Protein AF-A0A7V9RE45-F1 (afdb_monomer_lite)

Structure (mmCIF, N/CA/C/O backbone):
data_AF-A0A7V9RE45-F1
#
_entry.id   AF-A0A7V9RE45-F1
#
loop_
_atom_site.group_PDB
_atom_site.id
_atom_site.type_symbol
_atom_site.label_atom_id
_atom_site.label_alt_id
_atom_site.label_comp_id
_atom_site.label_asym_id
_atom_site.label_entity_id
_atom_site.label_seq_id
_atom_site.pdbx_PDB_ins_code
_atom_site.Cartn_x
_atom_site.Cartn_y
_atom_site.Cartn_z
_atom_site.occupancy
_atom_site.B_iso_or_equiv
_atom_site.auth_seq_id
_atom_site.auth_comp_id
_atom_site.auth_asym_id
_atom_site.auth_atom_id
_atom_site.pdbx_PDB_model_num
ATOM 1 N N . MET A 1 1 ? -17.681 -33.463 -41.288 1.00 38.69 1 MET A N 1
ATOM 2 C CA . MET A 1 1 ? -17.201 -33.920 -42.614 1.00 38.69 1 MET A CA 1
ATOM 3 C C . MET A 1 1 ? -16.325 -32.834 -43.222 1.00 38.69 1 MET A C 1
ATOM 5 O O . MET A 1 1 ? -16.868 -31.856 -43.713 1.00 38.69 1 MET A O 1
ATOM 9 N N . ARG A 1 2 ? -15.003 -33.027 -43.136 1.00 31.86 2 ARG A N 1
ATOM 10 C CA . ARG A 1 2 ? -13.894 -32.542 -43.987 1.00 31.86 2 ARG A CA 1
ATOM 11 C C . ARG A 1 2 ? -12.669 -32.340 -43.100 1.00 31.86 2 ARG A C 1
ATOM 13 O O . ARG A 1 2 ? -12.421 -31.269 -42.571 1.00 31.86 2 ARG A O 1
ATOM 20 N N . SER A 1 3 ? -11.972 -33.452 -42.917 1.00 34.44 3 SER A N 1
ATOM 21 C CA . SER A 1 3 ? -10.652 -33.555 -42.319 1.00 34.44 3 SER A CA 1
ATOM 22 C C . SER A 1 3 ? -9.625 -33.022 -43.319 1.00 34.44 3 SER A C 1
ATOM 24 O O . SER A 1 3 ? -9.601 -33.485 -44.461 1.00 34.44 3 SER A O 1
ATOM 26 N N . LEU A 1 4 ? -8.779 -32.084 -42.903 1.00 32.78 4 LEU A N 1
ATOM 27 C CA . LEU A 1 4 ? -7.544 -31.739 -43.603 1.00 32.78 4 LEU A CA 1
ATOM 28 C C . LEU A 1 4 ? -6.386 -32.116 -42.681 1.00 32.78 4 LEU A C 1
ATOM 30 O O . LEU A 1 4 ? -6.054 -31.400 -41.745 1.00 32.78 4 LEU A O 1
ATOM 34 N N . LEU A 1 5 ? -5.830 -33.302 -42.934 1.00 37.00 5 LEU A N 1
ATOM 35 C CA . LEU A 1 5 ? -4.528 -33.723 -42.432 1.00 37.00 5 LEU A CA 1
ATOM 36 C C . LEU A 1 5 ? -3.471 -32.883 -43.166 1.00 37.00 5 LEU A C 1
ATOM 38 O O . LEU A 1 5 ? -3.217 -33.111 -44.350 1.00 37.00 5 LEU A O 1
ATOM 42 N N . GLY A 1 6 ? -2.887 -31.905 -42.480 1.00 29.66 6 GLY A N 1
ATOM 43 C CA . GLY A 1 6 ? -1.655 -31.245 -42.903 1.00 29.66 6 GLY A CA 1
ATOM 44 C C . GLY A 1 6 ? -0.461 -32.046 -42.395 1.00 29.66 6 GLY A C 1
ATOM 45 O O . GLY A 1 6 ? -0.257 -32.166 -41.191 1.00 29.66 6 GLY A O 1
ATOM 46 N N . VAL A 1 7 ? 0.284 -32.649 -43.316 1.00 29.81 7 VAL A N 1
ATOM 47 C CA . VAL A 1 7 ? 1.526 -33.380 -43.048 1.00 29.81 7 VAL A CA 1
ATOM 48 C C . VAL A 1 7 ? 2.616 -32.374 -42.676 1.00 29.81 7 VAL A C 1
ATOM 50 O O . VAL A 1 7 ? 3.005 -31.562 -43.511 1.00 29.81 7 VAL A O 1
ATOM 53 N N . TRP A 1 8 ? 3.128 -32.446 -41.447 1.00 30.12 8 TRP A N 1
ATOM 54 C CA . TRP A 1 8 ? 4.350 -31.750 -41.050 1.00 30.12 8 TRP A CA 1
ATOM 55 C C . TRP A 1 8 ? 5.555 -32.493 -41.632 1.00 30.12 8 TRP A C 1
ATOM 57 O O . TRP A 1 8 ? 5.880 -33.606 -41.218 1.00 30.12 8 TRP A O 1
ATOM 67 N N . ILE A 1 9 ? 6.201 -31.896 -42.633 1.00 32.19 9 ILE A N 1
ATOM 68 C CA . ILE A 1 9 ? 7.515 -32.333 -43.101 1.00 32.19 9 ILE A CA 1
ATOM 69 C C . ILE A 1 9 ? 8.542 -31.683 -42.175 1.00 32.19 9 ILE A C 1
ATOM 71 O O . ILE A 1 9 ? 8.791 -30.485 -42.267 1.00 32.19 9 ILE A O 1
ATOM 75 N N . ALA A 1 10 ? 9.133 -32.479 -41.285 1.00 35.94 10 ALA A N 1
ATOM 76 C CA . ALA A 1 10 ? 10.321 -32.088 -40.541 1.00 35.94 10 ALA A CA 1
ATOM 77 C C . ALA A 1 10 ? 11.501 -31.982 -41.520 1.00 35.94 10 ALA A C 1
ATOM 79 O O . ALA A 1 10 ? 12.109 -32.984 -41.902 1.00 35.94 10 ALA A O 1
ATOM 80 N N . ALA A 1 11 ? 11.800 -30.765 -41.969 1.00 34.69 11 ALA A N 1
ATOM 81 C CA . ALA A 1 11 ? 13.067 -30.466 -42.612 1.00 34.69 11 ALA A CA 1
ATOM 82 C C . ALA A 1 11 ? 14.123 -30.326 -41.508 1.00 34.69 11 ALA A C 1
ATOM 84 O O . ALA A 1 11 ? 14.198 -29.303 -40.835 1.00 34.69 11 ALA A O 1
ATOM 85 N N . ALA A 1 12 ? 14.920 -31.375 -41.304 1.00 35.69 12 ALA A N 1
ATOM 86 C CA . ALA A 1 12 ? 16.133 -31.290 -40.504 1.00 35.69 12 ALA A CA 1
ATOM 87 C C . ALA A 1 12 ? 17.135 -30.385 -41.237 1.00 35.69 12 ALA A C 1
ATOM 89 O O . ALA A 1 12 ? 17.869 -30.831 -42.121 1.00 35.69 12 ALA A O 1
ATOM 90 N N . VAL A 1 13 ? 17.130 -29.099 -40.895 1.00 37.16 13 VAL A N 1
ATOM 91 C CA . VAL A 1 13 ? 18.227 -28.192 -41.218 1.00 37.16 13 VAL A CA 1
ATOM 92 C C . VAL A 1 13 ? 19.344 -28.522 -40.237 1.00 37.16 13 VAL A C 1
ATOM 94 O O . VAL A 1 13 ? 19.292 -28.160 -39.067 1.00 37.16 13 VAL A O 1
ATOM 97 N N . ILE A 1 14 ? 20.345 -29.266 -40.706 1.00 43.78 14 ILE A N 1
ATOM 98 C CA . ILE A 1 14 ? 21.650 -29.320 -40.044 1.00 43.78 14 ILE A CA 1
ATOM 99 C C . ILE A 1 14 ? 22.300 -27.967 -40.345 1.00 43.78 14 ILE A C 1
ATOM 101 O O . ILE A 1 14 ? 22.945 -27.796 -41.379 1.00 43.78 14 ILE A O 1
ATOM 105 N N . GLY A 1 15 ? 22.001 -26.989 -39.492 1.00 34.69 15 GLY A N 1
ATOM 106 C CA . GLY A 1 15 ? 22.651 -25.687 -39.465 1.00 34.69 15 GLY A CA 1
ATOM 107 C C . GLY A 1 15 ? 24.029 -25.820 -38.833 1.00 34.69 15 GLY A C 1
ATOM 108 O O . GLY A 1 15 ? 24.217 -26.563 -37.869 1.00 34.69 15 GLY A O 1
ATOM 109 N N . CYS A 1 16 ? 25.003 -25.150 -39.435 1.00 36.97 16 CYS A N 1
ATOM 110 C CA . CYS A 1 16 ? 26.337 -24.971 -38.886 1.00 36.97 16 CYS A CA 1
ATOM 111 C C . CYS A 1 16 ? 26.267 -24.276 -37.512 1.00 36.97 16 CYS A C 1
ATOM 113 O O . CYS A 1 16 ? 25.258 -23.668 -37.177 1.00 36.97 16 CYS A O 1
ATOM 115 N N . GLY A 1 17 ? 27.321 -24.433 -36.706 1.00 39.75 17 GLY A N 1
ATOM 116 C CA . GLY A 1 17 ? 27.405 -23.888 -35.352 1.00 39.75 17 GLY A CA 1
ATOM 117 C C . GLY A 1 17 ? 27.405 -22.364 -35.324 1.00 39.75 17 GLY A C 1
ATOM 118 O O . GLY A 1 17 ? 28.470 -21.750 -35.333 1.00 39.75 17 GLY A O 1
ATOM 119 N N . ASP A 1 18 ? 26.208 -21.804 -35.233 1.00 48.19 18 ASP A N 1
ATOM 120 C CA . ASP A 1 18 ? 25.945 -20.404 -34.952 1.00 48.19 18 ASP A CA 1
ATOM 121 C C . ASP A 1 18 ? 25.458 -20.379 -33.489 1.00 48.19 18 ASP A C 1
ATOM 123 O O . ASP A 1 18 ? 24.549 -21.132 -33.139 1.00 48.19 18 ASP A O 1
ATOM 127 N N . ASN A 1 19 ? 26.103 -19.608 -32.608 1.00 47.59 19 ASN A N 1
ATOM 128 C CA . ASN A 1 19 ? 25.876 -19.588 -31.149 1.00 47.59 19 ASN A CA 1
ATOM 129 C C . ASN A 1 19 ? 24.500 -19.014 -30.726 1.00 47.59 19 ASN A C 1
ATOM 131 O O . ASN A 1 19 ? 24.383 -18.413 -29.666 1.00 47.59 19 ASN A O 1
ATOM 135 N N . HIS A 1 20 ? 23.452 -19.166 -31.531 1.00 60.16 20 HIS A N 1
ATOM 136 C CA . HIS A 1 20 ? 22.129 -18.659 -31.196 1.00 60.16 20 HIS A CA 1
ATOM 137 C C . HIS A 1 20 ? 21.469 -19.535 -30.127 1.00 60.16 20 HIS A C 1
ATOM 139 O O . HIS A 1 20 ? 21.419 -20.763 -30.258 1.00 60.16 20 HIS A O 1
ATOM 145 N N . LEU A 1 21 ? 20.948 -18.897 -29.074 1.00 60.97 21 LEU A N 1
ATOM 146 C CA . LEU A 1 21 ? 20.105 -19.558 -28.080 1.00 60.97 21 LEU A CA 1
ATOM 147 C C . LEU A 1 21 ? 18.931 -20.294 -28.772 1.00 60.97 21 LEU A C 1
ATOM 149 O O . LEU A 1 21 ? 18.455 -19.850 -29.824 1.00 60.97 21 LEU A O 1
ATOM 153 N N . PRO A 1 22 ? 18.458 -21.428 -28.222 1.00 77.75 22 PRO A N 1
ATOM 154 C CA . PRO A 1 22 ? 17.310 -22.156 -28.766 1.00 77.75 22 PRO A CA 1
ATOM 155 C C . PRO A 1 22 ? 16.014 -21.330 -28.677 1.00 77.75 22 PRO A C 1
ATOM 157 O O . PRO A 1 22 ? 15.991 -20.245 -28.107 1.00 77.75 22 PRO A O 1
ATOM 160 N N . ILE A 1 23 ? 14.905 -21.845 -29.220 1.00 75.81 23 ILE A N 1
ATOM 161 C CA . ILE A 1 23 ? 13.577 -21.271 -28.935 1.00 75.81 23 ILE A CA 1
ATOM 162 C C . ILE A 1 23 ? 13.342 -21.355 -27.419 1.00 75.81 23 ILE A C 1
ATOM 164 O O . ILE A 1 23 ? 13.502 -22.433 -26.839 1.00 75.81 23 ILE A O 1
ATOM 168 N N . GLY A 1 24 ? 13.016 -20.217 -26.803 1.00 71.94 24 GLY A N 1
ATOM 169 C CA . GLY A 1 24 ? 12.764 -20.077 -25.370 1.00 71.94 24 GLY A CA 1
ATOM 170 C C . GLY A 1 24 ? 11.528 -20.840 -24.912 1.00 71.94 24 GLY A C 1
ATOM 171 O O . GLY A 1 24 ? 10.685 -21.242 -25.718 1.00 71.94 24 GLY A O 1
ATOM 172 N N . GLN A 1 25 ? 11.438 -21.069 -23.603 1.00 82.38 25 GLN A N 1
ATOM 173 C CA . GLN A 1 25 ? 10.215 -21.611 -23.020 1.00 82.38 25 GLN A CA 1
ATOM 174 C C . GLN A 1 25 ? 9.095 -20.566 -23.070 1.00 82.38 25 GLN A C 1
ATOM 176 O O . GLN A 1 25 ? 9.352 -19.369 -23.131 1.00 82.38 25 GLN A O 1
ATOM 181 N N . GLU A 1 26 ? 7.840 -21.011 -23.039 1.00 82.94 26 GLU A N 1
ATOM 182 C CA . GLU A 1 26 ? 6.716 -20.079 -22.933 1.00 82.94 26 GLU A CA 1
ATOM 183 C C . GLU A 1 26 ? 6.755 -19.350 -21.578 1.00 82.94 26 GLU A C 1
ATOM 185 O O . GLU A 1 26 ? 7.067 -19.949 -20.540 1.00 82.94 26 GLU A O 1
ATOM 190 N N . LEU A 1 27 ? 6.424 -18.054 -21.585 1.00 88.00 27 LEU A N 1
ATOM 191 C CA . LEU A 1 27 ? 6.149 -17.325 -20.350 1.00 88.00 27 LEU A CA 1
ATOM 192 C C . LEU A 1 27 ? 4.896 -17.903 -19.699 1.00 88.00 27 LEU A C 1
ATOM 194 O O . LEU A 1 27 ? 3.921 -18.240 -20.369 1.00 88.00 27 LEU A O 1
ATOM 198 N N . LEU A 1 28 ? 4.944 -18.028 -18.377 1.00 84.06 28 LEU A N 1
ATOM 199 C CA . LEU A 1 28 ? 3.826 -18.525 -17.589 1.00 84.06 28 LEU A CA 1
ATOM 200 C C . LEU A 1 28 ? 3.247 -17.402 -16.740 1.00 84.06 28 LEU A C 1
ATOM 202 O O . LEU A 1 28 ? 3.929 -16.421 -16.447 1.00 84.06 28 LEU A O 1
ATOM 206 N N . HIS A 1 29 ? 2.021 -17.629 -16.271 1.00 88.69 29 HIS A N 1
ATOM 207 C CA . HIS A 1 29 ? 1.396 -16.802 -15.250 1.00 88.69 29 HIS A CA 1
ATOM 208 C C . HIS A 1 29 ? 2.353 -16.596 -14.066 1.00 88.69 29 HIS A C 1
ATOM 210 O O . HIS A 1 29 ? 2.918 -17.560 -13.527 1.00 88.69 29 HIS A O 1
ATOM 216 N N . SER A 1 30 ? 2.488 -15.347 -13.639 1.00 90.19 30 SER A N 1
ATOM 217 C CA . SER A 1 30 ? 3.318 -14.928 -12.519 1.00 90.19 30 SER A CA 1
ATOM 218 C C . SER A 1 30 ? 2.571 -13.865 -11.729 1.00 90.19 30 SER A C 1
ATOM 220 O O . SER A 1 30 ? 2.086 -12.911 -12.315 1.00 90.19 30 SER A O 1
ATOM 222 N N . ARG A 1 31 ? 2.474 -14.028 -10.405 1.00 88.19 31 ARG A N 1
ATOM 223 C CA . ARG A 1 31 ? 1.752 -13.068 -9.551 1.00 88.19 31 ARG A CA 1
ATOM 224 C C . ARG A 1 31 ? 2.445 -11.708 -9.480 1.00 88.19 31 ARG A C 1
ATOM 226 O O . ARG A 1 31 ? 1.775 -10.708 -9.246 1.00 88.19 31 ARG A O 1
ATOM 233 N N . ASP A 1 32 ? 3.755 -11.695 -9.700 1.00 93.12 32 ASP A N 1
ATOM 234 C CA . ASP A 1 32 ? 4.611 -10.526 -9.586 1.00 93.12 32 ASP A CA 1
ATOM 235 C C . ASP A 1 32 ? 5.365 -10.309 -10.902 1.00 93.12 32 ASP A C 1
ATOM 237 O O . ASP A 1 32 ? 6.118 -11.177 -11.361 1.00 93.12 32 ASP A O 1
ATOM 241 N N . LEU A 1 33 ? 5.176 -9.129 -11.489 1.00 96.81 33 LEU A N 1
ATOM 242 C CA . LEU A 1 33 ? 5.908 -8.663 -12.661 1.00 96.81 33 LEU A CA 1
ATOM 243 C C . LEU A 1 33 ? 6.727 -7.429 -12.276 1.00 96.81 33 LEU A C 1
ATOM 245 O O . LEU A 1 33 ? 6.168 -6.434 -11.831 1.00 96.81 33 LEU A O 1
ATOM 249 N N . ALA A 1 34 ? 8.041 -7.469 -12.459 1.00 97.50 34 ALA A N 1
ATOM 250 C CA . ALA A 1 34 ? 8.899 -6.295 -12.353 1.00 97.50 34 ALA A CA 1
ATOM 251 C C . ALA A 1 34 ? 9.314 -5.846 -13.759 1.00 97.50 34 ALA A C 1
ATOM 253 O O . ALA A 1 34 ? 9.734 -6.668 -14.571 1.00 97.50 34 ALA A O 1
ATOM 254 N N . ILE A 1 35 ? 9.188 -4.556 -14.054 1.00 97.88 35 ILE A N 1
ATOM 255 C CA . ILE A 1 35 ? 9.634 -3.936 -15.304 1.00 97.88 35 ILE A CA 1
ATOM 256 C C . ILE A 1 35 ? 10.611 -2.828 -14.922 1.00 97.88 35 ILE A C 1
ATOM 258 O O . ILE A 1 35 ? 10.205 -1.808 -14.364 1.00 97.88 35 ILE A O 1
ATOM 262 N N . VAL A 1 36 ? 11.892 -3.041 -15.195 1.00 96.38 36 VAL A N 1
ATOM 263 C CA . VAL A 1 36 ? 12.992 -2.149 -14.803 1.00 96.38 36 VAL A CA 1
ATOM 264 C C . VAL A 1 36 ? 13.854 -1.788 -16.009 1.00 96.38 36 VAL A C 1
ATOM 266 O O . VAL A 1 36 ? 13.746 -2.417 -17.070 1.00 96.38 36 VAL A O 1
ATOM 269 N N . ALA A 1 37 ? 14.664 -0.737 -15.888 1.00 92.50 37 ALA A N 1
ATOM 270 C CA . ALA A 1 37 ? 15.465 -0.264 -17.007 1.00 92.50 37 ALA A CA 1
ATOM 271 C C . ALA A 1 37 ? 16.628 -1.236 -17.259 1.00 92.50 37 ALA A C 1
ATOM 273 O O . ALA A 1 37 ? 16.670 -1.883 -18.313 1.00 92.50 37 ALA A O 1
ATOM 274 N N . HIS A 1 38 ? 17.493 -1.433 -16.264 1.00 88.69 38 HIS A N 1
ATOM 275 C CA . HIS A 1 38 ? 18.697 -2.256 -16.359 1.00 88.69 38 HIS A CA 1
ATOM 276 C C . HIS A 1 38 ? 18.880 -3.238 -15.187 1.00 88.69 38 HIS A C 1
ATOM 278 O O . HIS A 1 38 ? 18.077 -3.325 -14.260 1.00 88.69 38 HIS A O 1
ATOM 284 N N . SER A 1 39 ? 19.895 -4.097 -15.314 1.00 87.31 39 SER A N 1
ATOM 285 C CA . SER A 1 39 ? 20.072 -5.348 -14.561 1.00 87.31 39 SER A CA 1
ATOM 286 C C . SER A 1 39 ? 20.437 -5.234 -13.079 1.00 87.31 39 SER A C 1
ATOM 288 O O . SER A 1 39 ? 20.522 -6.243 -12.387 1.00 87.31 39 SER A O 1
ATOM 290 N N . ASP A 1 40 ? 20.741 -4.046 -12.591 1.00 88.19 40 ASP A N 1
ATOM 291 C CA . ASP A 1 40 ? 20.994 -3.751 -11.182 1.00 88.19 40 ASP A CA 1
ATOM 292 C C . ASP A 1 40 ? 19.753 -3.199 -10.470 1.00 88.19 40 ASP A C 1
ATOM 294 O O . ASP A 1 40 ? 19.642 -3.333 -9.251 1.00 88.19 40 ASP A O 1
ATOM 298 N N . ASP A 1 41 ? 18.790 -2.643 -11.206 1.00 93.00 41 ASP A N 1
ATOM 299 C CA . ASP A 1 41 ? 17.674 -1.885 -10.636 1.00 93.00 41 ASP A CA 1
ATOM 300 C C . ASP A 1 41 ? 16.799 -2.711 -9.691 1.00 93.00 41 ASP A C 1
ATOM 302 O O . ASP A 1 41 ? 16.408 -2.269 -8.606 1.00 93.00 41 ASP A O 1
ATOM 306 N N . ASP A 1 42 ? 16.496 -3.943 -10.087 1.00 94.00 42 ASP A N 1
ATOM 307 C CA . ASP A 1 42 ? 15.712 -4.879 -9.294 1.00 94.00 42 ASP A CA 1
ATOM 308 C C . ASP A 1 42 ? 16.503 -5.401 -8.085 1.00 94.00 42 ASP A C 1
ATOM 310 O O . ASP A 1 42 ? 15.923 -5.638 -7.023 1.00 94.00 42 ASP A O 1
ATOM 314 N N . LEU A 1 43 ? 17.827 -5.540 -8.212 1.00 95.19 43 LEU A N 1
ATOM 315 C CA . LEU A 1 43 ? 18.737 -5.977 -7.148 1.00 95.19 43 LEU A CA 1
ATOM 316 C C . LEU A 1 43 ? 19.113 -4.865 -6.155 1.00 95.19 43 LEU A C 1
ATOM 318 O O . LEU A 1 43 ? 19.580 -5.183 -5.059 1.00 95.19 43 LEU A O 1
ATOM 322 N N . VAL A 1 44 ? 18.908 -3.595 -6.509 1.00 94.06 44 VAL A N 1
ATOM 323 C CA . VAL A 1 44 ? 19.252 -2.432 -5.677 1.00 94.06 44 VAL A CA 1
ATOM 324 C C . VAL A 1 44 ? 18.000 -1.751 -5.125 1.00 94.06 44 VAL A C 1
ATOM 326 O O . VAL A 1 44 ? 17.853 -1.649 -3.907 1.00 94.06 44 VAL A O 1
ATOM 329 N N . TYR A 1 45 ? 17.079 -1.309 -5.982 1.00 93.50 45 TYR A N 1
ATOM 330 C CA . TYR A 1 45 ? 16.020 -0.364 -5.597 1.00 93.50 45 TYR A CA 1
ATOM 331 C C . TYR A 1 45 ? 14.730 -1.029 -5.117 1.00 93.50 45 TYR A C 1
ATOM 333 O O . TYR A 1 45 ? 13.979 -0.445 -4.335 1.00 93.50 45 TYR A O 1
ATOM 341 N N . LEU A 1 46 ? 14.472 -2.267 -5.545 1.00 94.25 46 LEU A N 1
ATOM 342 C CA . LEU A 1 46 ? 13.258 -3.010 -5.185 1.00 94.25 46 LEU A CA 1
ATOM 343 C C . LEU A 1 46 ? 13.459 -3.919 -3.954 1.00 94.25 46 LEU A C 1
ATOM 345 O O . LEU A 1 46 ? 12.574 -4.695 -3.589 1.00 94.25 46 LEU A O 1
ATOM 349 N N . GLN A 1 47 ? 14.614 -3.854 -3.288 1.00 93.25 47 GLN A N 1
ATOM 350 C CA . GLN A 1 47 ? 14.943 -4.727 -2.159 1.00 93.25 47 GLN A CA 1
ATOM 351 C C . GLN A 1 47 ? 14.376 -4.215 -0.825 1.00 93.25 47 GLN A C 1
ATOM 353 O O . GLN A 1 47 ? 14.321 -3.007 -0.608 1.00 93.25 47 GLN A O 1
ATOM 358 N N . PRO A 1 48 ? 13.982 -5.105 0.109 1.00 90.88 48 PRO A N 1
ATOM 359 C CA . PRO A 1 48 ? 14.059 -6.570 0.037 1.00 90.88 48 PRO A CA 1
ATOM 360 C C . PRO A 1 48 ? 12.846 -7.237 -0.644 1.00 90.88 48 PRO A C 1
ATOM 362 O O . PRO A 1 48 ? 12.808 -8.463 -0.741 1.00 90.88 48 PRO A O 1
ATOM 365 N N . ASP A 1 49 ? 11.860 -6.453 -1.092 1.00 90.50 49 ASP A N 1
ATOM 366 C CA . ASP A 1 49 ? 10.579 -6.942 -1.629 1.00 90.50 49 ASP A CA 1
ATOM 367 C C . ASP A 1 49 ? 10.797 -7.920 -2.794 1.00 90.50 49 ASP A C 1
ATOM 369 O O . ASP A 1 49 ? 10.355 -9.069 -2.741 1.00 90.50 49 ASP A O 1
ATOM 373 N N . GLN A 1 50 ? 11.606 -7.534 -3.787 1.00 92.19 50 GLN A N 1
ATOM 374 C CA . GLN A 1 50 ? 11.885 -8.380 -4.951 1.00 92.19 50 GLN A CA 1
ATOM 375 C C . GLN A 1 50 ? 12.520 -9.733 -4.583 1.00 92.19 50 GLN A C 1
ATOM 377 O O . GLN A 1 50 ? 12.172 -10.775 -5.154 1.00 92.19 50 GLN A O 1
ATOM 382 N N . LEU A 1 51 ? 13.436 -9.746 -3.610 1.00 92.25 5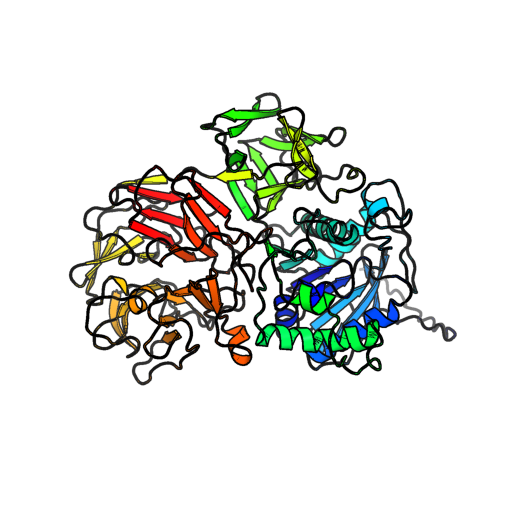1 LEU A N 1
ATOM 383 C CA . LEU A 1 51 ? 14.077 -10.973 -3.141 1.00 92.25 51 LEU A CA 1
ATOM 384 C C . LEU A 1 51 ? 13.083 -11.903 -2.438 1.00 92.25 51 LEU A C 1
ATOM 386 O O . LEU A 1 51 ? 13.107 -13.115 -2.672 1.00 92.25 51 LEU A O 1
ATOM 390 N N . GLU A 1 52 ? 12.206 -11.365 -1.592 1.00 89.81 52 GLU A N 1
ATOM 391 C CA . GLU A 1 52 ? 11.217 -12.176 -0.882 1.00 89.81 52 GLU A CA 1
ATOM 392 C C . GLU A 1 52 ? 10.169 -12.762 -1.840 1.00 89.81 52 GLU A C 1
ATOM 394 O O . GLU A 1 52 ? 9.870 -13.955 -1.741 1.00 89.81 52 GLU A O 1
ATOM 399 N N . ARG A 1 53 ? 9.696 -12.004 -2.839 1.00 87.56 53 ARG A N 1
ATOM 400 C CA . ARG A 1 53 ? 8.769 -12.517 -3.872 1.00 87.56 53 ARG A CA 1
ATOM 401 C C . ARG A 1 53 ? 9.390 -13.656 -4.677 1.00 87.56 53 ARG A C 1
ATOM 403 O O . ARG A 1 53 ? 8.808 -14.741 -4.795 1.00 87.56 53 ARG A O 1
ATOM 410 N N . THR A 1 54 ? 10.624 -13.452 -5.138 1.00 89.75 54 THR A N 1
ATOM 411 C CA . THR A 1 54 ? 11.357 -14.443 -5.938 1.00 89.75 54 THR A CA 1
ATOM 412 C C . THR A 1 54 ? 11.586 -15.751 -5.175 1.00 89.75 54 THR A C 1
ATOM 414 O O . THR A 1 54 ? 11.530 -16.830 -5.759 1.00 89.75 54 THR A O 1
ATOM 417 N N . ARG A 1 55 ? 11.782 -15.691 -3.853 1.00 87.31 55 ARG A N 1
ATOM 418 C CA . ARG A 1 55 ? 11.956 -16.884 -3.005 1.00 87.31 55 ARG A CA 1
ATOM 419 C C . ARG A 1 55 ? 10.674 -17.685 -2.759 1.00 87.31 55 ARG A C 1
ATOM 421 O O . ARG A 1 55 ? 10.772 -18.827 -2.315 1.00 87.31 55 ARG A O 1
ATOM 428 N N . ARG A 1 56 ? 9.492 -17.105 -2.988 1.00 77.25 56 ARG A N 1
ATOM 429 C CA . ARG A 1 56 ? 8.202 -17.651 -2.516 1.00 77.25 56 ARG A CA 1
ATOM 430 C C . ARG A 1 56 ? 7.262 -18.078 -3.627 1.00 77.25 56 ARG A C 1
ATOM 432 O O . ARG A 1 56 ? 6.675 -19.155 -3.552 1.00 77.25 56 ARG A O 1
ATOM 439 N N . GLY A 1 57 ? 7.079 -17.212 -4.618 1.00 75.50 57 GLY A N 1
ATOM 440 C CA . GLY A 1 57 ? 6.088 -17.392 -5.680 1.00 75.50 57 GLY A CA 1
ATOM 441 C C . GLY A 1 57 ? 6.695 -17.544 -7.069 1.00 75.50 57 GLY A C 1
ATOM 442 O O . GLY A 1 57 ? 6.007 -18.029 -7.972 1.00 75.50 57 GLY A O 1
ATOM 443 N N . GLY A 1 58 ? 7.971 -17.173 -7.210 1.00 87.44 58 GLY A N 1
ATOM 444 C CA . GLY A 1 58 ? 8.561 -16.822 -8.494 1.00 87.44 58 GLY A CA 1
ATOM 445 C C . GLY A 1 58 ? 8.103 -15.440 -8.955 1.00 87.44 58 GLY A C 1
ATOM 446 O O . GLY A 1 58 ? 7.135 -14.889 -8.438 1.00 87.44 58 GLY A O 1
ATOM 447 N N . ALA A 1 59 ? 8.809 -14.881 -9.927 1.00 94.69 59 ALA A N 1
ATOM 448 C CA . ALA A 1 59 ? 8.510 -13.579 -10.509 1.00 94.69 59 ALA A CA 1
ATOM 449 C C . ALA A 1 59 ? 8.837 -13.601 -12.005 1.00 94.69 59 ALA A C 1
ATOM 451 O O . ALA A 1 59 ? 9.602 -14.451 -12.474 1.00 94.69 59 ALA A O 1
ATOM 452 N N . THR A 1 60 ? 8.281 -12.660 -12.756 1.00 97.00 60 THR A N 1
ATOM 453 C CA . THR A 1 60 ? 8.818 -12.295 -14.071 1.00 97.00 60 THR A CA 1
ATOM 454 C C . THR A 1 60 ? 9.479 -10.933 -13.952 1.00 97.00 60 THR A C 1
ATOM 456 O O . THR A 1 60 ? 8.880 -10.011 -13.410 1.00 97.00 60 THR A O 1
ATOM 459 N N . ILE A 1 61 ? 10.713 -10.807 -14.428 1.00 97.44 61 ILE A N 1
ATOM 460 C CA . ILE A 1 61 ? 11.477 -9.560 -14.399 1.00 97.44 61 ILE A CA 1
ATOM 461 C C . ILE A 1 61 ? 11.855 -9.210 -15.830 1.00 97.44 61 ILE A C 1
ATOM 463 O O . ILE A 1 61 ? 12.428 -10.033 -16.545 1.00 97.44 61 ILE A O 1
ATOM 467 N N . VAL A 1 62 ? 11.489 -8.008 -16.253 1.00 97.31 62 VAL A N 1
ATOM 468 C CA . VAL A 1 62 ? 11.686 -7.487 -17.601 1.00 97.31 62 VAL A CA 1
ATOM 469 C C . VAL A 1 62 ? 12.686 -6.343 -17.531 1.00 97.31 62 VAL A C 1
ATOM 471 O O . VAL A 1 62 ? 12.460 -5.376 -16.807 1.00 97.31 62 VAL A O 1
ATOM 474 N N . TYR A 1 63 ? 13.751 -6.445 -18.319 1.00 95.38 63 TYR A N 1
ATOM 475 C CA . TYR A 1 63 ? 14.803 -5.441 -18.441 1.00 95.38 63 TYR A CA 1
ATOM 476 C C . TYR A 1 63 ? 14.680 -4.747 -19.798 1.00 95.38 63 TYR A C 1
ATOM 478 O O . TYR A 1 63 ? 14.805 -5.381 -20.856 1.00 95.38 63 TYR A O 1
ATOM 486 N N . VAL A 1 64 ? 14.390 -3.445 -19.781 1.00 94.06 64 VAL A N 1
ATOM 487 C CA . VAL A 1 64 ? 14.053 -2.688 -20.992 1.00 94.06 64 VAL A CA 1
ATOM 488 C C . VAL A 1 64 ? 15.303 -2.274 -21.766 1.00 94.06 64 VAL A C 1
ATOM 490 O O . VAL A 1 64 ? 15.375 -2.542 -22.967 1.00 94.06 64 VAL A O 1
ATOM 493 N N . THR A 1 65 ? 16.293 -1.658 -21.116 1.00 89.69 65 THR A N 1
ATOM 494 C CA . THR A 1 65 ? 17.443 -0.995 -21.761 1.00 89.69 65 THR A CA 1
ATOM 495 C C . THR A 1 65 ? 18.780 -1.738 -21.636 1.00 89.69 65 THR A C 1
ATOM 497 O O . THR A 1 65 ? 19.827 -1.236 -22.047 1.00 89.69 65 THR A O 1
ATOM 500 N N . ASP A 1 66 ? 18.767 -2.986 -21.162 1.00 76.06 66 ASP A N 1
ATOM 501 C CA . ASP A 1 66 ? 19.971 -3.743 -20.776 1.00 76.06 66 ASP A CA 1
ATOM 502 C C . ASP A 1 66 ? 20.872 -4.253 -21.939 1.00 76.06 66 ASP A C 1
ATOM 504 O O . ASP A 1 66 ? 21.768 -5.075 -21.752 1.00 76.06 66 ASP A O 1
ATOM 508 N N . GLY A 1 67 ? 20.721 -3.738 -23.163 1.00 63.69 67 GLY A N 1
ATOM 509 C CA . GLY A 1 67 ? 21.284 -4.353 -24.377 1.00 63.69 67 GLY A CA 1
ATOM 510 C C . GLY A 1 67 ? 22.747 -4.049 -24.764 1.00 63.69 67 GLY A C 1
ATOM 511 O O . GLY A 1 67 ? 23.189 -4.541 -25.796 1.00 63.69 67 GLY A O 1
ATOM 512 N N . ARG A 1 68 ? 23.521 -3.223 -24.044 1.00 66.31 68 ARG A N 1
ATOM 513 C CA . ARG A 1 68 ? 24.812 -2.661 -24.538 1.00 66.31 68 ARG A CA 1
ATOM 514 C C . ARG A 1 68 ? 26.000 -3.657 -24.585 1.00 66.31 68 ARG A C 1
ATOM 516 O O . ARG A 1 68 ? 25.879 -4.824 -24.228 1.00 66.31 68 ARG A O 1
ATOM 523 N N . ASP A 1 69 ? 27.183 -3.183 -25.012 1.00 58.50 69 ASP A N 1
ATOM 524 C CA . ASP A 1 69 ? 28.469 -3.891 -24.874 1.00 58.50 69 ASP A CA 1
ATOM 525 C C . ASP A 1 69 ? 28.626 -4.398 -23.420 1.00 58.50 69 ASP A C 1
ATOM 527 O O . ASP A 1 69 ? 28.615 -3.586 -22.502 1.00 58.50 69 ASP A O 1
ATOM 531 N N . ASP A 1 70 ? 28.796 -5.712 -23.220 1.00 72.81 70 ASP A N 1
ATOM 532 C CA . ASP A 1 70 ? 28.781 -6.446 -21.930 1.00 72.81 70 ASP A CA 1
ATOM 533 C C . ASP A 1 70 ? 27.411 -6.981 -21.423 1.00 72.81 70 ASP A C 1
ATOM 535 O O . ASP A 1 70 ? 27.384 -7.563 -20.334 1.00 72.81 70 ASP A O 1
ATOM 539 N N . ALA A 1 71 ? 26.323 -6.920 -22.209 1.00 79.19 71 ALA A N 1
ATOM 540 C CA . ALA A 1 71 ? 25.016 -7.527 -21.877 1.00 79.19 71 ALA A CA 1
ATOM 541 C C . ALA A 1 71 ? 25.120 -8.990 -21.397 1.00 79.19 71 ALA A C 1
ATOM 543 O O . ALA A 1 71 ? 24.659 -9.309 -20.303 1.00 79.19 71 ALA A O 1
ATOM 544 N N . ASP A 1 72 ? 25.866 -9.847 -22.110 1.00 82.88 72 ASP A N 1
ATOM 545 C CA . ASP A 1 72 ? 26.110 -11.245 -21.708 1.00 82.88 72 ASP A CA 1
ATOM 546 C C . ASP A 1 72 ? 26.602 -11.378 -20.257 1.00 82.88 72 ASP A C 1
ATOM 548 O O . ASP A 1 72 ? 26.253 -12.321 -19.538 1.00 82.88 72 ASP A O 1
ATOM 552 N N . ARG A 1 73 ? 27.450 -10.441 -19.810 1.00 87.38 73 ARG A N 1
ATOM 553 C CA . ARG A 1 73 ? 27.998 -10.450 -18.451 1.00 87.38 73 ARG A CA 1
ATOM 554 C C . ARG A 1 73 ? 26.961 -10.000 -17.435 1.00 87.38 73 ARG A C 1
ATOM 556 O O . ARG A 1 73 ? 26.905 -10.602 -16.367 1.00 87.38 73 ARG A O 1
ATOM 563 N N . ARG A 1 74 ? 26.166 -8.979 -17.756 1.00 88.56 74 ARG A N 1
ATOM 564 C CA . ARG A 1 74 ? 25.076 -8.491 -16.901 1.00 88.56 74 ARG A CA 1
ATOM 565 C C . ARG A 1 74 ? 24.001 -9.557 -16.717 1.00 88.56 74 ARG A C 1
ATOM 567 O O . ARG A 1 74 ? 23.718 -9.926 -15.578 1.00 88.56 74 ARG A O 1
ATOM 574 N N . HIS A 1 75 ? 23.554 -10.183 -17.806 1.00 91.31 75 HIS A N 1
ATOM 575 C CA . HIS A 1 75 ? 22.618 -11.310 -17.767 1.00 91.31 75 HIS A CA 1
ATOM 576 C C . HIS A 1 75 ? 23.196 -12.477 -16.942 1.00 91.31 75 HIS A C 1
ATOM 578 O O . HIS A 1 75 ? 22.513 -13.060 -16.099 1.00 91.31 75 HIS A O 1
ATOM 584 N N . SER A 1 76 ? 24.488 -12.792 -17.117 1.00 91.62 76 SER A N 1
ATOM 585 C CA . SER A 1 76 ? 25.172 -13.811 -16.305 1.00 91.62 76 SER A CA 1
ATOM 586 C C . SER A 1 76 ? 25.237 -13.442 -14.820 1.00 91.62 76 SER A C 1
ATOM 588 O O . SER A 1 76 ? 25.009 -14.300 -13.968 1.00 91.62 76 SER A O 1
ATOM 590 N N . GLY A 1 77 ? 25.539 -12.184 -14.493 1.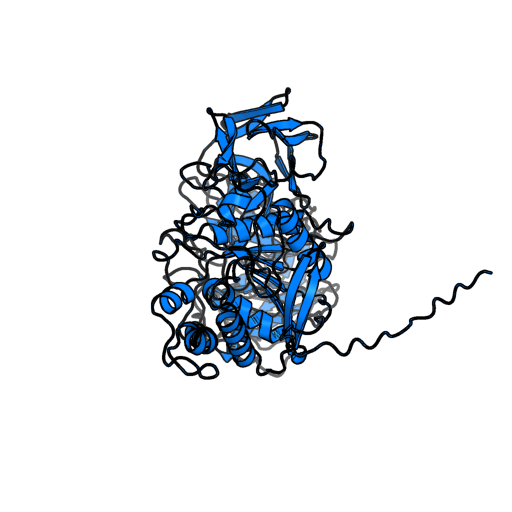00 94.38 77 GLY A N 1
ATOM 591 C CA . GLY A 1 77 ? 25.561 -11.667 -13.125 1.00 94.38 77 GLY A CA 1
ATOM 592 C C . GLY A 1 77 ? 24.196 -11.775 -12.447 1.00 94.38 77 GLY A C 1
ATOM 593 O O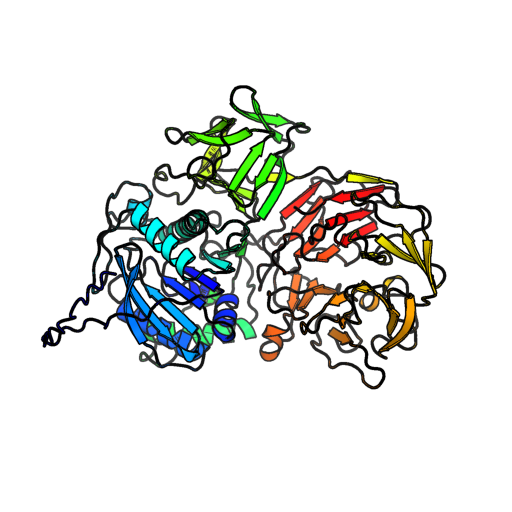 . GLY A 1 77 ? 24.115 -12.267 -11.322 1.00 94.38 77 GLY A O 1
ATOM 594 N N . LEU A 1 78 ? 23.127 -11.411 -13.159 1.00 95.25 78 LEU A N 1
ATOM 595 C CA . LEU A 1 78 ? 21.739 -11.560 -12.716 1.00 95.25 78 LEU A CA 1
ATOM 596 C C . LEU A 1 78 ? 21.392 -13.017 -12.417 1.00 95.25 78 LEU A C 1
ATOM 598 O O . LEU A 1 78 ? 20.916 -13.339 -11.327 1.00 95.25 78 LEU A O 1
ATOM 602 N N . MET A 1 79 ? 21.678 -13.919 -13.360 1.00 95.81 79 MET A N 1
ATOM 603 C CA . MET A 1 79 ? 21.436 -15.348 -13.173 1.00 95.81 79 MET A CA 1
ATOM 604 C C . MET A 1 79 ? 22.193 -15.889 -11.957 1.00 95.81 79 MET A C 1
ATOM 606 O O . MET A 1 79 ? 21.638 -16.685 -11.201 1.00 95.81 79 MET A O 1
ATOM 610 N N . LEU A 1 80 ? 23.431 -15.445 -11.711 1.00 96.69 80 LEU A N 1
ATOM 611 C CA . LEU A 1 80 ? 24.206 -15.831 -10.527 1.00 96.69 80 LEU A CA 1
ATOM 612 C C . LEU A 1 80 ? 23.597 -15.296 -9.227 1.00 96.69 80 LEU A C 1
ATOM 614 O O . LEU A 1 80 ? 23.447 -16.065 -8.275 1.00 96.69 80 LEU A O 1
ATOM 618 N N . ALA A 1 81 ? 23.215 -14.019 -9.191 1.00 96.69 81 ALA A N 1
ATOM 619 C CA . ALA A 1 81 ? 22.557 -13.406 -8.041 1.00 96.69 81 ALA A CA 1
ATOM 620 C C . ALA A 1 81 ? 21.255 -14.141 -7.699 1.00 96.69 81 ALA A C 1
ATOM 622 O O . ALA A 1 81 ? 21.078 -14.609 -6.572 1.00 96.69 81 ALA A O 1
ATOM 623 N N . TYR A 1 82 ? 20.386 -14.372 -8.681 1.00 96.81 82 TYR A N 1
ATOM 624 C CA . TYR A 1 82 ? 19.134 -15.089 -8.453 1.00 96.81 82 TYR A CA 1
ATOM 625 C C . TYR A 1 82 ? 19.319 -16.581 -8.164 1.00 96.81 82 TYR A C 1
ATOM 627 O O . TYR A 1 82 ? 18.532 -17.164 -7.411 1.00 96.81 82 TYR A O 1
ATOM 635 N N . SER A 1 83 ? 20.396 -17.197 -8.655 1.00 96.44 83 SER A N 1
ATOM 636 C CA . SER A 1 83 ? 20.748 -18.558 -8.241 1.00 96.44 83 SER A CA 1
ATOM 637 C C . SER A 1 83 ? 21.149 -18.612 -6.769 1.00 96.44 83 SER A C 1
ATOM 639 O O . SER A 1 83 ? 20.735 -19.514 -6.040 1.00 96.44 83 SER A O 1
ATOM 641 N N . ALA A 1 84 ? 21.904 -17.618 -6.295 1.00 95.12 84 ALA A N 1
ATOM 642 C CA . ALA A 1 84 ? 22.245 -17.482 -4.882 1.00 95.12 84 ALA A CA 1
ATOM 643 C C . ALA A 1 84 ? 21.015 -17.155 -4.017 1.00 95.12 84 ALA A C 1
ATOM 645 O O . ALA A 1 84 ? 20.892 -17.653 -2.896 1.00 95.12 84 ALA A O 1
ATOM 646 N N . ALA A 1 85 ? 20.085 -16.354 -4.539 1.00 94.75 85 ALA A N 1
ATOM 647 C CA . ALA A 1 85 ? 18.849 -15.990 -3.858 1.00 94.75 85 ALA A CA 1
ATOM 648 C C . ALA A 1 85 ? 17.913 -17.186 -3.637 1.00 94.75 85 ALA A C 1
ATOM 650 O O . ALA A 1 85 ? 17.338 -17.309 -2.551 1.00 94.75 85 ALA A O 1
ATOM 651 N N . THR A 1 86 ? 17.755 -18.036 -4.656 1.00 94.81 86 THR A N 1
ATOM 652 C CA . THR A 1 86 ? 16.749 -19.114 -4.703 1.00 94.81 86 THR A CA 1
ATOM 653 C C . THR A 1 86 ? 17.311 -20.491 -4.351 1.00 94.81 86 THR A C 1
ATOM 655 O O . THR A 1 86 ? 16.564 -21.367 -3.923 1.00 94.81 86 THR A O 1
ATOM 658 N N . GLY A 1 87 ? 18.622 -20.693 -4.506 1.00 94.62 87 GLY A N 1
ATOM 659 C CA . GLY A 1 87 ? 19.284 -21.987 -4.340 1.00 94.62 87 GLY A CA 1
ATOM 660 C C . GLY A 1 87 ? 19.211 -22.906 -5.567 1.00 94.62 87 GLY A C 1
ATOM 661 O O . GLY A 1 87 ? 19.736 -24.018 -5.503 1.00 94.62 87 GLY A O 1
ATOM 662 N N . PHE A 1 88 ? 18.606 -22.461 -6.672 1.00 95.25 88 PHE A N 1
ATOM 663 C CA . PHE A 1 88 ? 18.525 -23.196 -7.941 1.00 95.25 88 PHE A CA 1
ATOM 664 C C . PHE A 1 88 ? 19.405 -22.532 -9.004 1.00 95.25 88 PHE A C 1
ATOM 666 O O . PHE A 1 88 ? 19.574 -21.323 -8.977 1.00 95.25 88 PHE A O 1
ATOM 673 N N . ALA A 1 89 ? 19.964 -23.295 -9.948 1.00 95.62 89 ALA A N 1
ATOM 674 C CA . ALA A 1 89 ? 20.878 -22.748 -10.964 1.00 95.62 89 ALA A CA 1
ATOM 675 C C . ALA A 1 89 ? 20.682 -23.328 -12.379 1.00 95.62 89 ALA A C 1
ATOM 677 O O . ALA A 1 89 ? 21.467 -23.032 -13.280 1.00 95.62 89 ALA A O 1
ATOM 678 N N . ASP A 1 90 ? 19.648 -24.148 -12.589 1.00 95.94 90 ASP A N 1
ATOM 679 C CA . ASP A 1 90 ? 19.389 -24.830 -13.862 1.00 95.94 90 ASP A CA 1
ATOM 680 C C . ASP A 1 90 ? 18.608 -23.921 -14.830 1.00 95.94 90 ASP A C 1
ATOM 682 O O . ASP A 1 90 ? 17.441 -24.156 -15.156 1.00 95.94 90 ASP A O 1
ATOM 686 N N . TRP A 1 91 ? 19.267 -22.848 -15.271 1.00 95.50 91 TRP A N 1
ATOM 687 C CA . TRP A 1 91 ? 18.708 -21.858 -16.191 1.00 95.50 91 TRP A CA 1
ATOM 688 C C . TRP A 1 91 ? 18.501 -22.410 -17.602 1.00 95.50 91 TRP A C 1
ATOM 690 O O . TRP A 1 91 ? 19.358 -23.091 -18.171 1.00 95.50 91 TRP A O 1
ATOM 700 N N . GLN A 1 92 ? 17.366 -22.053 -18.196 1.00 94.94 92 GLN A N 1
ATOM 701 C CA . GLN A 1 92 ? 17.014 -22.365 -19.575 1.00 94.94 92 GLN A CA 1
ATOM 702 C C . GLN A 1 92 ? 16.781 -21.065 -20.335 1.00 94.94 92 GLN A C 1
ATOM 704 O O . GLN A 1 92 ? 15.760 -20.412 -20.133 1.00 94.94 92 GLN A O 1
ATOM 709 N N . CYS A 1 93 ? 17.732 -20.701 -21.194 1.00 93.12 93 CYS A N 1
ATOM 710 C CA . CYS A 1 93 ? 17.674 -19.473 -21.980 1.00 93.12 93 CYS A CA 1
ATOM 711 C C . CYS A 1 93 ? 17.329 -19.752 -23.444 1.00 93.12 93 CYS A C 1
ATOM 713 O O . CYS A 1 93 ? 17.786 -20.740 -24.028 1.00 93.12 93 CYS A O 1
ATOM 715 N N . GLY A 1 94 ? 16.541 -18.865 -24.041 1.00 91.25 94 GLY A N 1
ATOM 716 C CA . GLY A 1 94 ? 16.125 -18.949 -25.430 1.00 91.25 94 GLY A CA 1
ATOM 717 C C . GLY A 1 94 ? 15.476 -17.671 -25.940 1.00 91.25 94 GLY A C 1
ATOM 718 O O . GLY A 1 94 ? 15.206 -16.747 -25.183 1.00 91.25 94 GLY A O 1
ATOM 719 N N . TRP A 1 95 ? 15.212 -17.636 -27.240 1.00 88.88 95 TRP A N 1
ATOM 720 C CA . TRP A 1 95 ? 14.488 -16.543 -27.884 1.00 88.88 95 TRP A CA 1
ATOM 721 C C . TRP A 1 95 ? 13.002 -16.849 -27.943 1.00 88.88 95 TRP A C 1
ATOM 723 O O . TRP A 1 95 ? 12.609 -17.918 -28.426 1.00 88.88 95 TRP A O 1
ATOM 733 N N . MET A 1 96 ? 12.175 -15.905 -27.511 1.00 88.75 96 MET A N 1
ATOM 734 C CA . MET A 1 96 ? 10.723 -16.037 -27.564 1.00 88.75 96 MET A CA 1
ATOM 735 C C . MET A 1 96 ? 10.077 -14.869 -28.322 1.00 88.75 96 MET A C 1
ATOM 737 O O . MET A 1 96 ? 10.559 -13.740 -28.217 1.00 88.75 96 MET A O 1
ATOM 741 N N . PRO A 1 97 ? 9.013 -15.117 -29.105 1.00 88.88 97 PRO A N 1
ATOM 742 C CA . PRO A 1 97 ? 8.260 -14.050 -29.746 1.00 88.88 97 PRO A CA 1
ATOM 743 C C . PRO A 1 97 ? 7.308 -13.365 -28.748 1.00 88.88 97 PRO A C 1
ATOM 745 O O . PRO A 1 97 ? 6.570 -14.052 -28.044 1.00 88.88 97 PRO A O 1
ATOM 748 N N . ILE A 1 98 ? 7.281 -12.032 -28.732 1.00 89.94 98 ILE A N 1
ATOM 749 C CA . ILE A 1 98 ? 6.337 -11.183 -27.986 1.00 89.94 98 ILE A CA 1
ATOM 750 C C . ILE A 1 98 ? 5.962 -9.995 -28.874 1.00 89.94 98 ILE A C 1
ATOM 752 O O . ILE A 1 98 ? 6.850 -9.278 -29.327 1.00 89.94 98 ILE A O 1
ATOM 756 N N . ALA A 1 99 ? 4.665 -9.799 -29.140 1.00 88.38 99 ALA A N 1
ATOM 757 C CA . ALA A 1 99 ? 4.142 -8.701 -29.965 1.00 88.38 99 ALA A CA 1
ATOM 758 C C . ALA A 1 99 ? 4.967 -8.440 -31.251 1.00 88.38 99 ALA A C 1
ATOM 760 O O . ALA A 1 99 ? 5.468 -7.341 -31.462 1.00 88.38 99 ALA A O 1
ATOM 761 N N . ASP A 1 100 ? 5.155 -9.472 -32.086 1.00 84.88 100 ASP A N 1
ATOM 762 C CA . ASP A 1 100 ? 5.950 -9.463 -33.336 1.00 84.88 100 ASP A CA 1
ATOM 763 C C . ASP A 1 100 ? 7.473 -9.233 -33.198 1.00 84.88 100 ASP A C 1
ATOM 765 O O . ASP A 1 100 ? 8.188 -9.182 -34.204 1.00 84.88 100 ASP A O 1
ATOM 769 N N . HIS A 1 101 ? 8.000 -9.192 -31.974 1.00 86.94 101 HIS A N 1
ATOM 770 C CA . HIS A 1 101 ? 9.425 -9.034 -31.680 1.00 86.94 101 HIS A CA 1
ATOM 771 C C . HIS A 1 101 ? 10.005 -10.284 -31.016 1.00 86.94 101 HIS A C 1
ATOM 773 O O . HIS A 1 101 ? 9.273 -11.073 -30.429 1.00 86.94 101 HIS A O 1
ATOM 779 N N . PHE A 1 102 ? 11.320 -10.487 -31.116 1.00 86.56 102 PHE A N 1
ATOM 780 C CA . PHE A 1 102 ? 12.016 -11.562 -30.404 1.00 86.56 102 PHE A CA 1
ATOM 781 C C . PHE A 1 102 ? 12.777 -10.984 -29.220 1.00 86.56 102 PHE A C 1
ATOM 783 O O . PHE A 1 102 ? 13.557 -10.050 -29.391 1.00 86.56 102 PHE A O 1
ATOM 790 N N . VAL A 1 103 ? 12.570 -11.575 -28.048 1.00 88.88 103 VAL A N 1
ATOM 791 C CA . VAL A 1 103 ? 13.228 -11.185 -26.797 1.00 88.88 103 VAL A CA 1
ATOM 792 C C . VAL A 1 103 ? 13.996 -12.372 -26.231 1.00 88.88 103 VAL A C 1
ATOM 794 O O . VAL A 1 103 ? 13.609 -13.529 -26.444 1.00 88.88 103 VAL A O 1
ATOM 797 N N . GLU A 1 104 ? 15.097 -12.098 -25.539 1.00 91.00 104 GLU A N 1
ATOM 798 C CA . GLU A 1 104 ? 15.824 -13.132 -24.809 1.00 91.00 104 GLU A CA 1
ATOM 799 C C . GLU A 1 104 ? 15.071 -13.430 -23.512 1.00 91.00 104 GLU A C 1
ATOM 801 O O . GLU A 1 104 ? 14.682 -12.525 -22.776 1.00 91.00 104 GLU A O 1
ATOM 806 N N . HIS A 1 105 ? 14.851 -14.711 -23.238 1.00 93.56 105 HIS A N 1
ATOM 807 C CA . HIS A 1 105 ? 14.159 -15.192 -22.053 1.00 93.56 105 HIS A CA 1
ATOM 808 C C . HIS A 1 105 ? 14.979 -16.284 -21.388 1.00 93.56 105 HIS A C 1
ATOM 810 O O . HIS A 1 105 ? 15.253 -17.319 -21.997 1.00 93.56 105 HIS A O 1
ATOM 816 N N . CYS A 1 106 ? 15.334 -16.065 -20.127 1.00 94.50 106 CYS A N 1
ATOM 817 C CA . CYS A 1 106 ? 15.980 -17.044 -19.267 1.00 94.50 106 CYS A CA 1
ATOM 818 C C . CYS A 1 106 ? 15.027 -17.457 -18.149 1.00 94.50 106 CYS A C 1
ATOM 820 O O . CYS A 1 106 ? 14.544 -16.628 -17.379 1.00 94.50 106 CYS A O 1
ATOM 822 N N . ARG A 1 107 ? 14.772 -18.759 -18.036 1.00 95.00 107 ARG A N 1
ATOM 823 C CA . ARG A 1 107 ? 13.835 -19.328 -17.069 1.00 95.00 107 ARG A CA 1
ATOM 824 C C . ARG A 1 107 ? 14.528 -20.248 -16.078 1.00 95.00 107 ARG A C 1
ATOM 826 O O . ARG A 1 107 ? 15.269 -21.146 -16.475 1.00 95.00 107 ARG A O 1
ATOM 833 N N . LEU A 1 108 ? 14.215 -20.065 -14.801 1.00 94.56 108 LEU A N 1
ATOM 834 C CA . LEU A 1 108 ? 14.604 -20.942 -13.703 1.00 94.56 108 LEU A CA 1
ATOM 835 C C . LEU A 1 108 ? 13.348 -21.647 -13.175 1.00 94.56 108 LEU A C 1
ATOM 837 O O . LEU A 1 108 ? 12.614 -21.103 -12.349 1.00 94.56 108 LEU A O 1
ATOM 841 N N . GLU A 1 109 ? 13.079 -22.845 -13.702 1.00 92.75 109 GLU A N 1
ATOM 842 C CA . GLU A 1 109 ? 11.810 -23.568 -13.505 1.00 92.75 109 GLU A CA 1
ATOM 843 C C . GLU A 1 109 ? 11.499 -23.834 -12.028 1.00 92.75 109 GLU A C 1
ATOM 845 O O . GLU A 1 109 ? 10.402 -23.521 -11.568 1.00 92.75 109 GLU A O 1
ATOM 850 N N . ASP A 1 110 ? 12.475 -24.346 -11.272 1.00 92.56 110 ASP A N 1
ATOM 851 C CA . ASP A 1 110 ? 12.288 -24.719 -9.864 1.00 92.56 110 ASP A CA 1
ATOM 852 C C . ASP A 1 110 ? 11.988 -23.512 -8.958 1.00 92.56 110 ASP A C 1
ATOM 854 O O . ASP A 1 110 ? 11.328 -23.654 -7.929 1.00 92.56 110 ASP A O 1
ATOM 858 N N . ALA A 1 111 ? 12.427 -22.317 -9.364 1.00 92.50 111 ALA A N 1
ATOM 859 C CA . ALA A 1 111 ? 12.124 -21.056 -8.691 1.00 92.50 111 ALA A CA 1
ATOM 860 C C . ALA A 1 111 ? 10.908 -20.328 -9.290 1.00 92.50 111 ALA A C 1
ATOM 862 O O . ALA A 1 111 ? 10.509 -19.288 -8.774 1.00 92.50 111 ALA A O 1
ATOM 863 N N . ARG A 1 112 ? 10.336 -20.836 -10.393 1.00 93.69 112 ARG A N 1
ATOM 864 C CA . ARG A 1 112 ? 9.282 -20.177 -11.188 1.00 93.69 112 ARG A CA 1
ATOM 865 C C . ARG A 1 112 ? 9.654 -18.736 -11.574 1.00 93.69 112 ARG A C 1
ATOM 867 O O . ARG A 1 112 ? 8.791 -17.865 -11.635 1.00 93.69 112 ARG A O 1
ATOM 874 N N . LEU A 1 113 ? 10.939 -18.498 -11.831 1.00 95.38 113 LEU A N 1
ATOM 875 C CA . LEU A 1 113 ? 11.500 -17.184 -12.141 1.00 95.38 113 LEU A CA 1
ATOM 876 C C . LEU A 1 113 ? 11.776 -17.067 -13.642 1.00 95.38 113 LEU A C 1
ATOM 878 O O . LEU A 1 113 ? 12.323 -17.988 -14.251 1.00 95.38 113 LEU A O 1
ATOM 882 N N . SER A 1 114 ? 11.400 -15.938 -14.235 1.00 96.31 114 SER A N 1
ATOM 883 C CA . SER A 1 114 ? 11.721 -15.589 -15.622 1.00 96.31 114 SER A CA 1
ATOM 884 C C . SER A 1 114 ? 12.415 -14.236 -15.679 1.00 96.31 114 SER A C 1
ATOM 886 O O . SER A 1 114 ? 11.929 -13.276 -15.092 1.00 96.31 114 SER A O 1
ATOM 888 N N . LEU A 1 115 ? 13.525 -14.171 -16.408 1.00 95.75 115 LEU A N 1
ATOM 889 C CA . LEU A 1 115 ? 14.225 -12.943 -16.773 1.00 95.75 115 LEU A CA 1
ATOM 890 C C . LEU A 1 115 ? 14.008 -12.715 -18.270 1.00 95.75 115 LEU A C 1
ATOM 892 O O . LEU A 1 115 ? 14.234 -13.633 -19.063 1.00 95.75 115 LEU A O 1
ATOM 896 N N . VAL A 1 116 ? 13.534 -11.532 -18.650 1.00 94.88 116 VAL A N 1
ATOM 897 C CA . VAL A 1 116 ? 13.208 -11.165 -20.032 1.00 94.88 116 VAL A CA 1
ATOM 898 C C . VAL A 1 116 ? 13.990 -9.913 -20.409 1.00 94.88 116 VAL A C 1
ATOM 900 O O . VAL A 1 116 ? 13.849 -8.883 -19.757 1.00 94.88 116 VAL A O 1
ATOM 903 N N . PHE A 1 117 ? 14.781 -9.980 -21.476 1.00 92.88 117 PHE A N 1
ATOM 904 C CA . PHE A 1 117 ? 15.648 -8.886 -21.913 1.00 92.88 117 PHE A CA 1
ATOM 905 C C . PHE A 1 117 ? 15.178 -8.347 -23.267 1.00 92.88 117 PHE A C 1
ATOM 907 O O . PHE A 1 117 ? 15.152 -9.075 -24.266 1.00 92.88 117 PHE A O 1
ATOM 914 N N . LEU A 1 118 ? 14.791 -7.067 -23.302 1.00 91.12 118 LEU A N 1
ATOM 915 C CA . LEU A 1 118 ? 14.275 -6.412 -24.513 1.00 91.12 118 LEU A CA 1
ATOM 916 C C . LEU A 1 118 ? 15.381 -5.752 -25.352 1.00 91.12 118 LEU A C 1
ATOM 918 O O . LEU A 1 118 ? 15.260 -5.645 -26.574 1.00 91.12 118 LEU A O 1
ATOM 922 N N . GLY A 1 119 ? 16.456 -5.309 -24.697 1.00 87.50 119 GLY A N 1
ATOM 923 C CA . GLY A 1 119 ? 17.653 -4.777 -25.347 1.00 87.50 119 GLY A CA 1
ATOM 924 C C . GLY A 1 119 ? 17.477 -3.409 -26.011 1.00 87.50 119 GLY A C 1
ATOM 925 O O . GLY A 1 119 ? 18.167 -3.123 -26.987 1.00 87.50 119 GLY A O 1
ATOM 926 N N . TYR A 1 120 ? 16.571 -2.544 -25.549 1.00 89.00 120 TYR A N 1
ATOM 927 C CA . TYR A 1 120 ? 16.478 -1.180 -26.084 1.00 89.00 120 TYR A CA 1
ATOM 928 C C . TYR A 1 120 ? 17.767 -0.385 -25.802 1.00 89.00 120 TYR A C 1
ATOM 930 O O . TYR A 1 120 ? 18.435 -0.628 -24.799 1.00 89.00 120 TYR A O 1
ATOM 938 N N . PRO A 1 121 ? 18.145 0.588 -26.651 1.00 86.12 121 PRO A N 1
ATOM 939 C CA . PRO A 1 121 ? 19.287 1.444 -26.356 1.00 86.12 121 PRO A CA 1
ATOM 940 C C . PRO A 1 121 ? 19.001 2.370 -25.165 1.00 86.12 121 PRO A C 1
ATOM 942 O O . PRO A 1 121 ? 18.182 3.283 -25.270 1.00 86.12 121 PRO A O 1
ATOM 945 N N . GLU A 1 122 ? 19.727 2.164 -24.070 1.00 83.81 122 GLU A N 1
ATOM 946 C CA . GLU A 1 122 ? 19.774 3.038 -22.887 1.00 83.81 122 GLU A CA 1
ATOM 947 C C . GLU A 1 122 ? 20.068 4.500 -23.276 1.00 83.81 122 GLU A C 1
ATOM 949 O O . GLU A 1 122 ? 19.215 5.381 -23.169 1.00 83.81 122 GLU A O 1
ATOM 954 N N . GLY A 1 123 ? 21.255 4.741 -23.850 1.00 81.88 123 GLY A N 1
ATOM 955 C CA . GLY A 1 123 ? 21.735 6.066 -24.240 1.00 81.88 123 GLY A CA 1
ATOM 956 C C . GLY A 1 123 ? 22.800 6.633 -23.302 1.00 81.88 123 GLY A C 1
ATOM 957 O O . GLY A 1 123 ? 23.792 5.967 -22.992 1.00 81.88 123 GLY A O 1
ATOM 958 N N . ASP A 1 124 ? 22.620 7.903 -22.935 1.00 83.56 124 ASP A N 1
ATOM 959 C CA . ASP A 1 124 ? 23.345 8.585 -21.862 1.00 83.56 124 ASP A CA 1
ATOM 960 C C . ASP A 1 124 ? 22.351 9.002 -20.765 1.00 83.56 124 ASP A C 1
ATOM 962 O O . ASP A 1 124 ? 21.182 9.219 -21.092 1.00 83.56 124 ASP A O 1
ATOM 966 N N . PRO A 1 125 ? 22.801 9.199 -19.511 1.00 83.06 125 PRO A N 1
ATOM 967 C CA . PRO A 1 125 ? 21.935 9.548 -18.382 1.00 83.06 125 PRO A CA 1
ATOM 968 C C . PRO A 1 125 ? 20.948 10.694 -18.639 1.00 83.06 125 PRO A C 1
ATOM 970 O O . PRO A 1 125 ? 19.817 10.663 -18.165 1.00 83.06 125 PRO A O 1
ATOM 973 N N . ALA A 1 126 ? 21.344 11.708 -19.419 1.00 81.62 126 ALA A N 1
ATOM 974 C CA . ALA A 1 126 ? 20.499 12.865 -19.712 1.00 81.62 126 ALA A CA 1
ATOM 975 C C . ALA A 1 126 ? 19.525 12.634 -20.886 1.00 81.62 126 ALA A C 1
ATOM 977 O O . ALA A 1 126 ? 18.810 13.560 -21.281 1.00 81.62 126 ALA A O 1
ATOM 978 N N . GLY A 1 127 ? 19.511 11.438 -21.483 1.00 83.69 127 GLY A N 1
ATOM 979 C CA . GLY A 1 127 ? 18.665 11.082 -22.623 1.00 83.69 127 GLY A CA 1
ATOM 980 C C . GLY A 1 127 ? 18.990 11.876 -23.891 1.00 83.69 127 GLY A C 1
ATOM 981 O O . GLY A 1 127 ? 18.116 12.119 -24.727 1.00 83.69 127 GLY A O 1
ATOM 982 N N . THR A 1 128 ? 20.226 12.364 -24.035 1.00 86.38 128 THR A N 1
ATOM 983 C CA . THR A 1 128 ? 20.601 13.220 -25.167 1.00 86.38 128 THR A CA 1
ATOM 984 C C . THR A 1 128 ? 21.068 12.443 -26.393 1.00 86.38 128 THR A C 1
ATOM 986 O O . THR A 1 128 ? 20.957 12.976 -27.506 1.00 86.38 128 THR A O 1
ATOM 989 N N . ASP A 1 129 ? 21.522 11.204 -26.207 1.00 87.00 129 ASP A N 1
ATOM 990 C CA . ASP A 1 129 ? 22.013 10.284 -27.222 1.00 87.00 129 ASP A CA 1
ATOM 991 C C . ASP A 1 129 ? 20.946 10.103 -28.311 1.00 87.00 129 ASP A C 1
ATOM 993 O O . ASP A 1 129 ? 19.802 9.762 -27.997 1.00 87.00 129 ASP A O 1
ATOM 997 N N . PRO A 1 130 ? 21.287 10.334 -29.593 1.00 87.94 130 PRO A N 1
ATOM 998 C CA . PRO A 1 130 ? 20.339 10.291 -30.706 1.00 87.94 130 PRO A CA 1
ATOM 999 C C . PRO A 1 130 ? 19.703 8.913 -30.951 1.00 87.94 130 PRO A C 1
ATOM 1001 O O . PRO A 1 130 ? 18.753 8.832 -31.725 1.00 87.94 130 PRO A O 1
ATOM 1004 N N . THR A 1 131 ? 20.234 7.848 -30.351 1.00 87.25 131 THR A N 1
ATOM 1005 C CA . THR A 1 131 ? 19.756 6.465 -30.505 1.00 87.25 131 THR A CA 1
ATOM 1006 C C . THR A 1 131 ? 18.965 5.949 -29.305 1.00 87.25 131 THR A C 1
ATOM 1008 O O . THR A 1 131 ? 18.397 4.864 -29.389 1.00 87.25 131 THR A O 1
ATOM 1011 N N . SER A 1 132 ? 18.921 6.720 -28.217 1.00 87.12 132 SER A N 1
ATOM 1012 C CA . SER A 1 132 ? 18.335 6.309 -26.940 1.00 87.12 132 SER A CA 1
ATOM 1013 C C . SER A 1 132 ? 16.820 6.131 -26.974 1.00 87.12 132 SER A C 1
ATOM 1015 O O . SER A 1 132 ? 16.104 6.759 -27.765 1.00 87.12 132 SER A O 1
ATOM 1017 N N . ILE A 1 133 ? 16.322 5.355 -26.013 1.00 88.44 133 ILE A N 1
ATOM 1018 C CA . ILE A 1 133 ? 14.895 5.232 -25.711 1.00 88.44 133 ILE A CA 1
ATOM 1019 C C . ILE A 1 133 ? 14.248 6.594 -25.404 1.00 88.44 133 ILE A C 1
ATOM 1021 O O . ILE A 1 133 ? 13.094 6.816 -25.758 1.00 88.44 133 ILE A O 1
ATOM 1025 N N . ALA A 1 134 ? 15.002 7.558 -24.861 1.00 87.31 134 ALA A N 1
ATOM 1026 C CA . ALA A 1 134 ? 14.527 8.924 -24.631 1.00 87.31 134 ALA A CA 1
ATOM 1027 C C . ALA A 1 134 ? 14.146 9.663 -25.914 1.00 87.31 134 ALA A C 1
ATOM 1029 O O . ALA A 1 134 ? 13.117 10.342 -25.958 1.00 87.31 134 ALA A O 1
ATOM 1030 N N . ARG A 1 135 ? 14.920 9.481 -26.988 1.00 88.19 135 ARG A N 1
ATOM 1031 C CA . ARG A 1 135 ? 14.596 10.051 -28.303 1.00 88.19 135 ARG A CA 1
ATOM 1032 C C . ARG A 1 135 ? 13.427 9.339 -28.966 1.00 88.19 135 ARG A C 1
ATOM 1034 O O . ARG A 1 135 ? 12.659 9.970 -29.688 1.00 88.19 135 ARG A O 1
ATOM 1041 N N . LEU A 1 136 ? 13.293 8.032 -28.735 1.00 88.69 136 LEU A N 1
ATOM 1042 C CA . LEU A 1 136 ? 12.130 7.273 -29.192 1.00 88.69 136 LEU A CA 1
ATOM 1043 C C . LEU A 1 136 ? 10.855 7.783 -28.504 1.00 88.69 136 LEU A C 1
ATOM 1045 O O . LEU A 1 136 ? 9.822 7.976 -29.143 1.00 88.69 136 LEU A O 1
ATOM 1049 N N . TRP A 1 137 ? 10.950 8.059 -27.204 1.00 86.94 137 TRP A N 1
ATOM 1050 C CA . TRP A 1 137 ? 9.836 8.500 -26.376 1.00 86.94 137 TRP A CA 1
ATOM 1051 C C . TRP A 1 137 ? 9.355 9.922 -26.701 1.00 86.94 137 TRP A C 1
ATOM 1053 O O . TRP A 1 137 ? 8.147 10.150 -26.843 1.00 86.94 137 TRP A O 1
ATOM 1063 N N . ASP A 1 138 ? 10.285 10.871 -26.881 1.00 83.00 138 ASP A N 1
ATOM 1064 C CA . ASP A 1 138 ? 9.980 12.269 -27.235 1.00 83.00 138 ASP A CA 1
ATOM 1065 C C . ASP A 1 138 ? 9.602 12.468 -28.721 1.00 83.00 138 ASP A C 1
ATOM 1067 O O . ASP A 1 138 ? 9.215 13.565 -29.139 1.00 83.00 138 ASP A O 1
ATOM 1071 N N . GLY A 1 139 ? 9.683 11.399 -29.520 1.00 85.25 139 GLY A N 1
ATOM 1072 C CA . GLY A 1 139 ? 9.334 11.367 -30.939 1.00 85.25 139 GLY A CA 1
ATOM 1073 C C . GLY A 1 139 ? 10.379 11.986 -31.872 1.00 85.25 139 GLY A C 1
ATOM 1074 O O . GLY A 1 139 ? 10.140 12.078 -33.080 1.00 85.25 139 GLY A O 1
ATOM 1075 N N . SER A 1 140 ? 11.536 12.418 -31.361 1.00 87.88 140 SER A N 1
ATOM 1076 C CA . SER A 1 140 ? 12.646 12.902 -32.193 1.00 87.88 140 SER A CA 1
ATOM 1077 C C . SER A 1 140 ? 13.398 11.772 -32.906 1.00 87.88 140 SER A C 1
ATOM 1079 O O . SER A 1 140 ? 14.030 12.018 -33.938 1.00 87.88 140 SER A O 1
ATOM 1081 N N . LEU A 1 141 ? 13.267 10.535 -32.418 1.00 90.50 141 LEU A N 1
ATOM 1082 C CA . LEU A 1 141 ? 13.628 9.293 -33.095 1.00 90.50 141 LEU A CA 1
ATOM 1083 C C . LEU A 1 141 ? 12.352 8.487 -33.367 1.00 90.50 141 LEU A C 1
ATOM 1085 O O . LEU A 1 141 ? 11.541 8.267 -32.480 1.00 90.50 141 LEU A O 1
ATOM 1089 N N . THR A 1 142 ? 12.165 8.033 -34.605 1.00 90.25 142 THR A N 1
ATOM 1090 C CA . THR A 1 142 ? 10.970 7.251 -34.979 1.00 90.25 142 THR A CA 1
ATOM 1091 C C . THR A 1 142 ? 11.143 5.755 -34.729 1.00 90.25 142 THR A C 1
ATOM 1093 O O . THR A 1 142 ? 10.169 5.061 -34.462 1.00 90.25 142 THR A O 1
ATOM 1096 N N . VAL A 1 143 ? 12.372 5.251 -34.866 1.00 91.94 143 VAL A N 1
ATOM 1097 C CA . VAL A 1 143 ? 12.697 3.827 -34.749 1.00 91.94 143 VAL A CA 1
ATOM 1098 C C . VAL A 1 143 ? 14.026 3.684 -34.020 1.00 91.94 143 VAL A C 1
ATOM 1100 O O . VAL A 1 143 ? 15.028 4.245 -34.469 1.00 91.94 143 VAL A O 1
ATOM 1103 N N . ALA A 1 144 ? 14.036 2.913 -32.936 1.00 88.81 144 ALA A N 1
ATOM 1104 C CA . ALA A 1 144 ? 15.244 2.432 -32.277 1.00 88.81 144 ALA A CA 1
ATOM 1105 C C . ALA A 1 144 ? 15.584 1.018 -32.770 1.00 88.81 144 ALA A C 1
ATOM 1107 O O . ALA A 1 144 ? 14.713 0.278 -33.225 1.00 88.81 144 ALA A O 1
ATOM 1108 N N . ILE A 1 145 ? 16.857 0.638 -32.698 1.00 88.38 145 ILE A N 1
ATOM 1109 C CA . ILE A 1 145 ? 17.311 -0.721 -33.014 1.00 88.38 145 ILE A CA 1
ATOM 1110 C C . ILE A 1 145 ? 17.751 -1.350 -31.697 1.00 88.38 145 ILE A C 1
ATOM 1112 O O . ILE A 1 145 ? 18.605 -0.762 -31.034 1.00 88.38 145 ILE A O 1
ATOM 1116 N N . SER A 1 146 ? 17.185 -2.500 -31.313 1.00 84.50 146 SER A N 1
ATOM 1117 C CA . SER A 1 146 ? 17.659 -3.199 -30.117 1.00 84.50 146 SER A CA 1
ATOM 1118 C C . SER A 1 146 ? 19.109 -3.622 -30.275 1.00 84.50 146 SER A C 1
ATOM 1120 O O . SER A 1 146 ? 19.608 -3.881 -31.374 1.00 84.50 146 SER A O 1
ATOM 1122 N N . VAL A 1 147 ? 19.782 -3.691 -29.143 1.00 77.44 147 VAL A N 1
ATOM 1123 C CA . VAL A 1 147 ? 21.164 -4.100 -29.006 1.00 77.44 147 VAL A CA 1
ATOM 1124 C C . VAL A 1 147 ? 21.172 -5.535 -28.464 1.00 77.44 147 VAL A C 1
ATOM 1126 O O . VAL A 1 147 ? 20.364 -5.879 -27.604 1.00 77.44 147 VAL A O 1
ATOM 1129 N N . GLY A 1 148 ? 22.018 -6.395 -29.038 1.00 73.19 148 GLY A N 1
ATOM 1130 C CA . GLY A 1 148 ? 22.091 -7.824 -28.716 1.00 73.19 148 GLY A CA 1
ATOM 1131 C C . GLY A 1 148 ? 22.289 -8.710 -29.950 1.00 73.19 148 GLY A C 1
ATOM 1132 O O . GLY A 1 148 ? 22.442 -8.219 -31.072 1.00 73.19 148 GLY A O 1
ATOM 1133 N N . ASP A 1 149 ? 22.272 -10.028 -29.740 1.00 73.75 149 ASP A N 1
ATOM 1134 C CA . ASP A 1 149 ? 22.520 -11.033 -30.787 1.00 73.75 149 ASP A CA 1
ATOM 1135 C C . ASP A 1 149 ? 21.418 -11.089 -31.859 1.00 73.75 149 ASP A C 1
ATOM 1137 O O . ASP A 1 149 ? 21.704 -11.349 -33.033 1.00 73.75 149 ASP A O 1
ATOM 1141 N N . LEU A 1 150 ? 20.160 -10.829 -31.477 1.00 78.25 150 LEU A N 1
ATOM 1142 C CA . LEU A 1 150 ? 19.032 -10.660 -32.395 1.00 78.25 150 LEU A CA 1
ATOM 1143 C C . LEU A 1 150 ? 18.486 -9.234 -32.305 1.00 78.25 150 LEU A C 1
ATOM 1145 O O . LEU A 1 150 ? 17.601 -8.918 -31.516 1.00 78.25 150 LEU A O 1
ATOM 1149 N N . THR A 1 151 ? 19.010 -8.365 -33.162 1.00 82.25 151 THR A N 1
ATOM 1150 C CA . THR A 1 151 ? 18.533 -6.985 -33.279 1.00 82.25 151 THR A CA 1
ATOM 1151 C C . THR A 1 151 ? 17.167 -6.922 -33.965 1.00 82.25 151 THR A C 1
ATOM 1153 O O . THR A 1 151 ? 16.971 -7.546 -35.014 1.00 82.25 151 THR A O 1
ATOM 1156 N N . ALA A 1 152 ? 16.270 -6.087 -33.453 1.00 83.06 152 ALA A N 1
ATOM 1157 C CA . ALA A 1 152 ? 14.986 -5.756 -34.059 1.00 83.06 152 ALA A CA 1
ATOM 1158 C C . ALA A 1 152 ? 14.765 -4.235 -34.058 1.00 83.06 152 ALA A C 1
ATOM 1160 O O . ALA A 1 152 ? 15.467 -3.489 -33.380 1.00 83.06 152 ALA A O 1
ATOM 1161 N N . SER A 1 153 ? 13.851 -3.763 -34.903 1.00 89.06 153 SER A N 1
ATOM 1162 C CA . SER A 1 153 ? 13.504 -2.343 -35.019 1.00 89.06 153 SER A CA 1
ATOM 1163 C C . SER A 1 153 ? 12.213 -2.076 -34.264 1.00 89.06 153 SER A C 1
ATOM 1165 O O 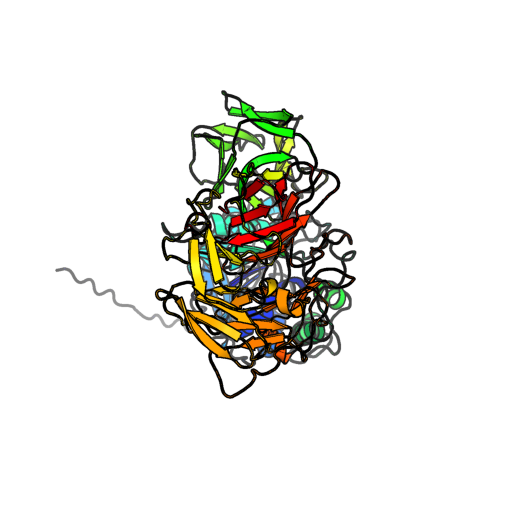. SER A 1 153 ? 11.236 -2.757 -34.541 1.00 89.06 153 SER A O 1
ATOM 1167 N N . TYR A 1 154 ? 12.211 -1.075 -33.389 1.00 88.69 154 TYR A N 1
ATOM 1168 C CA . TYR A 1 154 ? 11.089 -0.765 -32.509 1.00 88.69 154 TYR A CA 1
ATOM 1169 C C . TYR A 1 154 ? 10.673 0.694 -32.646 1.00 88.69 154 TYR A C 1
ATOM 1171 O O . TYR A 1 154 ? 11.508 1.603 -32.590 1.00 88.69 154 TYR A O 1
ATOM 1179 N N . THR A 1 155 ? 9.377 0.920 -32.804 1.00 91.31 155 THR A N 1
ATOM 1180 C CA . THR A 1 155 ? 8.732 2.211 -32.556 1.00 91.31 155 THR A CA 1
ATOM 1181 C C . THR A 1 155 ? 8.417 2.371 -31.067 1.00 91.31 155 THR A C 1
ATOM 1183 O O . THR A 1 155 ? 8.568 1.444 -30.269 1.00 91.31 155 THR A O 1
ATOM 1186 N N . ARG A 1 156 ? 7.959 3.561 -30.669 1.00 88.62 156 ARG A N 1
ATOM 1187 C CA . ARG A 1 156 ? 7.448 3.775 -29.312 1.00 88.62 156 ARG A CA 1
ATOM 1188 C C . ARG A 1 156 ? 6.212 2.912 -29.045 1.00 88.62 156 ARG A C 1
ATOM 1190 O O . ARG A 1 156 ? 6.048 2.381 -27.950 1.00 88.62 156 ARG A O 1
ATOM 1197 N N . GLU A 1 157 ? 5.349 2.784 -30.042 1.00 88.31 157 GLU A N 1
ATOM 1198 C CA . GLU A 1 157 ? 4.149 1.960 -29.983 1.00 88.31 157 GLU A CA 1
ATOM 1199 C C . GLU A 1 157 ? 4.498 0.474 -29.842 1.00 88.31 157 GLU A C 1
ATOM 1201 O O . GLU A 1 157 ? 3.834 -0.222 -29.080 1.00 88.31 157 GLU A O 1
ATOM 1206 N N . ASP A 1 158 ? 5.572 0.010 -30.490 1.00 92.00 158 ASP A N 1
ATOM 1207 C CA . ASP A 1 158 ? 6.063 -1.365 -30.341 1.00 92.00 158 ASP A CA 1
ATOM 1208 C C . ASP A 1 158 ? 6.555 -1.648 -28.913 1.00 92.00 158 ASP A C 1
ATOM 1210 O O . ASP A 1 158 ? 6.251 -2.706 -28.368 1.00 92.00 158 ASP A O 1
ATOM 1214 N N . LEU A 1 159 ? 7.248 -0.700 -28.266 1.00 91.62 159 LEU A N 1
ATOM 1215 C CA . LEU A 1 159 ? 7.639 -0.827 -26.852 1.00 91.62 159 LEU A CA 1
ATOM 1216 C C . LEU A 1 159 ? 6.421 -1.015 -25.950 1.00 91.62 159 LEU A C 1
ATOM 1218 O O . LEU A 1 159 ? 6.381 -1.947 -25.146 1.00 91.62 159 LEU A O 1
ATOM 1222 N N . ILE A 1 160 ? 5.417 -0.150 -26.104 1.00 91.00 160 ILE A N 1
ATOM 1223 C CA . ILE A 1 160 ? 4.180 -0.239 -25.325 1.00 91.00 160 ILE A CA 1
ATOM 1224 C C . ILE A 1 160 ? 3.481 -1.573 -25.609 1.00 91.00 160 ILE A C 1
ATOM 1226 O O . ILE A 1 160 ? 3.052 -2.234 -24.668 1.00 91.00 160 ILE A O 1
ATOM 1230 N N . ALA A 1 161 ? 3.406 -2.007 -26.869 1.00 92.12 161 ALA A N 1
ATOM 1231 C CA . ALA A 1 161 ? 2.767 -3.264 -27.253 1.00 92.12 161 ALA A CA 1
ATOM 1232 C C . ALA A 1 161 ? 3.475 -4.496 -26.666 1.00 92.12 161 ALA A C 1
ATOM 1234 O O . ALA A 1 161 ? 2.804 -5.388 -26.152 1.00 92.12 161 ALA A O 1
ATOM 1235 N N . VAL A 1 162 ? 4.812 -4.535 -26.681 1.00 94.50 162 VAL A N 1
ATOM 1236 C CA . VAL A 1 162 ? 5.602 -5.624 -26.080 1.00 94.50 162 VAL A CA 1
ATOM 1237 C C . VAL A 1 162 ? 5.369 -5.702 -24.572 1.00 94.50 162 VAL A C 1
ATOM 1239 O O . VAL A 1 162 ? 5.100 -6.784 -24.053 1.00 94.50 162 VAL A O 1
ATOM 1242 N N . LEU A 1 163 ? 5.427 -4.569 -23.864 1.00 95.94 163 LEU A N 1
ATOM 1243 C CA . LEU A 1 163 ? 5.158 -4.535 -22.422 1.00 95.94 163 LEU A CA 1
ATOM 1244 C C . LEU A 1 163 ? 3.699 -4.891 -22.103 1.00 95.94 163 LEU A C 1
ATOM 1246 O O . LEU A 1 163 ? 3.439 -5.591 -21.130 1.00 95.94 163 LEU A O 1
ATOM 1250 N N . THR A 1 164 ? 2.753 -4.464 -22.940 1.00 94.19 164 THR A N 1
ATOM 1251 C CA . THR A 1 164 ? 1.329 -4.806 -22.794 1.00 94.19 164 THR A CA 1
ATOM 1252 C C . THR A 1 164 ? 1.121 -6.313 -22.929 1.00 94.19 164 THR A C 1
ATOM 1254 O O . THR A 1 164 ? 0.483 -6.924 -22.077 1.00 94.19 164 THR A O 1
ATOM 1257 N N . GLU A 1 165 ? 1.713 -6.936 -23.950 1.00 94.38 165 GLU A N 1
ATOM 1258 C CA . GLU A 1 165 ? 1.652 -8.388 -24.150 1.00 94.38 165 GLU A CA 1
ATOM 1259 C C . GLU A 1 165 ? 2.298 -9.141 -22.976 1.00 94.38 165 GLU A C 1
ATOM 1261 O O . GLU A 1 165 ? 1.772 -10.157 -22.533 1.00 94.38 165 GLU A O 1
ATOM 1266 N N . LEU A 1 166 ? 3.392 -8.627 -22.405 1.00 95.62 166 LEU A N 1
ATOM 1267 C CA . LEU A 1 166 ? 4.004 -9.194 -21.198 1.00 95.62 166 LEU A CA 1
ATOM 1268 C C . LEU A 1 166 ? 3.056 -9.160 -19.992 1.00 95.62 166 LEU A C 1
ATOM 1270 O O . LEU A 1 166 ? 2.937 -10.170 -19.295 1.00 95.62 166 LEU A O 1
ATOM 1274 N N . VAL A 1 167 ? 2.349 -8.049 -19.764 1.00 94.62 167 VAL A N 1
ATOM 1275 C CA . VAL A 1 167 ? 1.319 -7.949 -18.714 1.00 94.62 167 VAL A CA 1
ATOM 1276 C C . VAL A 1 167 ? 0.191 -8.954 -18.972 1.00 94.62 167 VAL A C 1
ATOM 1278 O O . VAL A 1 167 ? -0.188 -9.692 -18.064 1.00 94.62 167 VAL A O 1
ATOM 1281 N N . VAL A 1 168 ? -0.298 -9.056 -20.212 1.00 92.31 168 VAL A N 1
ATOM 1282 C CA . VAL A 1 168 ? -1.372 -9.993 -20.593 1.00 92.31 168 VAL A CA 1
ATOM 1283 C C . VAL A 1 168 ? -0.955 -11.454 -20.405 1.00 92.31 168 VAL A C 1
ATOM 1285 O O . VAL A 1 168 ? -1.726 -12.247 -19.866 1.00 92.31 168 VAL A O 1
ATOM 1288 N N . LEU A 1 169 ? 0.257 -11.829 -20.824 1.00 91.75 169 LEU A N 1
ATOM 1289 C CA . LEU A 1 169 ? 0.758 -13.205 -20.734 1.00 91.75 169 LEU A CA 1
ATOM 1290 C C . LEU A 1 169 ? 1.041 -13.630 -19.290 1.00 91.75 169 LEU A C 1
ATOM 1292 O O . LEU A 1 169 ? 0.826 -14.790 -18.933 1.00 91.75 169 LEU A O 1
ATOM 1296 N N . THR A 1 170 ? 1.543 -12.710 -18.466 1.00 93.00 170 THR A N 1
ATOM 1297 C CA . THR A 1 170 ? 1.911 -13.012 -17.076 1.00 93.00 170 THR A CA 1
ATOM 1298 C C . THR A 1 170 ? 0.735 -12.891 -16.111 1.00 93.00 170 THR A C 1
ATOM 1300 O O . THR A 1 170 ? 0.742 -13.593 -15.103 1.00 93.00 170 THR A O 1
ATOM 1303 N N . GLN A 1 171 ? -0.289 -12.092 -16.438 1.00 92.12 171 GLN A N 1
ATOM 1304 C CA . GLN A 1 171 ? -1.469 -11.832 -15.600 1.00 92.12 171 GLN A CA 1
ATOM 1305 C C . GLN A 1 171 ? -1.107 -11.543 -14.131 1.00 92.12 171 GLN A C 1
ATOM 1307 O O . GLN A 1 171 ? -1.561 -12.266 -13.237 1.00 92.12 171 GLN A O 1
ATOM 1312 N N . PRO A 1 172 ? -0.255 -10.536 -13.872 1.00 93.12 172 PRO A N 1
ATOM 1313 C CA . PRO A 1 172 ? 0.211 -10.263 -12.525 1.00 93.12 172 PRO A CA 1
ATOM 1314 C C . PRO A 1 172 ? -0.920 -9.739 -11.643 1.00 93.12 172 PRO A C 1
ATOM 1316 O O . PRO A 1 172 ? -1.886 -9.159 -12.130 1.00 93.12 172 PRO A O 1
ATOM 1319 N N . ASN A 1 173 ? -0.764 -9.910 -10.332 1.00 90.38 173 ASN A N 1
ATOM 1320 C CA . ASN A 1 173 ? -1.533 -9.149 -9.348 1.00 90.38 173 ASN A CA 1
ATOM 1321 C C . ASN A 1 173 ? -0.885 -7.780 -9.114 1.00 90.38 173 ASN A C 1
ATOM 1323 O O . ASN A 1 173 ? -1.586 -6.804 -8.874 1.00 90.38 173 ASN A O 1
ATOM 1327 N N . THR A 1 174 ? 0.447 -7.716 -9.208 1.00 92.31 174 THR A N 1
ATOM 1328 C CA . THR A 1 174 ? 1.227 -6.500 -8.970 1.00 92.31 174 THR A CA 1
ATOM 1329 C C . THR A 1 174 ? 2.296 -6.328 -10.047 1.00 92.31 174 THR A C 1
ATOM 1331 O O . THR A 1 174 ? 3.056 -7.257 -10.347 1.00 92.31 174 THR A O 1
ATOM 1334 N N . VAL A 1 175 ? 2.387 -5.118 -10.593 1.00 95.94 175 VAL A N 1
ATOM 1335 C CA . VAL A 1 175 ? 3.470 -4.648 -11.455 1.00 95.94 175 VAL A CA 1
ATOM 1336 C C . VAL A 1 175 ? 4.351 -3.679 -10.675 1.00 95.94 175 VAL A C 1
ATOM 1338 O O . VAL A 1 175 ? 3.880 -2.682 -10.136 1.00 95.94 175 VAL A O 1
ATOM 1341 N N . ARG A 1 176 ? 5.651 -3.960 -10.626 1.00 96.44 176 ARG A N 1
ATOM 1342 C CA . ARG A 1 176 ? 6.658 -3.111 -9.987 1.00 96.44 176 ARG A CA 1
ATOM 1343 C C . ARG A 1 176 ? 7.510 -2.435 -11.034 1.00 96.44 176 ARG A C 1
ATOM 1345 O O . ARG A 1 176 ? 7.937 -3.077 -11.993 1.00 96.44 176 ARG A O 1
ATOM 1352 N N . THR A 1 177 ? 7.784 -1.157 -10.844 1.00 95.94 177 THR A N 1
ATOM 1353 C CA . THR A 1 177 ? 8.641 -0.409 -11.761 1.00 95.94 177 THR A CA 1
ATOM 1354 C C . THR A 1 177 ? 9.330 0.754 -11.054 1.00 95.94 177 THR A C 1
ATOM 1356 O O . THR A 1 177 ? 9.234 0.892 -9.837 1.00 95.94 177 THR A O 1
ATOM 1359 N N . LEU A 1 178 ? 10.078 1.558 -11.797 1.00 91.19 178 LEU A N 1
ATOM 1360 C CA . LEU A 1 178 ? 10.807 2.708 -11.273 1.00 91.19 178 LEU A CA 1
ATOM 1361 C C . LEU A 1 178 ? 9.942 3.976 -11.321 1.00 91.19 178 LEU A C 1
ATOM 1363 O O . LEU A 1 178 ? 8.831 3.962 -11.854 1.00 91.19 178 LEU A O 1
ATOM 1367 N N . ASP A 1 179 ? 10.446 5.065 -10.742 1.00 88.50 179 ASP A N 1
ATOM 1368 C CA . ASP A 1 179 ? 9.860 6.410 -10.831 1.00 88.50 179 ASP A CA 1
ATOM 1369 C C . ASP A 1 179 ? 9.392 6.729 -12.262 1.00 88.50 179 ASP A C 1
ATOM 1371 O O . ASP A 1 179 ? 10.036 6.349 -13.234 1.00 88.50 179 ASP A O 1
ATOM 1375 N N . LEU A 1 180 ? 8.263 7.426 -12.404 1.00 86.69 180 LEU A N 1
ATOM 1376 C CA . LEU A 1 180 ? 7.617 7.671 -13.694 1.00 86.69 180 LEU A CA 1
ATOM 1377 C C . LEU A 1 180 ? 8.073 8.934 -14.432 1.00 86.69 180 LEU A C 1
ATOM 1379 O O . LEU A 1 180 ? 7.776 9.078 -15.619 1.00 86.69 180 LEU A O 1
ATOM 1383 N N . ALA A 1 181 ? 8.692 9.905 -13.756 1.00 76.75 181 ALA A N 1
ATOM 1384 C CA . ALA A 1 181 ? 9.038 11.189 -14.377 1.00 76.75 181 ALA A CA 1
ATOM 1385 C C . ALA A 1 181 ? 10.184 11.968 -13.712 1.00 76.75 181 ALA A C 1
ATOM 1387 O O . ALA A 1 181 ? 10.408 13.122 -14.086 1.00 76.75 181 ALA A O 1
ATOM 1388 N N . GLY A 1 182 ? 10.913 11.373 -12.765 1.00 72.50 182 GLY A N 1
ATOM 1389 C CA . GLY A 1 182 ? 11.985 12.049 -12.029 1.00 72.50 182 GLY A CA 1
ATOM 1390 C C . GLY A 1 182 ? 11.446 13.109 -11.066 1.00 72.50 182 GLY A C 1
ATOM 1391 O O . GLY A 1 182 ? 12.076 14.147 -10.857 1.00 72.50 182 GLY A O 1
ATOM 1392 N N . VAL A 1 183 ? 10.254 12.888 -10.500 1.00 76.75 183 VAL A N 1
ATOM 1393 C CA . VAL A 1 183 ? 9.612 13.843 -9.571 1.00 76.75 183 VAL A CA 1
ATOM 1394 C C . VAL A 1 183 ? 10.374 13.965 -8.247 1.00 76.75 183 VAL A C 1
ATOM 1396 O O . VAL A 1 183 ? 10.251 14.971 -7.550 1.00 76.75 183 VAL A O 1
ATOM 1399 N N . HIS A 1 184 ? 11.228 12.985 -7.956 1.00 79.94 184 HIS A N 1
ATOM 1400 C CA . HIS A 1 184 ? 12.023 12.895 -6.738 1.00 79.94 184 HIS A CA 1
ATOM 1401 C C . HIS A 1 184 ? 13.468 13.387 -6.874 1.00 79.94 184 HIS A C 1
ATOM 1403 O O . HIS A 1 184 ? 14.197 13.424 -5.885 1.00 79.94 184 HIS A O 1
ATOM 1409 N N . GLY A 1 185 ? 13.907 13.780 -8.072 1.00 75.38 185 GLY A N 1
ATOM 1410 C CA . GLY A 1 185 ? 15.274 14.235 -8.311 1.00 75.38 185 GLY A CA 1
ATOM 1411 C C . GLY A 1 185 ? 15.810 13.822 -9.675 1.00 75.38 185 GLY A C 1
ATOM 1412 O O . GLY A 1 185 ? 15.099 13.265 -10.505 1.00 75.38 185 GLY A O 1
ATOM 1413 N N . LEU A 1 186 ? 17.087 14.133 -9.913 1.00 74.56 186 LEU A N 1
ATOM 1414 C CA . LEU A 1 186 ? 17.772 13.681 -11.121 1.00 74.56 186 LEU A CA 1
ATOM 1415 C C . LEU A 1 186 ? 17.958 12.165 -11.068 1.00 74.56 186 LEU A C 1
ATOM 1417 O O . LEU A 1 186 ? 18.481 11.642 -10.085 1.00 74.56 186 LEU A O 1
ATOM 1421 N N . ASP A 1 187 ? 17.573 11.517 -12.156 1.00 79.88 187 ASP A N 1
ATOM 1422 C CA . ASP A 1 187 ? 17.760 10.096 -12.409 1.00 79.88 187 ASP A CA 1
ATOM 1423 C C . ASP A 1 187 ? 18.052 9.890 -13.905 1.00 79.88 187 ASP A C 1
ATOM 1425 O O . ASP A 1 187 ? 17.948 10.840 -14.698 1.00 79.88 187 ASP A O 1
ATOM 1429 N N . HIS A 1 188 ? 18.436 8.680 -14.304 1.00 85.69 188 HIS A N 1
ATOM 1430 C CA . HIS A 1 188 ? 18.606 8.342 -15.710 1.00 85.69 188 HIS A CA 1
ATOM 1431 C C . HIS A 1 188 ? 17.272 8.436 -16.461 1.00 85.69 188 HIS A C 1
ATOM 1433 O O . HIS A 1 188 ? 16.206 8.063 -15.969 1.00 85.69 188 HIS A O 1
ATOM 1439 N N . ALA A 1 189 ? 17.316 8.971 -17.683 1.00 85.62 189 ALA A N 1
ATOM 1440 C CA . ALA A 1 189 ? 16.105 9.199 -18.467 1.00 85.62 189 ALA A CA 1
ATOM 1441 C C . ALA A 1 189 ? 15.323 7.905 -18.760 1.00 85.62 189 ALA A C 1
ATOM 1443 O O . ALA A 1 189 ? 14.094 7.934 -18.846 1.00 85.62 189 ALA A O 1
ATOM 1444 N N . ASP A 1 190 ? 16.013 6.782 -18.928 1.00 88.38 190 ASP A N 1
ATOM 1445 C CA . ASP A 1 190 ? 15.414 5.485 -19.220 1.00 88.38 190 ASP A CA 1
ATOM 1446 C C . ASP A 1 190 ? 14.720 4.839 -18.017 1.00 88.38 190 ASP A C 1
ATOM 1448 O O . ASP A 1 190 ? 13.744 4.124 -18.242 1.00 88.38 190 ASP A O 1
ATOM 1452 N N . HIS A 1 191 ? 15.111 5.149 -16.775 1.00 90.19 191 HIS A N 1
ATOM 1453 C CA . HIS A 1 191 ? 14.340 4.762 -15.584 1.00 90.19 191 HIS A CA 1
ATOM 1454 C C . HIS A 1 191 ? 12.923 5.331 -15.663 1.00 90.19 191 HIS A C 1
ATOM 1456 O O . HIS A 1 191 ? 11.942 4.585 -15.662 1.00 90.19 191 HIS A O 1
ATOM 1462 N N . ALA A 1 192 ? 12.835 6.655 -15.843 1.00 87.81 192 ALA A N 1
ATOM 1463 C CA . ALA A 1 192 ? 11.571 7.378 -15.932 1.00 87.81 192 ALA A CA 1
ATOM 1464 C C . ALA A 1 192 ? 10.703 6.883 -17.096 1.00 87.81 192 ALA A C 1
ATOM 1466 O O . ALA A 1 192 ? 9.493 6.697 -16.965 1.00 87.81 192 ALA A O 1
ATOM 1467 N N . ILE A 1 193 ? 11.323 6.641 -18.253 1.00 89.25 193 ILE A N 1
ATOM 1468 C CA . ILE A 1 193 ? 10.621 6.135 -19.438 1.00 89.25 193 ILE A CA 1
ATOM 1469 C C . ILE A 1 193 ? 10.146 4.699 -19.233 1.00 89.25 193 ILE A C 1
ATOM 1471 O O . ILE A 1 193 ? 9.048 4.365 -19.671 1.00 89.25 193 ILE A O 1
ATOM 1475 N N . THR A 1 194 ? 10.938 3.861 -18.568 1.00 92.56 194 THR A N 1
ATOM 1476 C CA . THR A 1 194 ? 10.559 2.481 -18.262 1.00 92.56 194 THR A CA 1
ATOM 1477 C C . THR A 1 194 ? 9.359 2.443 -17.324 1.00 92.56 194 THR A C 1
ATOM 1479 O O . THR A 1 194 ? 8.372 1.781 -17.649 1.00 92.56 194 THR A O 1
ATOM 1482 N N . GLY A 1 195 ? 9.386 3.226 -16.241 1.00 92.06 195 GLY A N 1
ATOM 1483 C CA . GLY A 1 195 ? 8.243 3.395 -15.344 1.00 92.06 195 GLY A CA 1
ATOM 1484 C C . GLY A 1 195 ? 6.994 3.862 -16.086 1.00 92.06 195 GLY A C 1
ATOM 1485 O O . GLY A 1 195 ? 5.930 3.239 -16.015 1.00 92.06 195 GLY A O 1
ATOM 1486 N N . ALA A 1 196 ? 7.131 4.924 -16.880 1.00 89.38 196 ALA A N 1
ATOM 1487 C CA . ALA A 1 196 ? 6.044 5.468 -17.686 1.00 89.38 196 ALA A CA 1
ATOM 1488 C C . ALA A 1 196 ? 5.452 4.447 -18.671 1.00 89.38 196 ALA A C 1
ATOM 1490 O O . ALA A 1 196 ? 4.230 4.345 -18.817 1.00 89.38 196 ALA A O 1
ATOM 1491 N N . ALA A 1 197 ? 6.310 3.694 -19.359 1.00 91.50 197 ALA A N 1
ATOM 1492 C CA . ALA A 1 197 ? 5.901 2.675 -20.313 1.00 91.50 197 ALA A CA 1
ATOM 1493 C C . ALA A 1 197 ? 5.201 1.501 -19.617 1.00 91.50 197 ALA A C 1
ATOM 1495 O O . ALA A 1 197 ? 4.203 1.014 -20.145 1.00 91.50 197 ALA A O 1
ATOM 1496 N N . ALA A 1 198 ? 5.660 1.099 -18.429 1.00 94.06 198 ALA A N 1
ATOM 1497 C CA . ALA A 1 198 ? 5.019 0.072 -17.614 1.00 94.06 198 ALA A CA 1
ATOM 1498 C C . ALA A 1 198 ? 3.601 0.482 -17.184 1.00 94.06 198 ALA A C 1
ATOM 1500 O O . ALA A 1 198 ? 2.665 -0.292 -17.383 1.00 94.06 198 ALA A O 1
ATOM 1501 N N . LEU A 1 199 ? 3.407 1.712 -16.686 1.00 90.62 199 LEU A N 1
ATOM 1502 C CA . LEU A 1 199 ? 2.075 2.210 -16.312 1.00 90.62 199 LEU A CA 1
ATOM 1503 C C . LEU A 1 199 ? 1.123 2.250 -17.520 1.00 90.62 199 LEU A C 1
ATOM 1505 O O . LEU A 1 199 ? -0.023 1.805 -17.436 1.00 90.62 199 LEU A O 1
ATOM 1509 N N . ILE A 1 200 ? 1.600 2.746 -18.668 1.00 88.12 200 ILE A N 1
ATOM 1510 C CA . ILE A 1 200 ? 0.803 2.771 -19.903 1.00 88.12 200 ILE A CA 1
ATOM 1511 C C . ILE A 1 200 ? 0.465 1.347 -20.362 1.00 88.12 200 ILE A C 1
ATOM 1513 O O . ILE A 1 200 ? -0.669 1.106 -20.775 1.00 88.12 200 ILE A O 1
ATOM 1517 N N . ALA A 1 201 ? 1.413 0.412 -20.278 1.00 91.38 201 ALA A N 1
ATOM 1518 C CA . ALA A 1 201 ? 1.220 -0.980 -20.668 1.00 91.38 201 ALA A CA 1
ATOM 1519 C C . ALA A 1 201 ? 0.189 -1.696 -19.788 1.00 91.38 201 ALA A C 1
ATOM 1521 O O . ALA A 1 201 ? -0.713 -2.336 -20.322 1.00 91.38 201 ALA A O 1
ATOM 1522 N N . VAL A 1 202 ? 0.263 -1.530 -18.462 1.00 90.56 202 VAL A N 1
ATOM 1523 C CA . VAL A 1 202 ? -0.746 -2.051 -17.520 1.00 90.56 202 VAL A CA 1
ATOM 1524 C C . VAL A 1 202 ? -2.130 -1.572 -17.906 1.00 90.56 202 VAL A C 1
ATOM 1526 O O . VAL A 1 202 ? -3.075 -2.351 -17.996 1.00 90.56 202 VAL A O 1
ATOM 1529 N N . ALA A 1 203 ? -2.241 -0.287 -18.202 1.00 85.19 203 ALA A N 1
ATOM 1530 C CA . ALA A 1 203 ? -3.515 0.266 -18.577 1.00 85.19 203 ALA A CA 1
ATOM 1531 C C . ALA A 1 203 ? -3.986 -0.240 -19.951 1.00 85.19 203 ALA A C 1
ATOM 1533 O O . ALA A 1 203 ? -5.184 -0.407 -20.188 1.00 85.19 203 ALA A O 1
ATOM 1534 N N . ALA A 1 204 ? -3.074 -0.409 -20.907 1.00 85.31 204 ALA A N 1
ATOM 1535 C CA . ALA A 1 204 ? -3.383 -0.888 -22.251 1.00 85.31 204 ALA A CA 1
ATOM 1536 C C . ALA A 1 204 ? -3.766 -2.376 -22.281 1.00 85.31 204 ALA A C 1
ATOM 1538 O O . ALA A 1 204 ? -4.425 -2.797 -23.228 1.00 85.31 204 ALA A O 1
ATOM 1539 N N . ALA A 1 205 ? -3.407 -3.147 -21.253 1.00 86.94 205 ALA A N 1
ATOM 1540 C CA . ALA A 1 205 ? -3.593 -4.593 -21.167 1.00 86.94 205 ALA A CA 1
ATOM 1541 C C . ALA A 1 205 ? -5.050 -5.053 -20.954 1.00 86.94 205 ALA A C 1
ATOM 1543 O O . ALA A 1 205 ? -5.233 -6.104 -20.356 1.00 86.94 205 ALA A O 1
ATOM 1544 N N . GLU A 1 206 ? -6.048 -4.284 -21.432 1.00 71.50 206 GLU A N 1
ATOM 1545 C CA . GLU A 1 206 ? -7.508 -4.507 -21.336 1.00 71.50 206 GLU A CA 1
ATOM 1546 C C . GLU A 1 206 ? -7.889 -5.712 -20.471 1.00 71.50 206 GLU A C 1
ATOM 1548 O O . GLU A 1 206 ? -7.940 -6.855 -20.927 1.00 71.50 206 GLU A O 1
ATOM 1553 N N . VAL A 1 207 ? -8.136 -5.445 -19.193 1.00 66.88 207 VAL A N 1
ATOM 1554 C CA . VAL A 1 207 ? -8.469 -6.490 -18.234 1.00 66.88 207 VAL A CA 1
ATOM 1555 C C . VAL A 1 207 ? -9.849 -7.055 -18.576 1.00 66.88 207 VAL A C 1
ATOM 1557 O O . VAL A 1 207 ? -10.772 -6.306 -18.913 1.00 66.88 207 VAL A O 1
ATOM 1560 N N . GLU A 1 208 ? -10.003 -8.380 -18.506 1.00 67.12 208 GLU A N 1
ATOM 1561 C CA . GLU A 1 208 ? -11.295 -9.023 -18.753 1.00 67.12 208 GLU A CA 1
ATOM 1562 C C . GLU A 1 208 ? -12.382 -8.418 -17.843 1.00 67.12 208 GLU A C 1
ATOM 1564 O O . GLU A 1 208 ? -12.122 -8.121 -16.670 1.00 67.12 208 GLU A O 1
ATOM 1569 N N . PRO A 1 209 ? -13.623 -8.246 -18.335 1.00 59.75 209 PRO A N 1
ATOM 1570 C CA . PRO A 1 209 ? -14.699 -7.670 -17.540 1.00 59.75 209 PRO A CA 1
ATOM 1571 C C . PRO A 1 209 ? -14.875 -8.387 -16.191 1.00 59.75 209 PRO A C 1
ATOM 1573 O O . PRO A 1 209 ? -15.184 -9.578 -16.148 1.00 59.75 209 PRO A O 1
ATOM 1576 N N . GLY A 1 210 ? -14.732 -7.642 -15.091 1.00 59.97 210 GLY A N 1
ATOM 1577 C CA . GLY A 1 210 ? -14.873 -8.158 -13.724 1.00 59.97 210 GLY A CA 1
ATOM 1578 C C . GLY A 1 210 ? -13.564 -8.561 -13.036 1.00 59.97 210 GLY A C 1
ATOM 1579 O O . GLY A 1 210 ? -13.618 -9.044 -11.908 1.00 59.97 210 GLY A O 1
ATOM 1580 N N . GLN A 1 211 ? -12.410 -8.360 -13.672 1.00 67.81 211 GLN A N 1
ATOM 1581 C CA . GLN A 1 211 ? -11.104 -8.415 -13.015 1.00 67.81 211 GLN A CA 1
ATOM 1582 C C . GLN A 1 211 ? -10.574 -6.991 -12.784 1.00 67.81 211 GLN A C 1
ATOM 1584 O O . GLN A 1 211 ? -10.716 -6.122 -13.645 1.00 67.81 211 GLN A O 1
ATOM 1589 N N . ALA A 1 212 ? -9.987 -6.750 -11.611 1.00 71.38 212 ALA A N 1
ATOM 1590 C CA . ALA A 1 212 ? -9.283 -5.504 -11.331 1.00 71.38 212 ALA A CA 1
ATOM 1591 C C . ALA A 1 212 ? -7.951 -5.468 -12.106 1.00 71.38 212 ALA A C 1
ATOM 1593 O O . ALA A 1 212 ? -7.348 -6.529 -12.315 1.00 71.38 212 ALA A O 1
ATOM 1594 N N . PRO A 1 213 ? -7.485 -4.285 -12.548 1.00 81.62 213 PRO A N 1
ATOM 1595 C CA . PRO A 1 213 ? -6.129 -4.153 -13.065 1.00 81.62 213 PRO A CA 1
ATOM 1596 C C . PRO A 1 213 ? -5.103 -4.534 -11.995 1.00 81.62 213 PRO A C 1
ATOM 1598 O O . PRO A 1 213 ? -5.396 -4.405 -10.804 1.00 81.62 213 PRO A O 1
ATOM 1601 N N . PRO A 1 214 ? -3.906 -4.998 -12.399 1.00 90.06 214 PRO A N 1
ATOM 1602 C CA . PRO A 1 214 ? -2.842 -5.221 -11.440 1.00 90.06 214 PRO A CA 1
ATOM 1603 C C . PRO A 1 214 ? -2.509 -3.917 -10.725 1.00 90.06 214 PRO A C 1
ATOM 1605 O O . PRO A 1 214 ? -2.486 -2.842 -11.333 1.00 90.06 214 PRO A O 1
ATOM 1608 N N . GLU A 1 215 ? -2.191 -4.035 -9.446 1.00 90.75 215 GLU A N 1
ATOM 1609 C CA . GLU A 1 215 ? -1.638 -2.934 -8.678 1.00 90.75 215 GLU A CA 1
ATOM 1610 C C . GLU A 1 215 ? -0.307 -2.491 -9.301 1.00 90.75 215 GLU A C 1
ATOM 1612 O O . GLU A 1 215 ? 0.505 -3.332 -9.689 1.00 90.75 215 GLU A O 1
ATOM 1617 N N . VAL A 1 216 ? -0.055 -1.185 -9.381 1.00 93.94 216 VAL A N 1
ATOM 1618 C CA . VAL A 1 216 ? 1.239 -0.656 -9.823 1.00 93.94 216 VAL A CA 1
ATOM 1619 C C . VAL A 1 216 ? 1.958 -0.028 -8.636 1.00 93.94 216 VAL A C 1
ATOM 1621 O O . VAL A 1 216 ? 1.456 0.921 -8.045 1.00 93.94 216 VAL A O 1
ATOM 1624 N N . ILE A 1 217 ? 3.157 -0.520 -8.326 1.00 94.81 217 ILE A N 1
ATOM 1625 C CA . ILE A 1 217 ? 4.032 0.041 -7.291 1.00 94.81 217 ILE A CA 1
ATOM 1626 C C . ILE A 1 217 ? 5.290 0.588 -7.966 1.00 94.81 217 ILE A C 1
ATOM 1628 O O . ILE A 1 217 ? 5.984 -0.131 -8.691 1.00 94.81 217 ILE A O 1
ATOM 1632 N N . THR A 1 218 ? 5.604 1.855 -7.719 1.00 94.31 218 THR A N 1
ATOM 1633 C CA . THR A 1 218 ? 6.793 2.517 -8.268 1.00 94.31 218 THR A CA 1
ATOM 1634 C C . THR A 1 218 ? 7.836 2.739 -7.185 1.00 94.31 218 THR A C 1
ATOM 1636 O O . THR A 1 218 ? 7.498 3.056 -6.047 1.00 94.31 218 THR A O 1
ATOM 1639 N N . PHE A 1 219 ? 9.106 2.552 -7.534 1.00 94.00 219 PHE A N 1
ATOM 1640 C CA . PHE A 1 219 ? 10.243 2.642 -6.623 1.00 94.00 219 PHE A CA 1
ATOM 1641 C C . PHE A 1 219 ? 11.179 3.774 -7.037 1.00 94.00 219 PHE A C 1
ATOM 1643 O O . PHE A 1 219 ? 11.482 3.957 -8.217 1.00 94.00 219 PHE A O 1
ATOM 1650 N N . ARG A 1 220 ? 11.692 4.517 -6.054 1.00 90.88 220 ARG A N 1
ATOM 1651 C CA . ARG A 1 220 ? 12.662 5.588 -6.315 1.00 90.88 220 ARG A CA 1
ATOM 1652 C C . ARG A 1 220 ? 14.061 5.020 -6.541 1.00 90.88 220 ARG A C 1
ATOM 1654 O O . ARG A 1 220 ? 14.693 4.579 -5.581 1.00 90.88 220 ARG A O 1
ATOM 1661 N N . ALA A 1 221 ? 14.544 5.096 -7.780 1.00 85.25 221 ALA A N 1
ATOM 1662 C CA . ALA A 1 221 ? 15.918 4.742 -8.142 1.00 85.25 221 ALA A CA 1
ATOM 1663 C C . ALA A 1 221 ? 16.919 5.905 -7.966 1.00 85.25 221 ALA A C 1
ATOM 1665 O O . ALA A 1 221 ? 18.088 5.684 -7.652 1.00 85.25 221 ALA A O 1
ATOM 1666 N N . GLY A 1 222 ? 16.453 7.153 -8.066 1.00 80.88 222 GLY A N 1
ATOM 1667 C CA . GLY A 1 222 ? 17.262 8.357 -7.865 1.00 80.88 222 GLY A CA 1
ATOM 1668 C C . GLY A 1 222 ? 16.709 9.315 -6.806 1.00 80.88 222 GLY A C 1
ATOM 1669 O O . GLY A 1 222 ? 15.610 9.148 -6.276 1.00 80.88 222 GLY A O 1
ATOM 1670 N N . GLY A 1 223 ? 17.492 10.352 -6.490 1.00 81.12 223 GLY A N 1
ATOM 1671 C CA . GLY A 1 223 ? 17.038 11.506 -5.699 1.00 81.12 223 GLY A CA 1
ATOM 1672 C C . GLY A 1 223 ? 16.827 11.277 -4.195 1.00 81.12 223 GLY A C 1
ATOM 1673 O O . GLY A 1 223 ? 16.388 12.193 -3.504 1.00 81.12 223 GLY A O 1
ATOM 1674 N N . ASN A 1 224 ? 17.173 10.100 -3.665 1.00 85.75 224 ASN A N 1
ATOM 1675 C CA . ASN A 1 224 ? 16.874 9.712 -2.282 1.00 85.75 224 ASN A CA 1
ATOM 1676 C C . ASN A 1 224 ? 18.077 9.773 -1.312 1.00 85.75 224 ASN A C 1
ATOM 1678 O O . ASN A 1 224 ? 17.952 9.416 -0.143 1.00 85.75 224 ASN A O 1
ATOM 1682 N N . ASP A 1 225 ? 19.239 10.283 -1.736 1.00 86.75 225 ASP A N 1
ATOM 1683 C CA . ASP A 1 225 ? 20.460 10.337 -0.907 1.00 86.75 225 ASP A CA 1
ATOM 1684 C C . ASP A 1 225 ? 20.281 11.078 0.430 1.00 86.75 225 ASP A C 1
ATOM 1686 O O . ASP A 1 225 ? 20.909 10.737 1.441 1.00 86.75 225 ASP A O 1
ATOM 1690 N N . ALA A 1 226 ? 19.430 12.109 0.430 1.00 89.56 226 ALA A N 1
ATOM 1691 C CA . ALA A 1 226 ? 19.115 12.918 1.605 1.00 89.56 226 ALA A CA 1
ATOM 1692 C C . ALA A 1 226 ? 18.144 12.226 2.575 1.00 89.56 226 ALA A C 1
ATOM 1694 O O . ALA A 1 226 ? 18.039 12.644 3.731 1.00 89.56 226 ALA A O 1
ATOM 1695 N N . ASP A 1 227 ? 17.445 11.187 2.120 1.00 93.19 227 ASP A N 1
ATOM 1696 C CA . ASP A 1 227 ? 16.490 10.438 2.922 1.00 93.19 227 ASP A CA 1
ATOM 1697 C C . ASP A 1 227 ? 17.213 9.450 3.861 1.00 93.19 227 ASP A C 1
ATOM 1699 O O . ASP A 1 227 ? 18.344 9.023 3.585 1.00 93.19 227 ASP A O 1
ATOM 1703 N N . PRO A 1 228 ? 16.619 9.090 5.010 1.00 94.56 228 PRO A N 1
ATOM 1704 C CA . PRO A 1 228 ? 17.205 8.103 5.910 1.00 94.56 228 PRO A CA 1
ATOM 1705 C C . PRO A 1 228 ? 17.219 6.689 5.307 1.00 94.56 228 PRO A C 1
ATOM 1707 O O . PRO A 1 228 ? 16.434 6.342 4.436 1.00 94.56 228 PRO A O 1
ATOM 1710 N N . ALA A 1 229 ? 18.110 5.830 5.804 1.00 94.00 229 ALA A N 1
ATOM 1711 C CA . ALA A 1 229 ? 18.077 4.413 5.450 1.00 94.00 229 ALA A CA 1
ATOM 1712 C C . ALA A 1 229 ? 16.804 3.744 5.998 1.00 94.00 229 ALA A C 1
ATOM 1714 O O . ALA A 1 229 ? 16.459 3.937 7.167 1.00 94.00 229 ALA A O 1
ATOM 1715 N N . THR A 1 230 ? 16.155 2.919 5.177 1.00 93.00 230 THR A N 1
ATOM 1716 C CA . THR A 1 230 ? 14.984 2.114 5.559 1.00 93.00 230 THR A CA 1
ATOM 1717 C C . THR A 1 230 ? 15.328 0.638 5.761 1.00 93.00 230 THR A C 1
ATOM 1719 O O . THR A 1 230 ? 14.629 -0.059 6.492 1.00 93.00 230 THR A O 1
ATOM 1722 N N . LEU A 1 231 ? 16.457 0.157 5.225 1.00 93.62 231 LEU A N 1
ATOM 1723 C CA . LEU A 1 231 ? 16.951 -1.196 5.497 1.00 93.62 231 LEU A CA 1
ATOM 1724 C C . LEU A 1 231 ? 17.921 -1.209 6.684 1.00 93.62 231 LEU A C 1
ATOM 1726 O O . LEU A 1 231 ? 18.993 -0.598 6.659 1.00 93.62 231 LEU A O 1
ATOM 1730 N N . ILE A 1 232 ? 17.560 -1.983 7.708 1.00 94.62 232 ILE A N 1
ATOM 1731 C CA . ILE A 1 232 ? 18.445 -2.321 8.828 1.00 94.62 232 ILE A CA 1
ATOM 1732 C C . ILE A 1 232 ? 19.518 -3.332 8.402 1.00 94.62 232 ILE A C 1
ATOM 1734 O O . ILE A 1 232 ? 19.335 -4.074 7.435 1.00 94.62 232 ILE A O 1
ATOM 1738 N N . ASP A 1 233 ? 20.619 -3.401 9.155 1.00 96.19 233 ASP A N 1
ATOM 1739 C CA . ASP A 1 233 ? 21.797 -4.200 8.787 1.00 96.19 233 ASP A CA 1
ATOM 1740 C C . ASP A 1 233 ? 21.494 -5.672 8.438 1.00 96.19 233 ASP A C 1
ATOM 1742 O O . ASP A 1 233 ? 21.961 -6.111 7.392 1.00 96.19 233 ASP A O 1
ATOM 1746 N N . PRO A 1 234 ? 20.656 -6.433 9.177 1.00 95.81 234 PRO A N 1
ATOM 1747 C CA . PRO A 1 234 ? 20.343 -7.815 8.795 1.00 95.81 234 PRO A CA 1
ATOM 1748 C C . PRO A 1 234 ? 19.687 -7.964 7.411 1.00 95.81 234 PRO A C 1
ATOM 1750 O O . PRO A 1 234 ? 19.942 -8.939 6.700 1.00 95.81 234 PRO A O 1
ATOM 1753 N N . LEU A 1 235 ? 18.835 -7.011 7.019 1.00 95.06 235 LEU A N 1
ATOM 1754 C CA . LEU A 1 235 ? 18.165 -7.019 5.713 1.00 95.06 235 LEU A CA 1
ATOM 1755 C C . LEU A 1 235 ? 19.079 -6.500 4.607 1.00 95.06 235 LEU A C 1
ATOM 1757 O O . LEU A 1 235 ? 19.082 -7.053 3.504 1.00 95.06 235 LEU A O 1
ATOM 1761 N N . PHE A 1 236 ? 19.887 -5.487 4.922 1.00 96.62 236 PHE A N 1
ATOM 1762 C CA . PHE A 1 236 ? 20.942 -5.016 4.038 1.00 96.62 236 PHE A CA 1
ATOM 1763 C C . PHE A 1 236 ? 21.930 -6.143 3.728 1.00 96.62 236 PHE A C 1
ATOM 1765 O O . PHE A 1 236 ? 22.131 -6.449 2.562 1.00 96.62 236 PHE A O 1
ATOM 1772 N N . ASP A 1 237 ? 22.477 -6.823 4.738 1.00 96.31 237 ASP A N 1
ATOM 1773 C CA . ASP A 1 237 ? 23.465 -7.895 4.568 1.00 96.31 237 ASP A CA 1
ATOM 1774 C C . ASP A 1 237 ? 22.912 -9.055 3.729 1.00 96.31 237 ASP A C 1
ATOM 1776 O O . ASP A 1 237 ? 23.613 -9.616 2.884 1.00 96.31 237 ASP A O 1
ATOM 1780 N N . ARG A 1 238 ? 21.631 -9.399 3.921 1.00 95.00 238 ARG A N 1
ATOM 1781 C CA . ARG A 1 238 ? 20.936 -10.410 3.111 1.00 95.00 238 ARG A CA 1
ATOM 1782 C C . ARG A 1 238 ? 20.868 -10.005 1.637 1.00 95.00 238 ARG A C 1
ATOM 1784 O O . ARG A 1 238 ? 21.178 -10.832 0.780 1.00 95.00 238 ARG A O 1
ATOM 1791 N N . SER A 1 239 ? 20.450 -8.776 1.353 1.00 96.00 239 SER A N 1
ATOM 1792 C CA . SER A 1 239 ? 20.261 -8.283 -0.019 1.00 96.00 239 SER A CA 1
ATOM 1793 C C . SER A 1 239 ? 21.610 -8.026 -0.702 1.00 96.00 239 SER A C 1
ATOM 1795 O O . SER A 1 239 ? 21.849 -8.486 -1.816 1.00 96.00 239 SER A O 1
ATOM 1797 N N . ALA A 1 240 ? 22.554 -7.420 0.020 1.00 97.12 240 ALA A N 1
ATOM 1798 C CA . ALA A 1 240 ? 23.923 -7.181 -0.422 1.00 97.12 240 ALA A CA 1
ATOM 1799 C C . ALA A 1 240 ? 24.667 -8.489 -0.715 1.00 97.12 240 ALA A C 1
ATOM 1801 O O . ALA A 1 240 ? 25.454 -8.549 -1.653 1.00 97.12 240 ALA A O 1
ATOM 1802 N N . GLY A 1 241 ? 24.404 -9.559 0.043 1.00 96.38 241 GLY A N 1
ATOM 1803 C CA . GLY A 1 241 ? 24.974 -10.880 -0.224 1.00 96.38 241 GLY A CA 1
ATOM 1804 C C . GLY A 1 241 ? 24.530 -11.484 -1.561 1.00 96.38 241 GLY A C 1
ATOM 1805 O O . GLY A 1 241 ? 25.310 -12.195 -2.190 1.00 96.38 241 GLY A O 1
ATOM 1806 N N . VAL A 1 242 ? 23.307 -11.185 -2.013 1.00 96.06 242 VAL A N 1
ATOM 1807 C CA . VAL A 1 242 ? 22.800 -11.571 -3.341 1.00 96.06 242 VAL A CA 1
ATOM 1808 C C . VAL A 1 242 ? 23.416 -10.680 -4.420 1.00 96.06 242 VAL A C 1
ATOM 1810 O O . VAL A 1 242 ? 24.006 -11.193 -5.371 1.00 96.06 242 VAL A O 1
ATOM 1813 N N . LEU A 1 243 ? 23.364 -9.359 -4.226 1.00 96.88 243 LEU A N 1
ATOM 1814 C CA . LEU A 1 243 ? 23.940 -8.372 -5.142 1.00 96.88 243 LEU A CA 1
ATOM 1815 C C . LEU A 1 243 ? 25.456 -8.560 -5.336 1.00 96.88 243 LEU A C 1
ATOM 1817 O O . LEU A 1 243 ? 25.972 -8.352 -6.426 1.00 96.88 243 LEU A O 1
ATOM 1821 N N . ALA A 1 244 ? 26.177 -9.060 -4.330 1.00 97.69 244 ALA A N 1
ATOM 1822 C CA . ALA A 1 244 ? 27.605 -9.347 -4.438 1.00 97.69 244 ALA A CA 1
ATOM 1823 C C . ALA A 1 244 ? 27.948 -10.346 -5.557 1.00 97.69 244 ALA A C 1
ATOM 1825 O O . ALA A 1 244 ? 29.042 -10.269 -6.110 1.00 97.69 244 ALA A O 1
ATOM 1826 N N . PHE A 1 245 ? 27.061 -11.278 -5.924 1.00 96.88 245 PHE A N 1
ATOM 1827 C CA . PHE A 1 245 ? 27.297 -12.164 -7.075 1.00 96.88 245 PHE A CA 1
ATOM 1828 C C . PHE A 1 245 ? 27.212 -11.419 -8.407 1.00 96.88 245 PHE A C 1
ATOM 1830 O O . PHE A 1 245 ? 28.006 -11.692 -9.313 1.00 96.88 245 PHE A O 1
ATOM 1837 N N . TYR A 1 246 ? 26.283 -10.468 -8.501 1.00 95.50 246 TYR A N 1
ATOM 1838 C CA . TYR A 1 246 ? 26.168 -9.574 -9.641 1.00 95.50 246 TYR A CA 1
ATOM 1839 C C . TYR A 1 246 ? 27.414 -8.681 -9.735 1.00 95.50 246 TYR A C 1
ATOM 1841 O O . TYR A 1 246 ? 28.146 -8.791 -10.716 1.00 95.50 246 TYR A O 1
ATOM 1849 N N . ASP A 1 247 ? 27.758 -7.935 -8.679 1.00 95.31 247 ASP A N 1
ATOM 1850 C CA . ASP A 1 247 ? 28.949 -7.066 -8.635 1.00 95.31 247 ASP A CA 1
ATOM 1851 C C . ASP A 1 247 ? 30.248 -7.844 -8.868 1.00 95.31 247 ASP A C 1
ATOM 1853 O O . ASP A 1 247 ? 31.167 -7.375 -9.542 1.00 95.31 247 ASP A O 1
ATOM 1857 N N . GLY A 1 248 ? 30.339 -9.060 -8.326 1.00 94.62 248 GLY A N 1
ATOM 1858 C CA . GLY A 1 248 ? 31.496 -9.932 -8.498 1.00 94.62 248 GLY A CA 1
ATOM 1859 C C . GLY A 1 248 ? 31.790 -10.151 -9.974 1.00 94.62 248 GLY A C 1
ATOM 1860 O O . GLY A 1 248 ? 32.921 -9.949 -10.422 1.00 94.62 248 GLY A O 1
ATOM 1861 N N . CYS A 1 249 ? 30.748 -10.492 -10.735 1.00 92.81 249 CYS A N 1
ATOM 1862 C CA . CYS A 1 249 ? 30.854 -10.729 -12.163 1.00 92.81 249 CYS A CA 1
ATOM 1863 C C . CYS A 1 249 ? 30.931 -9.427 -12.971 1.00 92.81 249 CYS A C 1
ATOM 1865 O O . CYS A 1 249 ? 31.885 -9.242 -13.729 1.00 92.81 249 CYS A O 1
ATOM 1867 N N . VAL A 1 250 ? 29.964 -8.524 -12.810 1.00 91.69 250 VAL A N 1
ATOM 1868 C CA . VAL A 1 250 ? 29.769 -7.334 -13.653 1.00 91.69 250 VAL A CA 1
ATOM 1869 C C . VAL A 1 250 ? 30.884 -6.311 -13.451 1.00 91.69 250 VAL A C 1
ATOM 1871 O O . VAL A 1 250 ? 31.552 -5.952 -14.426 1.00 91.69 250 VAL A O 1
ATOM 1874 N N . GLU A 1 251 ? 31.201 -5.975 -12.198 1.00 90.69 251 GLU A N 1
ATOM 1875 C CA . GLU A 1 251 ? 32.269 -5.025 -11.840 1.00 90.69 251 GLU A CA 1
ATOM 1876 C C . GLU A 1 251 ? 33.672 -5.646 -11.895 1.00 90.69 251 GLU A C 1
ATOM 1878 O O . GLU A 1 251 ? 34.686 -4.972 -11.685 1.00 90.69 251 GLU A O 1
ATOM 1883 N N . ARG A 1 252 ? 33.764 -6.951 -12.195 1.00 90.69 252 ARG A N 1
ATOM 1884 C CA . ARG A 1 252 ? 35.018 -7.725 -12.263 1.00 90.69 252 ARG A CA 1
ATOM 1885 C C . ARG A 1 252 ? 35.828 -7.654 -10.965 1.00 90.69 252 ARG A C 1
ATOM 1887 O O . ARG A 1 252 ? 37.064 -7.679 -10.981 1.00 90.69 252 ARG A O 1
ATOM 1894 N N . THR A 1 253 ? 35.132 -7.568 -9.837 1.00 92.00 253 THR A N 1
ATOM 1895 C CA . THR A 1 253 ? 35.732 -7.539 -8.497 1.00 92.00 253 THR A CA 1
ATOM 1896 C C . THR A 1 253 ? 36.015 -8.946 -7.960 1.00 92.00 253 THR A C 1
ATOM 1898 O O . THR A 1 253 ? 36.819 -9.101 -7.038 1.00 92.00 253 THR A O 1
ATOM 1901 N N . ALA A 1 254 ? 35.431 -9.975 -8.585 1.00 93.12 254 ALA A N 1
ATOM 1902 C CA . ALA A 1 254 ? 35.695 -11.392 -8.362 1.00 93.12 254 ALA A CA 1
ATOM 1903 C C . ALA A 1 254 ? 35.621 -12.177 -9.695 1.00 93.12 254 ALA A C 1
ATOM 1905 O O . ALA A 1 254 ? 35.205 -11.641 -10.725 1.00 93.12 254 ALA A O 1
ATOM 1906 N N . PRO A 1 255 ? 36.055 -13.448 -9.748 1.00 92.69 255 PRO A N 1
ATOM 1907 C CA . PRO A 1 255 ? 35.711 -14.325 -10.865 1.00 92.69 255 PRO A CA 1
ATOM 1908 C C . PRO A 1 255 ? 34.184 -14.483 -10.987 1.00 92.69 255 PRO A C 1
ATOM 1910 O O . PRO A 1 255 ? 33.526 -14.754 -9.987 1.00 92.69 255 PRO A O 1
ATOM 1913 N N . CYS A 1 256 ? 33.613 -14.373 -12.196 1.00 90.50 256 CYS A N 1
ATOM 1914 C CA . CYS A 1 256 ? 32.181 -14.638 -12.407 1.00 90.50 256 CYS A CA 1
ATOM 1915 C C . CYS A 1 256 ? 31.808 -16.032 -11.872 1.00 90.50 256 CYS A C 1
ATOM 1917 O O . CYS A 1 256 ? 32.393 -17.036 -12.286 1.00 90.50 256 CYS A O 1
ATOM 1919 N N . GLY A 1 257 ? 30.842 -16.074 -10.953 1.00 90.62 257 GLY A N 1
ATOM 1920 C CA . GLY A 1 257 ? 30.444 -17.265 -10.196 1.00 90.62 257 GLY A CA 1
ATOM 1921 C C . GLY A 1 257 ? 30.818 -17.208 -8.712 1.00 90.62 257 GLY A C 1
ATOM 1922 O O . GLY A 1 257 ? 30.263 -17.963 -7.916 1.00 90.62 257 GLY A O 1
ATOM 1923 N N . GLU A 1 258 ? 31.714 -16.301 -8.326 1.00 95.00 258 GLU A N 1
ATOM 1924 C CA . GLU A 1 258 ? 32.052 -15.995 -6.936 1.00 95.00 258 GLU A CA 1
ATOM 1925 C C . GLU A 1 258 ? 31.484 -14.618 -6.543 1.00 95.00 258 GLU A C 1
ATOM 1927 O O . GLU A 1 258 ? 31.445 -13.713 -7.381 1.00 95.00 258 GLU A O 1
ATOM 1932 N N . PRO A 1 259 ? 31.047 -14.430 -5.284 1.00 97.00 259 PRO A N 1
ATOM 1933 C CA . PRO A 1 259 ? 30.581 -13.130 -4.824 1.00 97.00 259 PRO A CA 1
ATOM 1934 C C . PRO A 1 259 ? 31.751 -12.154 -4.660 1.00 97.00 259 PRO A C 1
ATOM 1936 O O . PRO A 1 259 ? 32.847 -12.531 -4.231 1.00 97.00 259 PRO A O 1
ATOM 1939 N N . ALA A 1 260 ? 31.500 -10.879 -4.945 1.00 96.81 260 ALA A N 1
ATOM 1940 C CA . ALA A 1 260 ? 32.397 -9.790 -4.605 1.00 96.81 260 ALA A CA 1
ATOM 1941 C C . ALA A 1 260 ? 32.693 -9.788 -3.092 1.00 96.81 260 ALA A C 1
ATOM 1943 O O . ALA A 1 260 ? 31.790 -10.019 -2.283 1.00 96.81 260 ALA A O 1
ATOM 1944 N N . PRO A 1 261 ? 33.928 -9.466 -2.666 1.00 94.69 261 PRO A N 1
ATOM 1945 C CA . PRO A 1 261 ? 34.235 -9.277 -1.247 1.00 94.69 261 PRO A CA 1
ATOM 1946 C C . PRO A 1 261 ? 33.416 -8.155 -0.590 1.00 94.69 261 PRO A C 1
ATOM 1948 O O . PRO A 1 261 ? 33.217 -8.173 0.623 1.00 94.69 261 PRO A O 1
ATOM 1951 N N . ALA A 1 262 ? 32.992 -7.172 -1.387 1.00 94.38 262 ALA A N 1
ATOM 1952 C CA . ALA A 1 262 ? 32.072 -6.104 -1.029 1.00 94.38 262 ALA A CA 1
ATOM 1953 C C . ALA A 1 262 ? 31.385 -5.596 -2.305 1.00 94.38 262 ALA A C 1
ATOM 1955 O O . ALA A 1 262 ? 32.026 -5.560 -3.358 1.00 94.38 262 ALA A O 1
ATOM 1956 N N . ILE A 1 263 ? 30.120 -5.194 -2.188 1.00 96.06 263 ILE A N 1
ATOM 1957 C CA . ILE A 1 263 ? 29.411 -4.462 -3.245 1.00 96.06 263 ILE A CA 1
ATOM 1958 C C . ILE A 1 263 ? 29.984 -3.045 -3.407 1.00 96.06 263 ILE A C 1
ATOM 1960 O O . ILE A 1 263 ? 30.705 -2.560 -2.524 1.00 96.06 263 ILE A O 1
ATOM 1964 N N . THR A 1 264 ? 29.687 -2.378 -4.524 1.00 94.19 264 THR A N 1
ATOM 1965 C CA . THR A 1 264 ? 30.137 -0.996 -4.763 1.00 94.19 264 THR A CA 1
ATOM 1966 C C . THR A 1 264 ? 29.596 -0.024 -3.701 1.00 94.19 264 THR A C 1
ATOM 1968 O O . THR A 1 264 ? 28.580 -0.276 -3.053 1.00 94.19 264 THR A O 1
ATOM 1971 N N . GLU A 1 265 ? 30.286 1.104 -3.487 1.00 92.75 265 GLU A N 1
ATOM 1972 C CA . GLU A 1 265 ? 29.841 2.133 -2.527 1.00 92.75 265 GLU A CA 1
ATOM 1973 C C . GLU A 1 265 ? 28.501 2.763 -2.941 1.00 92.75 265 GLU A C 1
ATOM 1975 O O . GLU A 1 265 ? 27.664 3.063 -2.088 1.00 92.75 265 GLU A O 1
ATOM 1980 N N . GLU A 1 266 ? 28.288 2.907 -4.247 1.00 90.06 266 GLU A N 1
ATOM 1981 C CA . GLU A 1 266 ? 27.040 3.376 -4.845 1.00 90.06 266 GLU A CA 1
ATOM 1982 C C . GLU A 1 266 ? 25.897 2.401 -4.557 1.00 90.06 266 GLU A C 1
ATOM 1984 O O . GLU A 1 266 ? 24.927 2.777 -3.898 1.00 90.06 266 GLU A O 1
ATOM 1989 N N . HIS A 1 267 ? 26.068 1.118 -4.894 1.00 93.31 267 HIS A N 1
ATOM 1990 C CA . HIS A 1 267 ? 25.093 0.075 -4.578 1.00 93.31 267 HIS A CA 1
ATOM 1991 C C . HIS A 1 267 ? 24.804 -0.003 -3.078 1.00 93.31 267 HIS A C 1
ATOM 1993 O O . HIS A 1 267 ? 23.649 -0.086 -2.672 1.00 93.31 267 HIS A O 1
ATOM 1999 N N . ALA A 1 268 ? 25.832 0.065 -2.228 1.00 94.06 268 ALA A N 1
ATOM 2000 C CA . ALA A 1 268 ? 25.657 0.036 -0.779 1.00 94.06 268 ALA A CA 1
ATOM 2001 C C . ALA A 1 268 ? 24.860 1.237 -0.246 1.00 94.06 268 ALA A C 1
ATOM 2003 O O . ALA A 1 268 ? 24.158 1.106 0.761 1.00 94.06 268 ALA A O 1
ATOM 2004 N N . THR A 1 269 ? 24.978 2.399 -0.889 1.00 92.25 269 THR A N 1
ATOM 2005 C CA . THR A 1 269 ? 24.249 3.616 -0.515 1.00 92.25 269 THR A CA 1
ATOM 2006 C C . THR A 1 269 ? 22.789 3.525 -0.946 1.00 92.25 269 THR A C 1
ATOM 2008 O O . THR A 1 269 ? 21.902 3.752 -0.117 1.00 92.25 269 THR A O 1
ATOM 2011 N N . SER A 1 270 ? 22.543 3.135 -2.196 1.00 91.62 270 SER A N 1
ATOM 2012 C CA . SER A 1 270 ? 21.205 3.020 -2.782 1.00 91.62 270 SER A CA 1
ATOM 2013 C C . SER A 1 270 ? 20.392 1.885 -2.162 1.00 91.62 270 SER A C 1
ATOM 2015 O O . SER A 1 270 ? 19.273 2.108 -1.710 1.00 91.62 270 SER A O 1
ATOM 2017 N N . LEU A 1 271 ? 20.986 0.697 -1.999 1.00 94.88 271 LEU A N 1
ATOM 2018 C CA . LEU A 1 271 ? 20.320 -0.491 -1.447 1.00 94.88 271 LEU A CA 1
ATOM 2019 C C . LEU A 1 271 ? 19.759 -0.268 -0.034 1.00 94.88 271 LEU A C 1
ATOM 2021 O O . LEU A 1 271 ? 18.837 -0.953 0.394 1.00 94.88 271 LEU A O 1
ATOM 2025 N N . ARG A 1 272 ? 20.304 0.687 0.730 1.00 94.62 272 ARG A N 1
ATOM 2026 C CA . ARG A 1 272 ? 19.809 0.999 2.080 1.00 94.62 272 ARG A CA 1
ATOM 2027 C C . ARG A 1 272 ? 18.492 1.770 2.094 1.00 94.62 272 ARG A C 1
ATOM 2029 O O . ARG A 1 272 ? 17.917 1.927 3.174 1.00 94.62 272 ARG A O 1
ATOM 2036 N N . ARG A 1 273 ? 18.038 2.276 0.949 1.00 93.38 273 ARG A N 1
ATOM 2037 C CA . ARG A 1 273 ? 16.898 3.182 0.831 1.00 93.38 273 ARG A CA 1
ATOM 2038 C C . ARG A 1 273 ? 15.888 2.623 -0.149 1.00 93.38 273 ARG A C 1
ATOM 2040 O O . ARG A 1 273 ? 16.070 2.659 -1.357 1.00 93.38 273 ARG A O 1
ATOM 2047 N N . ARG A 1 274 ? 14.782 2.167 0.415 1.00 92.69 274 ARG A N 1
ATOM 2048 C CA . ARG A 1 274 ? 13.590 1.754 -0.311 1.00 92.69 274 ARG A CA 1
ATOM 2049 C C . ARG A 1 274 ? 12.473 2.742 -0.010 1.00 92.69 274 ARG A C 1
ATOM 2051 O O . ARG A 1 274 ? 12.054 2.844 1.143 1.00 92.69 274 ARG A O 1
ATOM 2058 N N . TYR A 1 275 ? 11.994 3.416 -1.049 1.00 93.69 275 TYR A N 1
ATOM 2059 C CA . TYR A 1 275 ? 10.831 4.297 -1.016 1.00 93.69 275 TYR A CA 1
ATOM 2060 C C . TYR A 1 275 ? 9.952 3.982 -2.212 1.00 93.69 275 TYR A C 1
ATOM 2062 O O . TYR A 1 275 ? 10.445 3.963 -3.342 1.00 93.69 275 TYR A O 1
ATOM 2070 N N . ALA A 1 276 ? 8.681 3.712 -1.937 1.00 93.69 276 ALA A N 1
ATOM 2071 C CA . ALA A 1 276 ? 7.723 3.299 -2.942 1.00 93.69 276 ALA A CA 1
ATOM 2072 C C . ALA A 1 276 ? 6.425 4.094 -2.821 1.00 93.69 276 ALA A C 1
ATOM 2074 O O . ALA A 1 276 ? 6.051 4.520 -1.727 1.00 93.69 276 ALA A O 1
ATOM 2075 N N . THR A 1 277 ? 5.756 4.269 -3.951 1.00 92.94 277 THR A N 1
ATOM 2076 C CA . THR A 1 277 ? 4.421 4.858 -4.063 1.00 92.94 277 THR A CA 1
ATOM 2077 C C . THR A 1 277 ? 3.559 3.934 -4.917 1.00 92.94 277 THR A C 1
ATOM 2079 O O . THR A 1 277 ? 4.066 3.281 -5.834 1.00 92.94 277 THR A O 1
ATOM 2082 N N . SER A 1 278 ? 2.265 3.875 -4.630 1.00 92.56 278 SER A N 1
ATOM 2083 C CA . SER A 1 278 ? 1.286 3.150 -5.436 1.00 92.56 278 SER A CA 1
ATOM 2084 C C . SER A 1 278 ? 0.234 4.120 -5.975 1.00 92.56 278 SER A C 1
ATOM 2086 O O . SER A 1 278 ? 0.287 5.336 -5.752 1.00 92.56 278 SER A O 1
ATOM 2088 N N . PHE A 1 279 ? -0.718 3.577 -6.724 1.00 91.06 279 PHE A N 1
ATOM 2089 C CA . PHE A 1 279 ? -1.845 4.304 -7.295 1.00 91.06 279 PHE A CA 1
ATOM 2090 C C . PHE A 1 279 ? -3.106 4.022 -6.505 1.00 91.06 279 PHE A C 1
ATOM 2092 O O . PHE A 1 279 ? -3.305 2.905 -6.029 1.00 91.06 279 PHE A O 1
ATOM 2099 N N . ARG A 1 280 ? -3.949 5.041 -6.363 1.00 89.12 280 ARG A N 1
ATOM 2100 C CA . ARG A 1 280 ? -5.211 4.945 -5.637 1.00 89.12 280 ARG A CA 1
ATOM 2101 C C . ARG A 1 280 ? -6.368 5.470 -6.459 1.00 89.12 280 ARG A C 1
ATOM 2103 O O . ARG A 1 280 ? -6.211 6.345 -7.318 1.00 89.12 280 ARG A O 1
ATOM 2110 N N . PHE A 1 281 ? -7.548 4.987 -6.113 1.00 87.62 281 PHE A N 1
ATOM 2111 C CA . PHE A 1 281 ? -8.803 5.589 -6.523 1.00 87.62 281 PHE A CA 1
ATOM 2112 C C . PHE A 1 281 ? -9.261 6.554 -5.437 1.00 87.62 281 PHE A C 1
ATOM 2114 O O . PHE A 1 281 ? -8.877 6.456 -4.274 1.00 87.62 281 PHE A O 1
ATOM 2121 N N . ALA A 1 282 ? -9.979 7.590 -5.849 1.00 89.88 282 ALA A N 1
ATOM 2122 C CA . ALA A 1 282 ? -10.465 8.595 -4.923 1.00 89.88 282 ALA A CA 1
ATOM 2123 C C . ALA A 1 282 ? -11.638 9.347 -5.536 1.00 89.88 282 ALA A C 1
ATOM 2125 O O . ALA A 1 282 ? -11.734 9.536 -6.756 1.00 89.88 282 ALA A O 1
ATOM 2126 N N . SER A 1 283 ? -12.515 9.843 -4.671 1.00 91.56 283 SER A N 1
ATOM 2127 C CA . SER A 1 283 ? -13.611 10.713 -5.073 1.00 91.56 283 SER A CA 1
ATOM 2128 C C . SER A 1 283 ? -13.815 11.840 -4.075 1.00 91.56 283 SER A C 1
ATOM 2130 O O . SER A 1 283 ? -13.546 11.687 -2.892 1.00 91.56 283 SER A O 1
ATOM 2132 N N . GLY A 1 284 ? -14.296 12.986 -4.544 1.00 92.00 284 GLY A N 1
ATOM 2133 C CA . GLY A 1 284 ? -14.503 14.153 -3.699 1.00 92.00 284 GLY A CA 1
ATOM 2134 C C . GLY A 1 284 ? -14.317 15.460 -4.447 1.00 92.00 284 GLY A C 1
ATOM 2135 O O . GLY A 1 284 ? -14.487 15.529 -5.660 1.00 92.00 284 GLY A O 1
ATOM 2136 N N . GLN A 1 285 ? -13.983 16.523 -3.729 1.00 92.38 285 GLN A N 1
ATOM 2137 C CA . GLN A 1 285 ? -13.562 17.774 -4.349 1.00 92.38 285 GLN A CA 1
ATOM 2138 C C . GLN A 1 285 ? -12.125 17.627 -4.851 1.00 92.38 285 GLN A C 1
ATOM 2140 O O . GLN A 1 285 ? -11.250 17.254 -4.074 1.00 92.38 285 GLN A O 1
ATOM 2145 N N . LEU A 1 286 ? -11.878 17.955 -6.122 1.00 94.50 286 LEU A N 1
ATOM 2146 C CA . LEU A 1 286 ? -10.528 18.024 -6.677 1.00 94.50 286 LEU A CA 1
ATOM 2147 C C . LEU A 1 286 ? -9.871 19.343 -6.251 1.00 94.50 286 LEU A C 1
ATOM 2149 O O . LEU A 1 286 ? -10.224 20.415 -6.752 1.00 94.50 286 LEU A O 1
ATOM 2153 N N . ARG A 1 287 ? -8.940 19.266 -5.304 1.00 92.44 287 ARG A N 1
ATOM 2154 C CA . ARG A 1 287 ? -8.281 20.405 -4.658 1.00 92.44 287 ARG A CA 1
ATOM 2155 C C . ARG A 1 287 ? -6.820 20.488 -5.058 1.00 92.44 287 ARG A C 1
ATOM 2157 O O . ARG A 1 287 ? -6.159 19.469 -5.231 1.00 92.44 287 ARG A O 1
ATOM 2164 N N . VAL A 1 288 ? -6.307 21.711 -5.156 1.00 91.50 288 VAL A N 1
ATOM 2165 C CA . VAL A 1 288 ? -4.857 21.939 -5.206 1.00 91.50 288 VAL A CA 1
ATOM 2166 C C . VAL A 1 288 ? -4.324 21.774 -3.782 1.00 91.50 288 VAL A C 1
ATOM 2168 O O . VAL A 1 288 ? -4.726 22.543 -2.899 1.00 91.50 288 VAL A O 1
ATOM 2171 N N . ALA A 1 289 ? -3.445 20.793 -3.565 1.00 88.25 289 ALA A N 1
ATOM 2172 C CA . ALA A 1 289 ? -2.927 20.438 -2.246 1.00 88.25 289 ALA A CA 1
ATOM 2173 C C . ALA A 1 289 ? -2.306 21.651 -1.537 1.00 88.25 289 ALA A C 1
ATOM 2175 O O . ALA A 1 289 ? -1.628 22.482 -2.150 1.00 88.25 289 ALA A O 1
ATOM 2176 N N . GLY A 1 290 ? -2.568 21.782 -0.235 1.00 84.19 290 GLY A N 1
ATOM 2177 C CA . GLY A 1 290 ? -2.091 22.918 0.563 1.00 84.19 290 GLY A CA 1
ATOM 2178 C C . GLY A 1 290 ? -2.746 24.268 0.229 1.00 84.19 290 GLY A C 1
ATOM 2179 O O . GLY A 1 290 ? -2.237 25.311 0.645 1.00 84.19 290 GLY A O 1
ATOM 2180 N N . SER A 1 291 ? -3.865 24.283 -0.505 1.00 86.00 291 SER A N 1
ATOM 2181 C CA . SER A 1 291 ? -4.614 25.502 -0.831 1.00 86.00 291 SER A CA 1
ATOM 2182 C C . SER A 1 291 ? -6.117 25.389 -0.528 1.00 86.00 291 SER A C 1
ATOM 2184 O O . SER A 1 291 ? -6.674 24.306 -0.345 1.00 86.00 291 SER A O 1
ATOM 2186 N N . GLU A 1 292 ? -6.806 26.533 -0.537 1.00 86.31 292 GLU A N 1
ATOM 2187 C CA . GLU A 1 292 ? -8.274 26.615 -0.467 1.00 86.31 292 GLU A CA 1
ATOM 2188 C C . GLU A 1 292 ? -8.929 26.624 -1.862 1.00 86.31 292 GLU A C 1
ATOM 2190 O O . GLU A 1 292 ? -10.031 27.144 -2.033 1.00 86.31 292 GLU A O 1
ATOM 2195 N N . SER A 1 293 ? -8.237 26.120 -2.891 1.00 91.31 293 SER A N 1
ATOM 2196 C CA . SER A 1 293 ? -8.705 26.163 -4.280 1.00 91.31 293 SER A CA 1
ATOM 2197 C C . SER A 1 293 ? -9.148 24.793 -4.790 1.00 91.31 293 SER A C 1
ATOM 2199 O O . SER A 1 293 ? -8.466 23.788 -4.597 1.00 91.31 293 SER A O 1
ATOM 2201 N N . CYS A 1 294 ? -10.278 24.787 -5.490 1.00 93.31 294 CYS A N 1
ATOM 2202 C CA . CYS A 1 294 ? -10.937 23.634 -6.083 1.00 93.31 294 CYS A CA 1
ATOM 2203 C C . CYS A 1 294 ? -10.988 23.784 -7.612 1.00 93.31 294 CYS A C 1
ATOM 2205 O O . CYS A 1 294 ? -11.116 24.897 -8.137 1.00 93.31 294 CYS A O 1
ATOM 2207 N N . VAL A 1 295 ? -10.933 22.664 -8.328 1.00 94.75 295 VAL A N 1
ATOM 2208 C CA . VAL A 1 295 ? -11.155 22.609 -9.776 1.00 94.75 295 VAL A CA 1
ATOM 2209 C C . VAL A 1 295 ? -12.644 22.486 -10.062 1.00 94.75 295 VAL A C 1
ATOM 2211 O O . VAL A 1 295 ? -13.338 21.659 -9.467 1.00 94.75 295 VAL A O 1
ATOM 2214 N N . VAL A 1 296 ? -13.120 23.298 -11.001 1.00 95.25 296 VAL A N 1
ATOM 2215 C CA . VAL A 1 296 ? -14.471 23.201 -11.556 1.00 95.25 296 VAL A CA 1
ATOM 2216 C C . VAL A 1 296 ? -14.433 23.116 -13.073 1.00 95.25 296 VAL A C 1
ATOM 2218 O O . VAL A 1 296 ? -13.523 23.645 -13.714 1.00 95.25 296 VAL A O 1
ATOM 2221 N N . ALA A 1 297 ? -15.439 22.478 -13.654 1.00 94.81 297 ALA A N 1
ATOM 2222 C CA . ALA A 1 297 ? -15.595 22.313 -15.087 1.00 94.81 297 ALA A CA 1
ATOM 2223 C C . ALA A 1 297 ? -16.762 23.162 -15.608 1.00 94.81 297 ALA A C 1
ATOM 2225 O O . ALA A 1 297 ? -17.937 22.846 -15.397 1.00 94.81 297 ALA A O 1
ATOM 2226 N N . ALA A 1 298 ? -16.447 24.208 -16.374 1.00 92.88 298 ALA A N 1
ATOM 2227 C CA . ALA A 1 298 ? -17.425 25.086 -17.005 1.00 92.88 298 ALA A CA 1
ATOM 2228 C C . ALA A 1 298 ? -18.411 24.308 -17.896 1.00 92.88 298 ALA A C 1
ATOM 2230 O O . ALA A 1 298 ? -18.125 23.208 -18.372 1.00 92.88 298 ALA A O 1
ATOM 2231 N N . ALA A 1 299 ? -19.591 24.881 -18.149 1.00 89.75 299 ALA A N 1
ATOM 2232 C CA . ALA A 1 299 ? -20.654 24.211 -18.906 1.00 89.75 299 ALA A CA 1
ATOM 2233 C C . ALA A 1 299 ? -20.245 23.832 -20.344 1.00 89.75 299 ALA A C 1
ATOM 2235 O O . ALA A 1 299 ? -20.772 22.871 -20.900 1.00 89.75 299 ALA A O 1
ATOM 2236 N N . ASP A 1 300 ? -19.318 24.579 -20.942 1.00 89.75 300 ASP A N 1
ATOM 2237 C CA . ASP A 1 300 ? -18.739 24.330 -22.263 1.00 89.75 300 ASP A CA 1
ATOM 2238 C C . ASP A 1 300 ? -17.522 23.386 -22.243 1.00 89.75 300 ASP A C 1
ATOM 2240 O O . ASP A 1 300 ? -17.005 23.059 -23.309 1.00 89.75 300 ASP A O 1
ATOM 2244 N N . GLY A 1 301 ? -17.098 22.912 -21.065 1.00 92.81 301 GLY A N 1
ATOM 2245 C CA . GLY A 1 301 ? -16.041 21.910 -20.884 1.00 92.81 301 GLY A CA 1
ATOM 2246 C C . GLY A 1 301 ? -14.735 22.387 -20.228 1.00 92.81 301 GLY A C 1
ATOM 2247 O O . GLY A 1 301 ? -14.177 21.603 -19.461 1.00 92.81 301 GLY A O 1
ATOM 2248 N N . PRO A 1 302 ? -14.225 23.613 -20.467 1.00 93.81 302 PRO A N 1
ATOM 2249 C CA . PRO A 1 302 ? -12.975 24.084 -19.876 1.00 93.81 302 PRO A CA 1
ATOM 2250 C C . PRO A 1 302 ? -12.940 24.025 -18.352 1.00 93.81 302 PRO A C 1
ATOM 2252 O O . PRO A 1 302 ? -13.955 24.225 -17.685 1.00 93.81 302 PRO A O 1
ATOM 2255 N N . LEU A 1 303 ? -11.742 23.808 -17.815 1.00 94.56 303 LEU A N 1
ATOM 2256 C CA . LEU A 1 303 ? -11.505 23.796 -16.378 1.00 94.56 303 LEU A CA 1
ATOM 2257 C C . LEU A 1 303 ? -11.076 25.174 -15.860 1.00 94.56 303 LEU A C 1
ATOM 2259 O O . LEU A 1 303 ? -10.284 25.876 -16.497 1.00 94.56 303 LEU A O 1
ATOM 2263 N N . ASP A 1 304 ? -11.547 25.532 -14.670 1.00 93.88 304 ASP A N 1
ATOM 2264 C CA . ASP A 1 304 ? -11.138 26.725 -13.930 1.00 93.88 304 ASP A CA 1
ATOM 2265 C C . ASP A 1 304 ? -10.775 26.353 -12.480 1.00 93.88 304 ASP A C 1
ATOM 2267 O O . ASP A 1 304 ? -11.244 25.355 -11.933 1.00 93.88 304 ASP A O 1
ATOM 2271 N N . ILE A 1 305 ? -9.928 27.173 -11.850 1.00 93.56 305 ILE A N 1
ATOM 2272 C CA . ILE A 1 305 ? -9.575 27.059 -10.429 1.00 93.56 305 ILE A CA 1
ATOM 2273 C C . ILE A 1 305 ? -10.324 28.153 -9.670 1.00 93.56 305 ILE A C 1
ATOM 2275 O O . ILE A 1 305 ? -10.179 29.341 -9.970 1.00 93.56 305 ILE A O 1
ATOM 2279 N N . VAL A 1 306 ? -11.127 27.753 -8.689 1.00 93.62 306 VAL A N 1
ATOM 2280 C CA . VAL A 1 306 ? -11.978 28.641 -7.884 1.00 93.62 306 VAL A CA 1
ATOM 2281 C C . VAL A 1 306 ? -11.765 28.380 -6.392 1.00 93.62 306 VAL A C 1
ATOM 2283 O O . VAL A 1 306 ? -11.302 27.303 -6.033 1.00 93.62 306 VAL A O 1
ATOM 2286 N N . PRO A 1 307 ? -12.112 29.313 -5.490 1.00 92.06 307 PRO A N 1
ATOM 2287 C CA . PRO A 1 307 ? -12.136 29.013 -4.061 1.00 92.06 307 PRO A CA 1
ATOM 2288 C C . PRO A 1 307 ? -13.110 27.868 -3.743 1.00 92.06 307 PRO A C 1
ATOM 2290 O O . PRO A 1 307 ? -14.238 27.856 -4.244 1.00 92.06 307 PRO A O 1
ATOM 2293 N N . CYS A 1 308 ? -12.706 26.933 -2.887 1.00 86.06 308 CYS A N 1
ATOM 2294 C CA . CYS A 1 308 ? -13.616 25.975 -2.264 1.00 86.06 308 CYS A CA 1
ATOM 2295 C C . CYS A 1 308 ? -14.602 26.758 -1.360 1.00 86.06 308 CYS A C 1
ATOM 2297 O O . CYS A 1 308 ? -14.189 27.740 -0.738 1.00 86.06 308 CYS A O 1
ATOM 2299 N N . PRO A 1 309 ? -15.910 26.429 -1.308 1.00 73.56 309 PRO A N 1
ATOM 2300 C CA . PRO A 1 309 ? -16.492 25.093 -1.436 1.00 73.56 309 PRO A CA 1
ATOM 2301 C C . PRO A 1 309 ? -17.221 24.889 -2.773 1.00 73.56 309 PRO A C 1
ATOM 2303 O O . PRO A 1 309 ? -18.433 25.090 -2.885 1.00 73.56 309 PRO A O 1
ATOM 2306 N N . ALA A 1 310 ? -16.484 24.486 -3.807 1.00 75.62 310 ALA A N 1
ATOM 2307 C CA . ALA A 1 310 ? -17.090 24.122 -5.080 1.00 75.62 310 ALA A CA 1
ATOM 2308 C C . ALA A 1 310 ? -17.998 22.889 -4.888 1.00 75.62 310 ALA A C 1
ATOM 2310 O O . ALA A 1 310 ? -17.559 21.909 -4.288 1.00 75.62 310 ALA A O 1
ATOM 2311 N N . PRO A 1 311 ? -19.250 22.894 -5.378 1.00 77.38 311 PRO A N 1
ATOM 2312 C CA . PRO A 1 311 ? -20.160 21.761 -5.199 1.00 77.38 311 PRO A CA 1
ATOM 2313 C C . PRO A 1 311 ? -19.835 20.576 -6.121 1.00 77.38 311 PRO A C 1
ATOM 2315 O O . PRO A 1 311 ? -20.507 19.551 -6.051 1.00 77.38 311 PRO A O 1
ATOM 2318 N N . GLU A 1 312 ? -18.872 20.728 -7.030 1.00 89.12 312 GLU A N 1
ATOM 2319 C CA . GLU A 1 312 ? -18.517 19.688 -7.988 1.00 89.12 312 GLU A CA 1
ATOM 2320 C C . GLU A 1 312 ? -17.742 18.565 -7.303 1.00 89.12 312 GLU A C 1
ATOM 2322 O O . GLU A 1 312 ? -16.722 18.792 -6.651 1.00 89.12 312 GLU A O 1
ATOM 2327 N N . SER A 1 313 ? -18.252 17.347 -7.473 1.00 91.38 313 SER A N 1
ATOM 2328 C CA . SER A 1 313 ? -17.585 16.122 -7.063 1.00 91.38 313 SER A CA 1
ATOM 2329 C C . SER A 1 313 ? -16.954 15.468 -8.284 1.00 91.38 313 SER A C 1
ATOM 2331 O O . SER A 1 313 ? -17.564 15.374 -9.353 1.00 91.38 313 SER A O 1
ATOM 2333 N N . TRP A 1 314 ? -15.720 15.044 -8.081 1.00 95.12 314 TRP A N 1
ATOM 2334 C CA . TRP A 1 314 ? -14.875 14.346 -9.018 1.00 95.12 314 TRP A CA 1
ATOM 2335 C C . TRP A 1 314 ? -14.666 12.917 -8.531 1.00 95.12 314 TRP A C 1
ATOM 2337 O O . TRP A 1 314 ? -14.653 12.678 -7.323 1.00 95.12 314 TRP A O 1
ATOM 2347 N N . SER A 1 315 ? -14.486 11.970 -9.442 1.00 94.62 315 SER A N 1
ATOM 2348 C CA . SER A 1 315 ? -14.145 10.589 -9.083 1.00 94.62 315 SER A CA 1
ATOM 2349 C C . SER A 1 315 ? -13.219 9.983 -10.121 1.00 94.62 315 SER A C 1
ATOM 2351 O O . SER A 1 315 ? -13.530 10.041 -11.311 1.00 94.62 315 SER A O 1
ATOM 2353 N N . LEU A 1 316 ? -12.108 9.405 -9.674 1.00 93.12 316 LEU A N 1
ATOM 2354 C CA . LEU A 1 316 ? -11.230 8.601 -10.514 1.00 93.12 316 LEU A CA 1
ATOM 2355 C C . LEU A 1 316 ? -11.640 7.131 -10.406 1.00 93.12 316 LEU A C 1
ATOM 2357 O O . LEU A 1 316 ? -11.647 6.582 -9.308 1.00 93.12 316 LEU A O 1
ATOM 2361 N N . THR A 1 317 ? -11.990 6.512 -11.528 1.00 87.94 317 THR A N 1
ATOM 2362 C CA . THR A 1 317 ? -12.442 5.116 -11.587 1.00 87.94 317 THR A CA 1
ATOM 2363 C C . THR A 1 317 ? -11.297 4.144 -11.919 1.00 87.94 317 THR A C 1
ATOM 2365 O O . THR A 1 317 ? -10.282 4.571 -12.478 1.00 87.94 317 THR A O 1
ATOM 2368 N N . PRO A 1 318 ? -11.461 2.829 -11.657 1.00 83.12 318 PRO A N 1
ATOM 2369 C CA . PRO A 1 318 ? -10.447 1.811 -11.964 1.00 83.12 318 PRO A CA 1
ATOM 2370 C C . PRO A 1 318 ? -10.013 1.703 -13.430 1.00 83.12 318 PRO A C 1
ATOM 2372 O O . PRO A 1 318 ? -8.884 1.317 -13.715 1.00 83.12 318 PRO A O 1
ATOM 2375 N N . ASP A 1 319 ? -10.875 2.075 -14.377 1.00 81.62 319 ASP A N 1
ATOM 2376 C CA . ASP A 1 319 ? -10.549 2.147 -15.809 1.00 81.62 319 ASP A CA 1
ATOM 2377 C C . ASP A 1 319 ? -9.819 3.448 -16.209 1.00 81.62 319 ASP A C 1
ATOM 2379 O O . ASP A 1 319 ? -9.524 3.676 -17.389 1.00 81.62 319 ASP A O 1
ATOM 2383 N N . GLY A 1 320 ? -9.487 4.290 -15.226 1.00 87.94 320 GLY A N 1
ATOM 2384 C CA . GLY A 1 320 ? -8.707 5.513 -15.380 1.00 87.94 320 GLY A CA 1
ATOM 2385 C C . GLY A 1 320 ? -9.515 6.713 -15.867 1.00 87.94 320 GLY A C 1
ATOM 2386 O O . GLY A 1 320 ? -8.927 7.656 -16.395 1.00 87.94 320 GLY A O 1
ATOM 2387 N N . LEU A 1 321 ? -10.845 6.711 -15.730 1.00 91.81 321 LEU A N 1
ATOM 2388 C CA . LEU A 1 321 ? -11.672 7.865 -16.083 1.00 91.81 321 LEU A CA 1
ATOM 2389 C C . LEU A 1 321 ? -11.783 8.825 -14.897 1.00 91.81 321 LEU A C 1
ATOM 2391 O O . LEU A 1 321 ? -12.194 8.445 -13.803 1.00 91.81 321 LEU A O 1
ATOM 2395 N N . LEU A 1 322 ? -11.470 10.102 -15.126 1.00 95.31 322 LEU A N 1
ATOM 2396 C CA . LEU A 1 322 ? -11.693 11.161 -14.143 1.00 95.31 322 LEU A CA 1
ATOM 2397 C C . LEU A 1 322 ? -13.028 11.861 -14.430 1.00 95.31 322 LEU A C 1
ATOM 2399 O O . LEU A 1 322 ? -13.132 12.706 -15.323 1.00 95.31 322 LEU A O 1
ATOM 2403 N N . HIS A 1 323 ? -14.059 11.483 -13.682 1.00 96.00 323 HIS A N 1
ATOM 2404 C CA . HIS A 1 323 ? -15.426 11.970 -13.841 1.00 96.00 323 HIS A CA 1
ATOM 2405 C C . HIS A 1 323 ? -15.669 13.302 -13.129 1.00 96.00 323 HIS A C 1
ATOM 2407 O O . HIS A 1 323 ? -15.104 13.560 -12.070 1.00 96.00 323 HIS A O 1
ATOM 2413 N N . VAL A 1 324 ? -16.585 14.101 -13.682 1.00 95.31 324 VAL A N 1
ATOM 2414 C CA . VAL A 1 324 ? -17.220 15.268 -13.053 1.00 95.31 324 VAL A CA 1
ATOM 2415 C C . VAL A 1 324 ? -18.703 15.310 -13.445 1.00 95.31 324 VAL A C 1
ATOM 2417 O O . VAL A 1 324 ? -19.088 15.760 -14.532 1.00 95.31 324 VAL A O 1
ATOM 2420 N N . GLY A 1 325 ? -19.563 14.795 -12.563 1.00 91.12 325 GLY A N 1
ATOM 2421 C CA . GLY A 1 325 ? -20.958 14.487 -12.905 1.00 91.12 325 GLY A CA 1
ATOM 2422 C C . GLY A 1 325 ? -21.046 13.465 -14.048 1.00 91.12 325 GLY A C 1
ATOM 2423 O O . GLY A 1 325 ? -20.312 12.483 -14.061 1.00 91.12 325 GLY A O 1
ATOM 2424 N N . ASP A 1 326 ? -21.897 13.722 -15.045 1.00 92.06 326 ASP A N 1
ATOM 2425 C CA . ASP A 1 326 ? -22.070 12.846 -16.223 1.00 92.06 326 ASP A CA 1
ATOM 2426 C C . ASP A 1 326 ? -21.000 13.064 -17.319 1.00 92.06 326 ASP A C 1
ATOM 2428 O O . ASP A 1 326 ? -21.192 12.687 -18.478 1.00 92.06 326 ASP A O 1
ATOM 2432 N N . ARG A 1 327 ? -19.903 13.756 -16.993 1.00 95.75 327 ARG A N 1
ATOM 2433 C CA . ARG A 1 327 ? -18.809 14.088 -17.916 1.00 95.75 327 ARG A CA 1
ATOM 2434 C C . ARG A 1 327 ? -17.505 13.456 -17.456 1.00 95.75 327 ARG A C 1
ATOM 2436 O O . ARG A 1 327 ? -17.334 13.228 -16.264 1.00 95.75 327 ARG A O 1
ATOM 2443 N N . CYS A 1 328 ? -16.570 13.279 -18.381 1.00 95.56 328 CYS A N 1
ATOM 2444 C CA . CYS A 1 328 ? -15.211 12.844 -18.087 1.00 95.56 328 CYS A CA 1
ATOM 2445 C C . CYS A 1 328 ? -14.190 13.844 -18.607 1.00 95.56 328 CYS A C 1
ATOM 2447 O O . CYS A 1 328 ? -14.431 14.558 -19.585 1.00 95.56 328 CYS A O 1
ATOM 2449 N N . LEU A 1 329 ? -13.055 13.909 -17.923 1.00 94.81 329 LEU A N 1
ATOM 2450 C CA . LEU A 1 329 ? -11.923 14.700 -18.357 1.00 94.81 329 LEU A CA 1
ATOM 2451 C C . LEU A 1 329 ? -11.264 14.062 -19.582 1.00 94.81 329 LEU A C 1
ATOM 2453 O O . LEU A 1 329 ? -11.100 12.848 -19.646 1.00 94.81 329 LEU A O 1
ATOM 2457 N N . GLU A 1 330 ? -10.858 14.889 -20.539 1.00 91.38 330 GLU A N 1
ATOM 2458 C CA . GLU A 1 330 ? -10.133 14.464 -21.733 1.00 91.38 330 GLU A CA 1
ATOM 2459 C C . GLU A 1 330 ? -9.003 15.437 -22.062 1.00 91.38 330 GLU A C 1
ATOM 2461 O O . GLU A 1 330 ? -9.103 16.645 -21.830 1.00 91.38 330 GLU A O 1
ATOM 2466 N N . THR A 1 331 ? -7.947 14.911 -22.674 1.00 87.25 331 THR A N 1
ATOM 2467 C CA . THR A 1 331 ? -6.830 15.681 -23.222 1.00 87.25 331 THR A CA 1
ATOM 2468 C C . THR A 1 331 ? -7.037 15.993 -24.700 1.00 87.25 331 THR A C 1
ATOM 2470 O O . THR A 1 331 ? -7.257 15.120 -25.541 1.00 87.25 331 THR A O 1
ATOM 2473 N N . ILE A 1 332 ? -6.897 17.264 -25.068 1.00 80.56 332 ILE A N 1
ATOM 2474 C CA . ILE A 1 332 ? -6.793 17.672 -26.465 1.00 80.56 332 ILE A CA 1
ATOM 2475 C C . ILE A 1 332 ? -5.344 17.457 -26.906 1.00 80.56 332 ILE A C 1
ATOM 2477 O O . ILE A 1 332 ? -4.455 18.268 -26.635 1.00 80.56 332 ILE A O 1
ATOM 2481 N N . ALA A 1 333 ? -5.121 16.369 -27.643 1.00 65.62 333 ALA A N 1
ATOM 2482 C CA . ALA A 1 333 ? -3.798 15.878 -28.041 1.00 65.62 333 ALA A CA 1
ATOM 2483 C C . ALA A 1 333 ? -2.873 16.911 -28.727 1.00 65.62 333 ALA A C 1
ATOM 2485 O O . ALA A 1 333 ? -1.660 16.729 -28.747 1.00 65.62 333 ALA A O 1
ATOM 2486 N N . VAL A 1 334 ? -3.414 17.992 -29.305 1.00 65.44 334 VAL A N 1
ATOM 2487 C CA . VAL A 1 334 ? -2.634 18.973 -30.085 1.00 65.44 334 VAL A CA 1
ATOM 2488 C C . VAL A 1 334 ? -1.960 20.037 -29.212 1.00 65.44 334 VAL A C 1
ATOM 2490 O O . VAL A 1 334 ? -0.882 20.514 -29.561 1.00 65.44 334 VAL A O 1
ATOM 2493 N N . ASN A 1 335 ? -2.586 20.449 -28.109 1.00 70.31 335 ASN A N 1
ATOM 2494 C CA . ASN A 1 335 ? -2.107 21.549 -27.262 1.00 70.31 335 ASN A CA 1
ATOM 2495 C C . ASN A 1 335 ? -2.008 21.184 -25.771 1.00 70.31 335 ASN A C 1
ATOM 2497 O O . ASN A 1 335 ? -1.586 22.035 -24.991 1.00 70.31 335 ASN A O 1
ATOM 2501 N N . GLY A 1 336 ? -2.384 19.960 -25.377 1.00 76.06 336 GLY A N 1
ATOM 2502 C CA . GLY A 1 336 ? -2.395 19.531 -23.975 1.00 76.06 336 GLY A CA 1
ATOM 2503 C C . GLY A 1 336 ? -3.491 20.199 -23.139 1.00 76.06 336 GLY A C 1
ATOM 2504 O O . GLY A 1 336 ? -3.449 20.150 -21.912 1.00 76.06 336 GLY A O 1
ATOM 2505 N N . GLU A 1 337 ? -4.462 20.853 -23.779 1.00 86.62 337 GLU A N 1
ATOM 2506 C CA . GLU A 1 337 ? -5.625 21.416 -23.095 1.00 86.62 337 GLU A CA 1
ATOM 2507 C C . GLU A 1 337 ? -6.506 20.297 -22.538 1.00 86.62 337 GLU A C 1
ATOM 2509 O O . GLU A 1 337 ? -6.617 19.230 -23.139 1.00 86.62 337 GLU A O 1
ATOM 2514 N N . LEU A 1 338 ? -7.132 20.547 -21.390 1.00 91.50 338 LEU A N 1
ATOM 2515 C CA . LEU A 1 338 ? -7.998 19.591 -20.713 1.00 91.50 338 LEU A CA 1
ATOM 2516 C C . LEU A 1 338 ? -9.445 20.084 -20.728 1.00 91.50 338 LEU A C 1
ATOM 2518 O O . LEU A 1 338 ? -9.708 21.239 -20.385 1.00 91.50 338 LEU A O 1
ATOM 2522 N N . LEU A 1 339 ? -10.379 19.211 -21.110 1.00 93.69 339 LEU A N 1
ATOM 2523 C CA . LEU A 1 339 ? -11.810 19.516 -21.189 1.00 93.69 339 LEU A CA 1
ATOM 2524 C C . LEU A 1 339 ? -12.646 18.426 -20.524 1.00 93.69 339 LEU A C 1
ATOM 2526 O O . LEU A 1 339 ? -12.412 17.244 -20.747 1.00 93.69 339 LEU A O 1
ATOM 2530 N N . ALA A 1 340 ? -13.680 18.822 -19.787 1.00 95.38 340 ALA A N 1
ATOM 2531 C CA . ALA A 1 340 ? -14.738 17.919 -19.358 1.00 95.38 340 ALA A CA 1
ATOM 2532 C C . ALA A 1 340 ? -15.760 17.732 -20.489 1.00 95.38 340 ALA A C 1
ATOM 2534 O O . ALA A 1 340 ? -16.473 18.672 -20.863 1.00 95.38 340 ALA A O 1
ATOM 2535 N N . THR A 1 341 ? -15.870 16.521 -21.025 1.00 93.94 341 THR A N 1
ATOM 2536 C CA . THR A 1 341 ? -16.749 16.200 -22.155 1.00 93.94 341 THR A CA 1
ATOM 2537 C C . THR A 1 341 ? -17.759 15.112 -21.788 1.00 93.94 341 THR A C 1
ATOM 2539 O O . THR A 1 341 ? -17.679 14.487 -20.740 1.00 93.94 341 THR A O 1
ATOM 2542 N N . SER A 1 342 ? -18.752 14.885 -22.650 1.00 92.38 342 SER A N 1
ATOM 2543 C CA . SER A 1 342 ? -19.728 13.790 -22.467 1.00 92.38 342 SER A CA 1
ATOM 2544 C C . SER A 1 342 ? -19.197 12.414 -22.886 1.00 92.38 342 SER A C 1
ATOM 2546 O O . SER A 1 342 ? -19.924 11.424 -22.808 1.00 92.38 342 SER A O 1
ATOM 2548 N N . ARG A 1 343 ? -17.960 12.344 -23.385 1.00 89.31 343 ARG A N 1
ATOM 2549 C CA . ARG A 1 343 ? -17.320 11.087 -23.744 1.00 89.31 343 ARG A CA 1
ATOM 2550 C C . ARG A 1 343 ? -16.605 10.552 -22.511 1.00 89.31 343 ARG A C 1
ATOM 2552 O O . ARG A 1 343 ? -15.767 11.219 -21.930 1.00 89.31 343 ARG A O 1
ATOM 2559 N N . CYS A 1 344 ? -16.975 9.337 -22.138 1.00 90.31 344 CYS A N 1
ATOM 2560 C CA . CYS A 1 344 ? -16.428 8.594 -21.012 1.00 90.31 344 CYS A CA 1
ATOM 2561 C C . CYS A 1 344 ? -16.042 7.214 -21.532 1.00 90.31 344 CYS A C 1
ATOM 2563 O O . CYS A 1 344 ? -16.766 6.236 -21.365 1.00 90.31 344 CYS A O 1
ATOM 2565 N N . THR A 1 345 ? -14.977 7.173 -22.326 1.00 87.81 345 THR A N 1
ATOM 2566 C CA . THR A 1 345 ? -14.439 5.937 -22.897 1.00 87.81 345 THR A CA 1
ATOM 2567 C C . THR A 1 345 ? -12.988 5.832 -22.453 1.00 87.81 345 THR A C 1
ATOM 2569 O O . THR A 1 345 ? -12.253 6.794 -22.676 1.00 87.81 345 THR A O 1
ATOM 2572 N N . PRO A 1 346 ? -12.574 4.723 -21.819 1.00 81.19 346 PRO A N 1
ATOM 2573 C CA . PRO A 1 346 ? -11.225 4.578 -21.286 1.00 81.19 346 PRO A CA 1
ATOM 2574 C C . PRO A 1 346 ? -10.236 4.313 -22.423 1.00 81.19 346 PRO A C 1
ATOM 2576 O O . PRO A 1 346 ? -9.817 3.185 -22.669 1.00 81.19 346 PRO A O 1
ATOM 2579 N N . ASP A 1 347 ? -9.863 5.370 -23.134 1.00 80.50 347 ASP A N 1
ATOM 2580 C CA . ASP A 1 347 ? -8.867 5.361 -24.199 1.00 80.50 347 ASP A CA 1
ATOM 2581 C C . ASP A 1 347 ? -7.699 6.295 -23.878 1.00 80.50 347 ASP A C 1
ATOM 2583 O O . ASP A 1 347 ? -7.680 6.952 -22.840 1.00 80.50 347 ASP A O 1
ATOM 2587 N N . ALA A 1 348 ? -6.714 6.354 -24.777 1.00 75.12 348 ALA A N 1
ATOM 2588 C CA . ALA A 1 348 ? -5.495 7.115 -24.552 1.00 75.12 348 ALA A CA 1
ATOM 2589 C C . ALA A 1 348 ? -5.759 8.563 -24.104 1.00 75.12 348 ALA A C 1
ATOM 2591 O O . ALA A 1 348 ? -5.078 9.028 -23.205 1.00 75.12 348 ALA A O 1
ATOM 2592 N N . VAL A 1 349 ? -6.735 9.285 -24.671 1.00 80.19 349 VAL A N 1
ATOM 2593 C CA . VAL A 1 349 ? -6.904 10.719 -24.359 1.00 80.19 349 VAL A CA 1
ATOM 2594 C C . VAL A 1 349 ? -7.709 10.999 -23.091 1.00 80.19 349 VAL A C 1
ATOM 2596 O O . VAL A 1 349 ? -7.629 12.119 -22.583 1.00 80.19 349 VAL A O 1
ATOM 2599 N N . SER A 1 350 ? -8.437 10.014 -22.570 1.00 84.88 350 SER A N 1
ATOM 2600 C CA . SER A 1 350 ? -9.336 10.170 -21.415 1.00 84.88 350 SER A CA 1
ATOM 2601 C C . SER A 1 350 ? -8.885 9.353 -20.202 1.00 84.88 350 SER A C 1
ATOM 2603 O O . SER A 1 350 ? -9.675 9.119 -19.293 1.00 84.88 350 SER A O 1
ATOM 2605 N N . ARG A 1 351 ? -7.618 8.921 -20.189 1.00 87.88 351 ARG A N 1
ATOM 2606 C CA . ARG A 1 351 ? -7.056 8.062 -19.147 1.00 87.88 351 ARG A CA 1
ATOM 2607 C C . ARG A 1 351 ? -6.141 8.818 -18.188 1.00 87.88 351 ARG A C 1
ATOM 2609 O O . ARG A 1 351 ? -5.222 9.509 -18.627 1.00 87.88 351 ARG A O 1
ATOM 2616 N N . PHE A 1 352 ? -6.369 8.638 -16.893 1.00 91.50 352 PHE A N 1
ATOM 2617 C CA . PHE A 1 352 ? -5.672 9.305 -15.798 1.00 91.50 352 PHE A CA 1
ATOM 2618 C C . PHE A 1 352 ? -5.369 8.328 -14.659 1.00 91.50 352 PHE A C 1
ATOM 2620 O O . PHE A 1 352 ? -6.059 7.324 -14.506 1.00 91.50 352 PHE A O 1
ATOM 2627 N N . PHE A 1 353 ? -4.364 8.649 -13.846 1.00 92.12 353 PHE A N 1
ATOM 2628 C CA . PHE A 1 353 ? -3.988 7.872 -12.660 1.00 92.12 353 PHE A CA 1
ATOM 2629 C C . PHE A 1 353 ? -3.642 8.817 -11.516 1.00 92.12 353 PHE A C 1
ATOM 2631 O O . PHE A 1 353 ? -3.061 9.867 -11.770 1.00 92.12 353 PHE A O 1
ATOM 2638 N N . LEU A 1 354 ? -3.967 8.457 -10.278 1.00 92.94 354 LEU A N 1
ATOM 2639 C CA . LEU A 1 354 ? -3.606 9.221 -9.085 1.00 92.94 354 LEU A CA 1
ATOM 2640 C C . LEU A 1 354 ? -2.627 8.401 -8.253 1.00 92.94 354 LEU A C 1
ATOM 2642 O O . LEU A 1 354 ? -2.979 7.304 -7.829 1.00 92.94 354 LEU A O 1
ATOM 2646 N N . ASP A 1 355 ? -1.427 8.922 -8.017 1.00 92.69 355 ASP A N 1
ATOM 2647 C CA . ASP A 1 355 ? -0.469 8.288 -7.106 1.00 92.69 355 ASP A CA 1
ATOM 2648 C C . ASP A 1 355 ? -0.616 8.785 -5.664 1.00 92.69 355 ASP A C 1
ATOM 2650 O O . ASP A 1 355 ? -1.265 9.804 -5.403 1.00 92.69 355 ASP A O 1
ATOM 2654 N N . ASP A 1 356 ? 0.021 8.079 -4.727 1.00 91.12 356 ASP A N 1
ATOM 2655 C CA . ASP A 1 356 ? 0.053 8.405 -3.293 1.00 91.12 356 ASP A CA 1
ATOM 2656 C C . ASP A 1 356 ? 0.528 9.818 -2.956 1.00 91.12 356 ASP A C 1
ATOM 2658 O O . ASP A 1 356 ? 0.083 10.397 -1.965 1.00 91.12 356 ASP A O 1
ATOM 2662 N N . GLU A 1 357 ? 1.353 10.421 -3.804 1.00 89.94 357 GLU A N 1
ATOM 2663 C CA . GLU A 1 357 ? 1.847 11.785 -3.607 1.00 89.94 357 GLU A CA 1
ATOM 2664 C C . GLU A 1 357 ? 0.835 12.853 -4.021 1.00 89.94 357 GLU A C 1
ATOM 2666 O O . GLU A 1 357 ? 0.920 13.998 -3.578 1.00 89.94 357 GLU A O 1
ATOM 2671 N N . GLY A 1 358 ? -0.156 12.488 -4.834 1.00 91.69 358 GLY A N 1
ATOM 2672 C CA . GLY A 1 358 ? -1.166 13.404 -5.346 1.00 91.69 358 GLY A CA 1
ATOM 2673 C C . GLY A 1 358 ? -0.884 13.888 -6.766 1.00 91.69 358 GLY A C 1
ATOM 2674 O O . GLY A 1 358 ? -1.499 14.857 -7.214 1.00 91.69 358 GLY A O 1
ATOM 2675 N N . HIS A 1 359 ? 0.017 13.252 -7.511 1.00 92.00 359 HIS A N 1
ATOM 2676 C CA . HIS A 1 359 ? 0.126 13.505 -8.940 1.00 92.00 359 HIS A CA 1
ATOM 2677 C C . HIS A 1 359 ? -1.049 12.847 -9.663 1.00 92.00 359 HIS A C 1
ATOM 2679 O O . HIS A 1 359 ? -1.297 11.650 -9.522 1.00 92.00 359 HIS A O 1
ATOM 2685 N N . ILE A 1 360 ? -1.756 13.629 -10.483 1.00 93.50 360 ILE A N 1
ATOM 2686 C CA . ILE A 1 360 ? -2.725 13.089 -11.441 1.00 93.50 360 ILE A CA 1
ATOM 2687 C C . ILE A 1 360 ? -2.017 12.954 -12.785 1.00 93.50 360 ILE A C 1
ATOM 2689 O O . ILE A 1 360 ? -1.868 13.930 -13.522 1.00 93.50 360 ILE A O 1
ATOM 2693 N N . TRP A 1 361 ? -1.554 11.749 -13.081 1.00 90.56 361 TRP A N 1
ATOM 2694 C CA . TRP A 1 361 ? -0.857 11.376 -14.303 1.00 90.56 361 TRP A CA 1
ATOM 2695 C C . TRP A 1 361 ? -1.818 11.308 -15.481 1.00 90.56 361 TRP A C 1
ATOM 2697 O O . TRP A 1 361 ? -2.976 10.918 -15.340 1.00 90.56 361 TRP A O 1
ATOM 2707 N N . ILE A 1 362 ? -1.324 11.667 -16.659 1.00 87.25 362 ILE A N 1
ATOM 2708 C CA . ILE A 1 362 ? -2.076 11.654 -17.909 1.00 87.25 362 ILE A CA 1
ATOM 2709 C C . ILE A 1 362 ? -1.588 10.473 -18.751 1.00 87.25 362 ILE A C 1
ATOM 2711 O O . ILE A 1 362 ? -0.444 10.457 -19.200 1.00 87.25 362 ILE A O 1
ATOM 2715 N N . GLY A 1 363 ? -2.474 9.507 -18.999 1.00 74.75 363 GLY A N 1
ATOM 2716 C CA . GLY A 1 363 ? -2.215 8.322 -19.826 1.00 74.75 363 GLY A CA 1
ATOM 2717 C C . GLY A 1 363 ? -2.165 8.609 -21.330 1.00 74.75 363 GLY A C 1
ATOM 2718 O O . GLY A 1 363 ? -1.788 7.741 -22.118 1.00 74.75 363 GLY A O 1
ATOM 2719 N N . ALA A 1 364 ? -2.528 9.828 -21.736 1.00 69.75 364 ALA A N 1
ATOM 2720 C CA . ALA A 1 364 ? -2.460 10.278 -23.115 1.00 69.75 364 ALA A CA 1
ATOM 2721 C C . ALA A 1 364 ? -1.037 10.567 -23.559 1.00 69.75 364 ALA A C 1
ATOM 2723 O O . ALA A 1 364 ? -0.247 11.204 -22.863 1.00 69.75 364 ALA A O 1
ATOM 2724 N N . VAL A 1 365 ? -0.769 10.194 -24.804 1.00 60.81 365 VAL A N 1
ATOM 2725 C CA . VAL A 1 365 ? 0.511 10.398 -25.458 1.00 60.81 365 VAL A CA 1
ATOM 2726 C C . VAL A 1 365 ? 0.409 11.512 -26.510 1.00 60.81 365 VAL A C 1
ATOM 2728 O O . VAL A 1 365 ? 0.220 11.245 -27.696 1.00 60.81 365 VAL A O 1
ATOM 2731 N N . PRO A 1 366 ? 0.586 12.792 -26.148 1.00 56.75 366 PRO A N 1
ATOM 2732 C CA . PRO A 1 366 ? 1.412 13.671 -26.963 1.00 56.75 366 PRO A CA 1
ATOM 2733 C C . PRO A 1 366 ? 2.863 13.157 -26.877 1.00 56.75 366 PRO A C 1
ATOM 2735 O O . PRO A 1 366 ? 3.239 12.603 -25.837 1.00 56.75 366 PRO A O 1
ATOM 2738 N N . PRO A 1 367 ? 3.724 13.315 -27.901 1.00 58.97 367 PRO A N 1
ATOM 2739 C CA . PRO A 1 367 ? 5.155 13.131 -27.689 1.00 58.97 367 PRO A CA 1
ATOM 2740 C C . PRO A 1 367 ? 5.551 14.000 -26.499 1.00 58.97 367 PRO A C 1
ATOM 2742 O O . PRO A 1 367 ? 5.279 15.207 -26.500 1.00 58.97 367 PRO A O 1
ATOM 2745 N N . ALA A 1 368 ? 6.107 13.385 -25.456 1.00 58.81 368 ALA A N 1
ATOM 2746 C CA . ALA A 1 368 ? 6.553 14.159 -24.319 1.00 58.81 368 ALA A CA 1
ATOM 2747 C C . ALA A 1 368 ? 7.656 15.089 -24.816 1.00 58.81 368 ALA A C 1
ATOM 2749 O O . ALA A 1 368 ? 8.568 14.663 -25.519 1.00 58.81 368 ALA A O 1
ATOM 2750 N N . ALA A 1 369 ? 7.549 16.386 -24.538 1.00 58.59 369 ALA A N 1
ATOM 2751 C CA . ALA A 1 369 ? 8.606 17.307 -24.934 1.00 58.59 369 ALA A CA 1
ATOM 2752 C C . ALA A 1 369 ? 9.944 16.842 -24.320 1.00 58.59 369 ALA A C 1
ATOM 2754 O O . ALA A 1 369 ? 9.958 16.359 -23.191 1.00 58.59 369 ALA A O 1
ATOM 2755 N N . ALA A 1 370 ? 11.061 17.044 -25.028 1.00 53.84 370 ALA A N 1
ATOM 2756 C CA . ALA A 1 370 ? 12.394 16.566 -24.633 1.00 53.84 370 ALA A CA 1
ATOM 2757 C C . ALA A 1 370 ? 12.688 16.715 -23.122 1.00 53.84 370 ALA A C 1
ATOM 2759 O O . ALA A 1 370 ? 12.691 17.836 -22.601 1.00 53.84 370 ALA A O 1
ATOM 2760 N N . GLY A 1 371 ? 12.923 15.600 -22.423 1.00 54.03 371 GLY A N 1
ATOM 2761 C CA . GLY A 1 371 ? 13.212 15.553 -20.981 1.00 54.03 371 GLY A CA 1
ATOM 2762 C C . GLY A 1 371 ? 11.998 15.401 -20.049 1.00 54.03 371 GLY A C 1
ATOM 2763 O O . GLY A 1 371 ? 12.068 15.861 -18.914 1.00 54.03 371 GLY A O 1
ATOM 2764 N N . GLY A 1 372 ? 10.861 14.880 -20.517 1.00 59.84 372 GLY A N 1
ATOM 2765 C CA . GLY A 1 372 ? 9.754 14.436 -19.659 1.00 59.84 372 GLY A CA 1
ATOM 2766 C C . GLY A 1 372 ? 9.296 13.037 -20.071 1.00 59.84 372 GLY A C 1
ATOM 2767 O O . GLY A 1 372 ? 9.237 12.763 -21.267 1.00 59.84 372 GLY A O 1
ATOM 2768 N N . ALA A 1 373 ? 8.995 12.165 -19.107 1.00 73.12 373 ALA A N 1
ATOM 2769 C CA . ALA A 1 373 ? 8.523 10.803 -19.374 1.00 73.12 373 ALA A CA 1
ATOM 2770 C C . ALA A 1 373 ? 6.984 10.710 -19.384 1.00 73.12 373 ALA A C 1
ATOM 2772 O O . ALA A 1 373 ? 6.420 10.101 -20.290 1.00 73.12 373 ALA A O 1
ATOM 2773 N N . LEU A 1 374 ? 6.281 11.421 -18.497 1.00 80.44 374 LEU A N 1
ATOM 2774 C CA . LEU A 1 374 ? 4.821 11.593 -18.552 1.00 80.44 374 LEU A CA 1
ATOM 2775 C C . LEU A 1 374 ? 4.396 13.041 -18.286 1.00 80.44 374 LEU A C 1
ATOM 2777 O O . LEU A 1 374 ? 5.167 13.871 -17.794 1.00 80.44 374 LEU A O 1
ATOM 2781 N N . TYR A 1 375 ? 3.147 13.335 -18.647 1.00 84.31 375 TYR A N 1
ATOM 2782 C CA . TYR A 1 375 ? 2.456 14.562 -18.262 1.00 84.31 375 TYR A CA 1
ATOM 2783 C C . TYR A 1 375 ? 1.576 14.315 -17.035 1.00 84.31 375 TYR A C 1
ATOM 2785 O O . TYR A 1 375 ? 1.081 13.211 -16.821 1.00 84.31 375 TYR A O 1
ATOM 2793 N N . CYS A 1 376 ? 1.338 15.382 -16.283 1.00 88.88 376 CYS A N 1
ATOM 2794 C CA . CYS A 1 376 ? 0.424 15.429 -15.156 1.00 88.88 376 CYS A CA 1
ATOM 2795 C C . CYS A 1 376 ? -0.613 16.534 -15.370 1.00 88.88 376 CYS A C 1
ATOM 2797 O O . CYS A 1 376 ? -0.417 17.462 -16.167 1.00 88.88 376 CYS A O 1
ATOM 2799 N N . LEU A 1 377 ? -1.707 16.466 -14.616 1.00 91.25 377 LEU A N 1
ATOM 2800 C CA . LEU A 1 377 ? -2.588 17.598 -14.396 1.00 91.25 377 LEU A CA 1
ATOM 2801 C C . LEU A 1 377 ? -1.767 18.720 -13.746 1.00 91.25 377 LEU A C 1
ATOM 2803 O O . LEU A 1 377 ? -1.332 18.623 -12.604 1.00 91.25 377 LEU A O 1
ATOM 2807 N N . GLY A 1 378 ? -1.511 19.775 -14.503 1.00 90.19 378 GLY A N 1
ATOM 2808 C CA . GLY A 1 378 ? -0.741 20.937 -14.089 1.00 90.19 378 GLY A CA 1
ATOM 2809 C C . GLY A 1 378 ? -1.552 22.222 -14.160 1.00 90.19 378 GLY A C 1
ATOM 2810 O O . GLY A 1 378 ? -2.762 22.209 -14.388 1.00 90.19 378 GLY A O 1
ATOM 2811 N N . ILE A 1 379 ? -0.867 23.357 -14.006 1.00 88.00 379 ILE A N 1
ATOM 2812 C CA . ILE A 1 379 ? -1.460 24.687 -14.191 1.00 88.00 379 ILE A CA 1
ATOM 2813 C C . ILE A 1 379 ? -0.797 25.366 -15.392 1.00 88.00 379 ILE A C 1
ATOM 2815 O O . ILE A 1 379 ? 0.339 25.829 -15.320 1.00 88.00 379 ILE A O 1
ATOM 2819 N N . VAL A 1 380 ? -1.531 25.481 -16.499 1.00 85.31 380 VAL A N 1
ATOM 2820 C CA . VAL A 1 380 ? -1.081 26.118 -17.743 1.00 85.31 380 VAL A CA 1
ATOM 2821 C C . VAL A 1 380 ? -1.906 27.376 -17.982 1.00 85.31 380 VAL A C 1
ATOM 2823 O O . VAL A 1 380 ? -3.122 27.328 -18.134 1.00 85.31 380 VAL A O 1
ATOM 2826 N N . GLY A 1 381 ? -1.255 28.542 -17.993 1.00 84.88 381 GLY A N 1
ATOM 2827 C CA . GLY A 1 381 ? -1.957 29.810 -18.223 1.00 84.88 381 GLY A CA 1
ATOM 2828 C C . GLY A 1 381 ? -3.038 30.117 -17.175 1.00 84.88 381 GLY A C 1
ATOM 2829 O O . GLY A 1 381 ? -4.063 30.697 -17.520 1.00 84.88 381 GLY A O 1
ATOM 2830 N N . ASN A 1 382 ? -2.799 29.742 -15.908 1.00 86.19 382 ASN A N 1
ATOM 2831 C CA . ASN A 1 382 ? -3.721 29.908 -14.772 1.00 86.19 382 ASN A CA 1
ATOM 2832 C C . ASN A 1 382 ? -4.995 29.043 -14.841 1.00 86.19 382 ASN A C 1
ATOM 2834 O O . ASN A 1 382 ? -6.003 29.369 -14.212 1.00 86.19 382 ASN A O 1
ATOM 2838 N N . ARG A 1 383 ? -4.954 27.950 -15.607 1.00 89.50 383 ARG A N 1
ATOM 2839 C CA . ARG A 1 383 ? -6.013 26.942 -15.692 1.00 89.50 383 ARG A CA 1
ATOM 2840 C C . ARG A 1 383 ? -5.439 25.536 -15.583 1.00 89.50 383 ARG A C 1
ATOM 2842 O O . ARG A 1 383 ? -4.264 25.359 -15.910 1.00 89.50 383 ARG A O 1
ATOM 2849 N N . PRO A 1 384 ? -6.238 24.543 -15.168 1.00 91.56 384 PRO A N 1
ATOM 2850 C CA . PRO A 1 384 ? -5.822 23.153 -15.228 1.00 91.56 384 PRO A CA 1
ATOM 2851 C C . PRO A 1 384 ? -5.542 22.741 -16.681 1.00 91.56 384 PRO A C 1
ATOM 2853 O O . PRO A 1 384 ? -6.328 23.032 -17.583 1.00 91.56 384 PRO A O 1
ATOM 2856 N N . GLY A 1 385 ? -4.403 22.098 -16.916 1.00 89.38 385 GLY A N 1
ATOM 2857 C CA . GLY A 1 385 ? -3.950 21.672 -18.242 1.00 89.38 385 GLY A CA 1
ATOM 2858 C C . GLY A 1 385 ? -2.816 20.658 -18.133 1.00 89.38 385 GLY A C 1
ATOM 2859 O O . GLY A 1 385 ? -2.224 20.527 -17.067 1.00 89.38 385 GLY A O 1
ATOM 2860 N N . ALA A 1 386 ? -2.489 19.944 -19.209 1.00 87.06 386 ALA A N 1
ATOM 2861 C CA . ALA A 1 386 ? -1.366 19.010 -19.194 1.00 87.06 386 ALA A CA 1
ATOM 2862 C C . ALA A 1 386 ? -0.035 19.770 -19.058 1.00 87.06 386 ALA A C 1
ATOM 2864 O O . ALA A 1 386 ? 0.311 20.603 -19.901 1.00 87.06 386 ALA A O 1
ATOM 2865 N N . ALA A 1 387 ? 0.727 19.468 -18.010 1.00 83.25 387 ALA A N 1
ATOM 2866 C CA . ALA A 1 387 ? 2.072 19.993 -17.784 1.00 83.25 387 ALA A CA 1
ATOM 2867 C C . ALA A 1 387 ? 3.035 18.849 -17.462 1.00 83.25 387 ALA A C 1
ATOM 2869 O O . ALA A 1 387 ? 2.612 17.725 -17.199 1.00 83.25 387 ALA A O 1
ATOM 2870 N N . ARG A 1 388 ? 4.342 19.110 -17.512 1.00 79.25 388 ARG A N 1
ATOM 2871 C CA . ARG A 1 388 ? 5.310 18.119 -17.028 1.00 79.25 388 ARG A CA 1
ATOM 2872 C C . ARG A 1 388 ? 5.103 17.900 -15.534 1.00 79.25 388 ARG A C 1
ATOM 2874 O O . ARG A 1 388 ? 4.857 18.864 -14.813 1.00 79.25 388 ARG A O 1
ATOM 2881 N N . CYS A 1 389 ? 5.220 16.653 -15.104 1.00 77.06 389 CYS A N 1
ATOM 2882 C CA . CYS A 1 389 ? 5.187 16.299 -13.692 1.00 77.06 389 CYS A CA 1
ATOM 2883 C C . CYS A 1 389 ? 6.393 16.894 -12.943 1.00 77.06 389 CYS A C 1
ATOM 2885 O O . CYS A 1 389 ? 7.431 17.172 -13.552 1.00 77.06 389 CYS A O 1
ATOM 2887 N N . GLY A 1 390 ? 6.240 17.104 -11.634 1.00 64.75 390 GLY A N 1
ATOM 2888 C CA . GLY A 1 390 ? 7.281 17.608 -10.738 1.00 64.75 390 GLY A CA 1
ATOM 2889 C C . GLY A 1 390 ? 6.943 18.956 -10.078 1.00 64.75 390 GLY A C 1
ATOM 2890 O O . GLY A 1 390 ? 6.182 19.753 -10.636 1.00 64.75 390 GLY A O 1
ATOM 2891 N N . PRO A 1 391 ? 7.546 19.251 -8.911 1.00 51.25 391 PRO A N 1
ATOM 2892 C CA . PRO A 1 391 ? 7.118 20.321 -7.999 1.00 51.25 391 PRO A CA 1
ATOM 2893 C C . PRO A 1 391 ? 7.254 21.746 -8.559 1.00 51.25 391 PRO A C 1
ATOM 2895 O O . PRO A 1 391 ? 6.599 22.667 -8.075 1.00 51.25 391 PRO A O 1
ATOM 2898 N N . GLU A 1 392 ? 8.081 21.954 -9.588 1.00 55.59 392 GLU A N 1
ATOM 2899 C CA . GLU A 1 392 ? 8.221 23.259 -10.251 1.00 55.59 392 GLU A CA 1
ATOM 2900 C C . GLU A 1 392 ? 7.235 23.464 -11.420 1.00 55.59 392 GLU A C 1
ATOM 2902 O O . GLU A 1 392 ? 7.141 24.573 -11.951 1.00 55.59 392 GLU A O 1
ATOM 2907 N N . LEU A 1 393 ? 6.508 22.419 -11.844 1.00 64.81 393 LEU A N 1
ATOM 2908 C CA . LEU A 1 393 ? 5.773 22.392 -13.120 1.00 64.81 393 LEU A CA 1
ATOM 2909 C C . LEU A 1 393 ? 4.311 21.915 -12.996 1.00 64.81 393 LEU A C 1
ATOM 2911 O O . LEU A 1 393 ? 3.461 22.409 -13.744 1.00 64.81 393 LEU A O 1
ATOM 2915 N N . ALA A 1 394 ? 3.992 21.038 -12.037 1.00 77.94 394 ALA A N 1
ATOM 2916 C CA . ALA A 1 394 ? 2.633 20.602 -11.708 1.00 77.94 394 ALA A CA 1
ATOM 2917 C C . ALA A 1 394 ? 2.428 20.568 -10.177 1.00 77.94 394 ALA A C 1
ATOM 2919 O O . ALA A 1 394 ? 3.299 20.069 -9.465 1.00 77.94 394 ALA A O 1
ATOM 2920 N N . PRO A 1 395 ? 1.313 21.109 -9.646 1.00 87.31 395 PRO A N 1
ATOM 2921 C CA . PRO A 1 395 ? 1.004 20.979 -8.228 1.00 87.31 395 PRO A CA 1
ATOM 2922 C C . PRO A 1 395 ? 0.561 19.549 -7.894 1.00 87.31 395 PRO A C 1
ATOM 2924 O O . PRO A 1 395 ? 0.164 18.789 -8.777 1.00 87.31 395 PRO A O 1
ATOM 2927 N N . LEU A 1 396 ? 0.569 19.231 -6.601 1.00 90.88 396 LEU A N 1
ATOM 2928 C CA . LEU A 1 396 ? -0.087 18.038 -6.074 1.00 90.88 396 LEU A CA 1
ATOM 2929 C C . LEU A 1 396 ? -1.593 18.292 -5.927 1.00 90.88 396 LEU A C 1
ATOM 2931 O O . LEU A 1 396 ? -2.036 19.426 -5.697 1.00 90.88 396 LEU A O 1
ATOM 2935 N N . TRP A 1 397 ? -2.372 17.227 -6.057 1.00 92.56 397 TRP A N 1
ATOM 2936 C CA . TRP A 1 397 ? -3.826 17.236 -6.037 1.00 92.56 397 TRP A CA 1
ATOM 2937 C C . TRP A 1 397 ? -4.364 16.322 -4.946 1.00 92.56 397 TRP A C 1
ATOM 2939 O O . TRP A 1 397 ? -3.826 15.252 -4.670 1.00 92.56 397 TRP A O 1
ATOM 2949 N N . GLU A 1 398 ? -5.484 16.732 -4.366 1.00 91.75 398 GLU A N 1
ATOM 2950 C CA . GLU A 1 398 ? -6.217 15.951 -3.376 1.00 91.75 398 GLU A CA 1
ATOM 2951 C C . GLU A 1 398 ? -7.654 15.765 -3.875 1.00 91.75 398 GLU A C 1
ATOM 2953 O O . GLU A 1 398 ? -8.290 16.719 -4.324 1.00 91.75 398 GLU A O 1
ATOM 2958 N N . LEU A 1 399 ? -8.169 14.537 -3.811 1.00 92.25 399 LEU A N 1
ATOM 2959 C CA . LEU A 1 399 ? -9.567 14.201 -4.088 1.00 92.25 399 LEU A CA 1
ATOM 2960 C C . LEU A 1 399 ? -10.237 13.883 -2.757 1.00 92.25 399 LEU A C 1
ATOM 2962 O O . LEU A 1 399 ? -10.239 12.742 -2.312 1.00 92.25 399 LEU A O 1
ATOM 2966 N N . THR A 1 400 ? -10.739 14.924 -2.097 1.00 88.62 400 THR A N 1
ATOM 2967 C CA . THR A 1 400 ? -11.209 14.815 -0.710 1.00 88.62 400 THR A CA 1
ATOM 2968 C C . THR A 1 400 ? -12.731 14.807 -0.656 1.00 88.62 400 THR A C 1
ATOM 2970 O O . THR A 1 400 ? -13.343 15.829 -1.012 1.00 88.62 400 THR A O 1
ATOM 2973 N N . PRO A 1 401 ? -13.380 13.716 -0.223 1.00 89.00 401 PRO A N 1
ATOM 2974 C CA . PRO A 1 401 ? -14.797 13.745 0.093 1.00 89.00 401 PRO A CA 1
ATOM 2975 C C . PRO A 1 401 ? -15.061 14.651 1.304 1.00 89.00 401 PRO A C 1
ATOM 2977 O O . PRO A 1 401 ? -14.177 14.953 2.108 1.00 89.00 401 PRO A O 1
ATOM 2980 N N . SER A 1 402 ? -16.306 15.107 1.432 1.00 87.19 402 SER A N 1
ATOM 2981 C CA . SER A 1 402 ? -16.773 15.706 2.684 1.00 87.19 402 SER A CA 1
ATOM 2982 C C . SER A 1 402 ? -17.173 14.583 3.642 1.00 87.19 402 SER A C 1
ATOM 2984 O O . SER A 1 402 ? -17.959 13.728 3.225 1.00 87.19 402 SER A O 1
ATOM 2986 N N . PRO A 1 403 ? -16.682 14.577 4.894 1.00 91.56 403 PRO A N 1
ATOM 2987 C CA . PRO A 1 403 ? -17.137 13.615 5.887 1.00 91.56 403 PRO A CA 1
ATOM 2988 C C . PRO A 1 403 ? -18.651 13.690 6.089 1.00 91.56 403 PRO A C 1
ATOM 2990 O O . PRO A 1 403 ? -19.246 14.771 6.075 1.00 91.56 403 PRO A O 1
ATOM 2993 N N . ILE A 1 404 ? -19.269 12.534 6.295 1.00 93.00 404 ILE A N 1
ATOM 2994 C CA . ILE A 1 404 ? -20.679 12.416 6.644 1.00 93.00 404 ILE A CA 1
ATOM 2995 C C . ILE A 1 404 ? -20.804 12.612 8.155 1.00 93.00 404 ILE A C 1
ATOM 2997 O O . ILE A 1 404 ? -20.187 11.890 8.936 1.00 93.00 404 ILE A O 1
ATOM 3001 N N . GLU A 1 405 ? -21.598 13.600 8.559 1.00 95.19 405 GLU A N 1
ATOM 3002 C CA . GLU A 1 405 ? -21.791 13.962 9.963 1.00 95.19 405 GLU A CA 1
ATOM 3003 C C . GLU A 1 405 ? -23.015 13.266 10.563 1.00 95.19 405 GLU A C 1
ATOM 3005 O O . GLU A 1 405 ? -24.131 13.403 10.053 1.00 95.19 405 GLU A O 1
ATOM 3010 N N . HIS A 1 406 ? -22.829 12.605 11.706 1.00 94.56 406 HIS A N 1
ATOM 3011 C CA . HIS A 1 406 ? -23.910 11.981 12.470 1.00 94.56 406 HIS A CA 1
ATOM 3012 C C . HIS A 1 406 ? -23.832 12.320 13.957 1.00 94.56 406 HIS A C 1
ATOM 3014 O O . HIS A 1 406 ? -22.743 12.387 14.528 1.00 94.56 406 HIS A O 1
ATOM 3020 N N . PRO A 1 407 ? -24.974 12.508 14.645 1.00 93.81 407 PRO A N 1
ATOM 3021 C CA . PRO A 1 407 ? -24.960 12.671 16.089 1.00 93.81 407 PRO A CA 1
ATOM 3022 C C . PRO A 1 407 ? -24.462 11.387 16.750 1.00 93.81 407 PRO A C 1
ATOM 3024 O O . PRO A 1 407 ? -24.908 10.284 16.429 1.00 93.81 407 PRO A O 1
ATOM 3027 N N . ARG A 1 408 ? -23.591 11.533 17.744 1.00 91.94 408 ARG A N 1
ATOM 3028 C CA . ARG A 1 408 ? -23.078 10.390 18.489 1.00 91.94 408 ARG A CA 1
ATOM 3029 C C . ARG A 1 408 ? -24.194 9.654 19.254 1.00 91.94 408 ARG A C 1
ATOM 3031 O O . ARG A 1 408 ? -25.005 10.304 19.929 1.00 91.94 408 ARG A O 1
ATOM 3038 N N . PRO A 1 409 ? -24.207 8.305 19.263 1.00 92.44 409 PRO A N 1
ATOM 3039 C CA . PRO A 1 409 ? -25.165 7.540 20.056 1.00 92.44 409 PRO A CA 1
ATOM 3040 C C . PRO A 1 409 ? -25.033 7.804 21.558 1.00 92.44 409 PRO A C 1
ATOM 3042 O O . PRO A 1 409 ? -23.955 7.728 22.155 1.00 92.44 409 PRO A O 1
ATOM 3045 N N . ALA A 1 410 ? -26.164 8.083 22.205 1.00 91.81 410 ALA A N 1
ATOM 3046 C CA . ALA A 1 410 ? -26.191 8.384 23.629 1.00 91.81 410 ALA A CA 1
ATOM 3047 C C . ALA A 1 410 ? -25.807 7.162 24.483 1.00 91.81 410 ALA A C 1
ATOM 3049 O O . ALA A 1 410 ? -26.397 6.088 24.370 1.00 91.81 410 ALA A O 1
ATOM 3050 N N . GLY A 1 411 ? -24.880 7.361 25.423 1.00 91.00 411 GLY A N 1
ATOM 3051 C CA . GLY A 1 411 ? -24.494 6.349 26.412 1.00 91.00 411 GLY A CA 1
ATOM 3052 C C . GLY A 1 411 ? -23.319 5.452 26.014 1.00 91.00 411 GLY A C 1
ATOM 3053 O O . GLY A 1 411 ? -22.920 4.633 26.842 1.00 91.00 411 GLY A O 1
ATOM 3054 N N . LEU A 1 412 ? -22.747 5.618 24.816 1.00 92.19 412 LEU A N 1
ATOM 3055 C CA . LEU A 1 412 ? -21.458 5.018 24.452 1.00 92.19 412 LEU A CA 1
ATOM 3056 C C . LEU A 1 412 ? -20.284 5.793 25.090 1.00 92.19 412 LEU A C 1
ATOM 3058 O O . LEU A 1 412 ? -20.325 7.028 25.106 1.00 92.19 412 LEU A O 1
ATOM 3062 N N . PRO A 1 413 ? -19.231 5.115 25.594 1.00 93.12 413 PRO A N 1
ATOM 3063 C CA . PRO A 1 413 ? -17.964 5.754 25.965 1.00 93.12 413 PRO A CA 1
ATOM 3064 C C . PRO A 1 413 ? -17.228 6.278 24.722 1.00 93.12 413 PRO A C 1
ATOM 3066 O O . PRO A 1 413 ? -17.679 6.046 23.609 1.00 93.12 413 PRO A O 1
ATOM 3069 N N . THR A 1 414 ? -16.156 7.053 24.912 1.00 88.81 414 THR A N 1
ATOM 3070 C CA . THR A 1 414 ? -15.293 7.550 23.820 1.00 88.81 414 THR A CA 1
ATOM 3071 C C . THR A 1 414 ? -13.981 6.761 23.758 1.00 88.81 414 THR A C 1
ATOM 3073 O O . THR A 1 414 ? -13.682 5.984 24.673 1.00 88.81 414 THR A O 1
ATOM 3076 N N . GLY A 1 415 ? -13.190 6.987 22.713 1.00 91.12 415 GLY A N 1
ATOM 3077 C CA . GLY A 1 415 ? -11.842 6.449 22.561 1.00 91.12 415 GLY A CA 1
ATOM 3078 C C . GLY A 1 415 ? -11.789 4.968 22.187 1.00 91.12 415 GLY A C 1
ATOM 3079 O O . GLY A 1 415 ? -12.724 4.384 21.641 1.00 91.12 415 GLY A O 1
ATOM 3080 N N . ARG A 1 416 ? -10.661 4.338 22.528 1.00 89.75 416 ARG A N 1
ATOM 3081 C CA . ARG A 1 416 ? -10.289 2.958 22.160 1.00 89.75 416 ARG A CA 1
ATOM 3082 C C . ARG A 1 416 ? -11.219 1.857 22.697 1.00 89.75 416 ARG A C 1
ATOM 3084 O O . ARG A 1 416 ? -11.158 0.725 22.220 1.00 89.75 416 ARG A O 1
ATOM 3091 N N . ALA A 1 417 ? -12.052 2.161 23.693 1.00 92.88 417 ALA A N 1
ATOM 3092 C CA . ALA A 1 417 ? -13.011 1.213 24.270 1.00 92.88 417 ALA A CA 1
ATOM 3093 C C . ALA A 1 417 ? -14.238 0.950 23.376 1.00 92.88 417 ALA A C 1
ATOM 3095 O O . ALA A 1 417 ? -15.046 0.074 23.692 1.00 92.88 417 ALA A O 1
ATOM 3096 N N . VAL A 1 418 ? -14.395 1.726 22.302 1.00 95.25 418 VAL A N 1
ATOM 3097 C CA . VAL A 1 418 ? -15.412 1.521 21.272 1.00 95.25 418 VAL A CA 1
ATOM 3098 C C . VAL A 1 418 ? -14.767 0.849 20.063 1.00 95.25 418 VAL A C 1
ATOM 3100 O O . VAL A 1 418 ? -13.635 1.171 19.697 1.00 95.25 418 VAL A O 1
ATOM 3103 N N . ARG A 1 419 ? -15.488 -0.098 19.466 1.00 94.94 419 ARG A N 1
ATOM 3104 C CA . ARG A 1 419 ? -15.116 -0.816 18.248 1.00 94.94 419 ARG A CA 1
ATOM 3105 C C . ARG A 1 419 ? -16.216 -0.700 17.209 1.00 94.94 419 ARG A C 1
ATOM 3107 O O . ARG A 1 419 ? -17.388 -0.666 17.575 1.00 94.94 419 ARG A O 1
ATOM 3114 N N . LEU A 1 420 ? -15.796 -0.648 15.954 1.00 94.44 420 LEU A N 1
ATOM 3115 C CA . LEU A 1 420 ? -16.651 -0.644 14.782 1.00 94.44 420 LEU A CA 1
ATOM 3116 C C . LEU A 1 420 ? -16.513 -2.016 14.108 1.00 94.44 420 LEU A C 1
ATOM 3118 O O . LEU A 1 420 ? -15.390 -2.403 13.797 1.00 94.44 420 LEU A O 1
ATOM 3122 N N . ALA A 1 421 ? -17.601 -2.779 14.000 1.00 94.81 421 ALA A N 1
ATOM 3123 C CA . ALA A 1 421 ? -17.623 -4.099 13.352 1.00 94.81 421 ALA A CA 1
ATOM 3124 C C . ALA A 1 421 ? -19.060 -4.614 13.180 1.00 94.81 421 ALA A C 1
ATOM 3126 O O . ALA A 1 421 ? -19.917 -4.295 14.005 1.00 94.81 421 ALA A O 1
ATOM 3127 N N . ASP A 1 422 ? -19.319 -5.444 12.170 1.00 95.25 422 ASP A N 1
ATOM 3128 C CA . ASP A 1 422 ? -20.628 -6.081 11.971 1.00 95.25 422 ASP A CA 1
ATOM 3129 C C . ASP A 1 422 ? -20.853 -7.216 12.987 1.00 95.25 422 ASP A C 1
ATOM 3131 O O . ASP A 1 422 ? -20.318 -8.317 12.855 1.00 95.25 422 ASP A O 1
ATOM 3135 N N . VAL A 1 423 ? -21.656 -6.954 14.024 1.00 94.94 423 VAL A N 1
ATOM 3136 C CA . VAL A 1 423 ? -21.959 -7.937 15.081 1.00 94.94 423 VAL A CA 1
ATOM 3137 C C . VAL A 1 423 ? -23.351 -8.561 14.972 1.00 94.94 423 VAL A C 1
ATOM 3139 O O . VAL A 1 423 ? -23.749 -9.319 15.864 1.00 94.94 423 VAL A O 1
ATOM 3142 N N . ASP A 1 424 ? -24.161 -8.227 13.968 1.00 92.75 424 ASP A N 1
ATOM 3143 C CA . ASP A 1 424 ? -25.414 -8.950 13.707 1.00 92.75 424 ASP A CA 1
ATOM 3144 C C . ASP A 1 424 ? -25.521 -9.619 12.339 1.00 92.75 424 ASP A C 1
ATOM 3146 O O . ASP A 1 424 ? -26.473 -10.380 12.118 1.00 92.75 424 ASP A O 1
ATOM 3150 N N . GLY A 1 425 ? -24.474 -9.520 11.526 1.00 93.00 425 GLY A N 1
ATOM 3151 C CA . GLY A 1 425 ? -24.345 -10.188 10.242 1.00 93.00 425 GLY A CA 1
ATOM 3152 C C . GLY A 1 425 ? -25.241 -9.559 9.185 1.00 93.00 425 GLY A C 1
ATOM 3153 O O . GLY A 1 425 ? -25.870 -10.311 8.431 1.00 93.00 425 GLY A O 1
ATOM 3154 N N . ASP A 1 426 ? -25.400 -8.234 9.211 1.00 94.31 426 ASP A N 1
ATOM 3155 C CA . ASP A 1 426 ? -26.150 -7.470 8.209 1.00 94.31 426 ASP A CA 1
ATOM 3156 C C . ASP A 1 426 ? -25.256 -6.750 7.183 1.00 94.31 426 ASP A C 1
ATOM 3158 O O . ASP A 1 426 ? -25.772 -5.993 6.352 1.00 94.31 426 ASP A O 1
ATOM 3162 N N . ASP A 1 427 ? -23.957 -7.071 7.207 1.00 93.88 427 ASP A N 1
ATOM 3163 C CA . ASP A 1 427 ? -22.883 -6.521 6.383 1.00 93.88 427 ASP A CA 1
ATOM 3164 C C . ASP A 1 427 ? -22.662 -5.017 6.625 1.00 93.88 427 ASP A C 1
ATOM 3166 O O . ASP A 1 427 ? -22.220 -4.300 5.736 1.00 93.88 427 ASP A O 1
ATOM 3170 N N . ARG A 1 428 ? -23.010 -4.497 7.812 1.00 95.38 428 ARG A N 1
ATOM 3171 C CA . ARG A 1 428 ? -22.777 -3.095 8.188 1.00 95.38 428 ARG A CA 1
ATOM 3172 C C . ARG A 1 428 ? -22.177 -3.026 9.572 1.00 95.38 428 ARG A C 1
ATOM 3174 O O . ARG A 1 428 ? -22.658 -3.651 10.515 1.00 95.38 428 ARG A O 1
ATOM 3181 N N . ALA A 1 429 ? -21.141 -2.217 9.738 1.00 95.75 429 ALA A N 1
ATOM 3182 C CA . ALA A 1 429 ? -20.523 -2.121 11.042 1.00 95.75 429 ALA A CA 1
ATOM 3183 C C . ALA A 1 429 ? -21.411 -1.431 12.092 1.00 95.75 429 ALA A C 1
ATOM 3185 O O . ALA A 1 429 ? -21.978 -0.356 11.886 1.00 95.75 429 ALA A O 1
ATOM 3186 N N . ASP A 1 430 ? -21.417 -2.017 13.288 1.00 96.69 430 ASP A N 1
ATOM 3187 C CA . ASP A 1 430 ? -22.031 -1.504 14.505 1.00 96.69 430 ASP A CA 1
ATOM 3188 C C . ASP A 1 430 ? -20.996 -0.822 15.404 1.00 96.69 430 ASP A C 1
ATOM 3190 O O . ASP A 1 430 ? -19.849 -1.261 15.508 1.00 96.69 430 ASP A O 1
ATOM 3194 N N . LEU A 1 431 ? -21.423 0.180 16.183 1.00 96.50 431 LEU A N 1
ATOM 3195 C CA . LEU A 1 431 ? -20.596 0.734 17.262 1.00 96.50 431 LEU A CA 1
ATOM 3196 C C . LEU A 1 431 ? -20.821 -0.000 18.579 1.00 96.50 431 LEU A C 1
ATOM 3198 O O . LEU A 1 431 ? -21.847 0.175 19.248 1.00 96.50 431 LEU A O 1
ATOM 3202 N N . CYS A 1 432 ? -19.819 -0.760 18.999 1.00 97.56 432 CYS A N 1
ATOM 3203 C CA . CYS A 1 432 ? -19.857 -1.637 20.158 1.00 97.56 432 CYS A CA 1
ATOM 3204 C C . CYS A 1 432 ? -18.891 -1.207 21.263 1.00 97.56 432 CYS A C 1
ATOM 3206 O O . CYS A 1 432 ? -17.762 -0.798 21.013 1.00 97.56 432 CYS A O 1
ATOM 3208 N N . ALA A 1 433 ? -19.313 -1.360 22.519 1.00 97.50 433 ALA A N 1
ATOM 3209 C CA . ALA A 1 433 ? -18.466 -1.149 23.690 1.00 97.50 433 ALA A CA 1
ATOM 3210 C C . ALA A 1 433 ? -18.870 -2.061 24.855 1.00 97.50 433 ALA A C 1
ATOM 3212 O O . ALA A 1 433 ? -20.020 -2.500 24.969 1.00 97.50 433 ALA A O 1
ATOM 3213 N N . VAL A 1 434 ? -17.939 -2.293 25.786 1.00 97.25 434 VAL A N 1
ATOM 3214 C CA . VAL A 1 434 ? -18.238 -2.979 27.052 1.00 97.25 434 VAL A CA 1
ATOM 3215 C C . VAL A 1 434 ? -18.622 -1.958 28.121 1.00 97.25 434 VAL A C 1
ATOM 3217 O O . VAL A 1 434 ? -17.793 -1.195 28.613 1.00 97.25 434 VAL A O 1
ATOM 3220 N N . ILE A 1 435 ? -19.897 -1.950 28.517 1.00 96.56 435 ILE A N 1
ATOM 3221 C CA . ILE A 1 435 ? -20.461 -0.991 29.478 1.00 96.56 435 ILE A CA 1
ATOM 3222 C C . ILE A 1 435 ? -21.155 -1.757 30.601 1.00 96.56 435 ILE A C 1
ATOM 3224 O O . ILE A 1 435 ? -22.124 -2.483 30.381 1.00 96.56 435 ILE A O 1
ATOM 3228 N N . GLY A 1 436 ? -20.674 -1.584 31.835 1.00 94.94 436 GLY A N 1
ATOM 3229 C CA . GLY A 1 436 ? -21.257 -2.251 33.004 1.00 94.94 436 GLY A CA 1
ATOM 3230 C C . GLY A 1 436 ? -21.162 -3.782 32.953 1.00 94.94 436 GLY A C 1
ATOM 3231 O O . GLY A 1 436 ? -22.061 -4.457 33.452 1.00 94.94 436 GLY A O 1
ATOM 3232 N N . GLY A 1 437 ? -20.102 -4.323 32.336 1.00 95.38 437 GLY A N 1
ATOM 3233 C CA . GLY A 1 437 ? -19.882 -5.768 32.181 1.00 95.38 437 GLY A CA 1
ATOM 3234 C C . GLY A 1 437 ? -20.763 -6.428 31.118 1.00 95.38 437 GLY A C 1
ATOM 3235 O O . GLY A 1 437 ? -21.030 -7.628 31.191 1.00 95.38 437 GLY A O 1
ATOM 3236 N N . LYS A 1 438 ? -21.266 -5.640 30.165 1.00 97.50 438 LYS A N 1
ATOM 3237 C CA . LYS A 1 438 ? -22.048 -6.111 29.025 1.00 97.50 438 LYS A CA 1
ATOM 3238 C C . LYS A 1 438 ? -21.474 -5.564 27.733 1.00 97.50 438 LYS A C 1
ATOM 3240 O O . LYS A 1 438 ? -21.157 -4.379 27.684 1.00 97.50 438 LYS A O 1
ATOM 3245 N N . LEU A 1 439 ? -21.430 -6.396 26.698 1.00 97.88 439 LEU A N 1
ATOM 3246 C CA . LEU A 1 439 ? -21.267 -5.929 25.329 1.00 97.88 439 LEU A CA 1
ATOM 3247 C C . LEU A 1 439 ? -22.568 -5.248 24.909 1.00 97.88 439 LEU A C 1
ATOM 3249 O O . LEU A 1 439 ? -23.641 -5.864 24.966 1.00 97.88 439 LEU A O 1
ATOM 3253 N N . ARG A 1 440 ? -22.475 -3.978 24.526 1.00 98.00 440 ARG A N 1
ATOM 3254 C CA . ARG A 1 440 ? -23.606 -3.191 24.043 1.00 98.00 440 ARG A CA 1
ATOM 3255 C C . ARG A 1 440 ? -23.226 -2.540 22.725 1.00 98.00 440 ARG A C 1
ATOM 3257 O O . ARG A 1 440 ? -22.141 -1.973 22.639 1.00 98.00 440 ARG A O 1
ATOM 3264 N N . CYS A 1 441 ? -24.119 -2.600 21.748 1.00 97.62 441 CYS A N 1
ATOM 3265 C CA . CYS A 1 441 ? -23.858 -2.133 20.390 1.00 97.62 441 CYS A CA 1
ATOM 3266 C C . CYS A 1 441 ? -24.973 -1.214 19.904 1.00 97.62 441 CYS A C 1
ATOM 3268 O O . CYS A 1 441 ? -26.129 -1.382 20.294 1.00 97.62 441 CYS A O 1
ATOM 3270 N N . SER A 1 442 ? -24.617 -0.212 19.116 1.00 97.50 442 SER A N 1
ATOM 3271 C CA . SER A 1 442 ? -25.550 0.668 18.417 1.00 97.50 442 SER A CA 1
ATOM 3272 C C . SER A 1 442 ? -25.558 0.236 16.952 1.00 97.50 442 SER A C 1
ATOM 3274 O O . SER A 1 442 ? -24.515 0.404 16.322 1.00 97.50 442 SER A O 1
ATOM 3276 N N . PRO A 1 443 ? -26.672 -0.330 16.441 1.00 97.12 443 PRO A N 1
ATOM 3277 C CA . PRO A 1 443 ? -26.700 -0.891 15.095 1.00 97.12 443 PRO A CA 1
ATOM 3278 C C . PRO A 1 443 ? -26.400 0.143 14.010 1.00 97.12 443 PRO A C 1
ATOM 3280 O O . PRO A 1 443 ? -26.961 1.243 14.085 1.00 97.12 443 PRO A O 1
ATOM 3283 N N . GLY A 1 444 ? -25.551 -0.189 13.042 1.00 96.12 444 GLY A N 1
ATOM 3284 C CA . GLY A 1 444 ? -25.225 0.663 11.898 1.00 96.12 444 GLY A CA 1
ATOM 3285 C C . GLY A 1 444 ? -26.382 0.796 10.905 1.00 96.12 444 GLY A C 1
ATOM 3286 O O . GLY A 1 444 ? -27.228 -0.086 10.773 1.00 96.12 444 GLY A O 1
ATOM 3287 N N . ASP A 1 445 ? -26.464 1.927 10.199 1.00 94.81 445 ASP A N 1
ATOM 3288 C CA . ASP A 1 445 ? -27.450 2.128 9.127 1.00 94.81 445 ASP A CA 1
ATOM 3289 C C . ASP A 1 445 ? -26.882 2.012 7.704 1.00 94.81 445 ASP A C 1
ATOM 3291 O O . ASP A 1 445 ? -27.660 2.018 6.741 1.00 94.81 445 ASP A O 1
ATOM 3295 N N . GLY A 1 446 ? -25.565 1.838 7.564 1.00 92.88 446 GLY A N 1
ATOM 3296 C CA . GLY A 1 446 ? -24.876 1.812 6.272 1.00 92.88 446 GLY A CA 1
ATOM 3297 C C . GLY A 1 446 ? -24.340 3.167 5.806 1.00 92.88 446 GLY A C 1
ATOM 3298 O O . GLY A 1 446 ? -23.852 3.280 4.694 1.00 92.88 446 GLY A O 1
ATOM 3299 N N . THR A 1 447 ? -24.518 4.239 6.582 1.00 89.25 447 THR A N 1
ATOM 3300 C CA . THR A 1 447 ? -24.149 5.606 6.160 1.00 89.25 447 THR A CA 1
ATOM 3301 C C . THR A 1 447 ? -23.328 6.361 7.204 1.00 89.25 447 THR A C 1
ATOM 3303 O O . THR A 1 447 ? -23.159 7.576 7.093 1.00 89.25 447 THR A O 1
ATOM 3306 N N . GLY A 1 448 ? -22.853 5.663 8.240 1.00 87.62 448 GLY A N 1
ATOM 3307 C CA . GLY A 1 448 ? -22.228 6.242 9.436 1.00 87.62 448 GLY A CA 1
ATOM 3308 C C . GLY A 1 448 ? -23.221 6.662 10.530 1.00 87.62 448 GLY A C 1
ATOM 3309 O O . GLY A 1 448 ? -22.809 7.199 11.560 1.00 87.62 448 GLY A O 1
ATOM 3310 N N . GLY A 1 449 ? -24.524 6.441 10.326 1.00 92.94 449 GLY A N 1
ATOM 3311 C CA . GLY A 1 449 ? -25.553 6.656 11.335 1.00 92.94 449 GLY A CA 1
ATOM 3312 C C . GLY A 1 449 ? -25.764 5.402 12.179 1.00 92.94 449 GLY A C 1
ATOM 3313 O O . GLY A 1 449 ? -25.645 4.280 11.693 1.00 92.94 449 GLY A O 1
ATOM 3314 N N . PHE A 1 450 ? -26.097 5.587 13.459 1.00 95.50 450 PHE A N 1
ATOM 3315 C CA . PHE A 1 450 ? -26.224 4.478 14.405 1.00 95.50 450 PHE A CA 1
ATOM 3316 C C . PHE A 1 450 ? -27.514 4.556 15.226 1.00 95.50 450 PHE A C 1
ATOM 3318 O O . PHE A 1 450 ? -27.928 5.615 15.713 1.00 95.50 450 PHE A O 1
ATOM 3325 N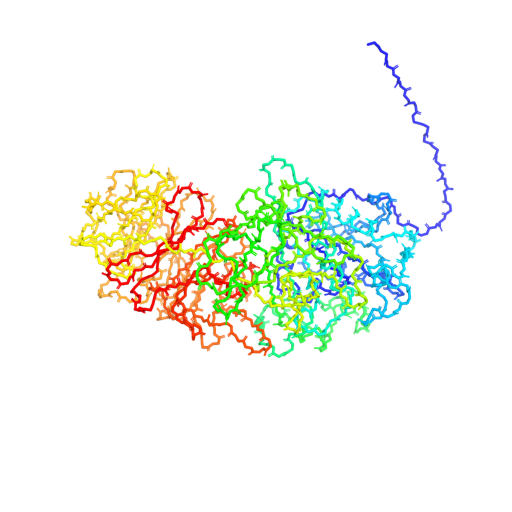 N . GLY A 1 451 ? -28.149 3.400 15.401 1.00 95.12 451 GLY A N 1
ATOM 3326 C CA . GLY A 1 451 ? -29.365 3.215 16.178 1.00 95.12 451 GLY A CA 1
ATOM 3327 C C . GLY A 1 451 ? -29.164 3.316 17.698 1.00 95.12 451 GLY A C 1
ATOM 3328 O O . GLY A 1 451 ? -28.080 3.609 18.201 1.00 95.12 451 GLY A O 1
ATOM 3329 N N . PRO A 1 452 ? -30.227 3.084 18.488 1.00 95.12 452 PRO A N 1
ATOM 3330 C CA . PRO A 1 452 ? -30.124 3.073 19.942 1.00 95.12 452 PRO A CA 1
ATOM 3331 C C . PRO A 1 452 ? -29.295 1.884 20.448 1.00 95.12 452 PRO A C 1
ATOM 3333 O O . PRO A 1 452 ? -29.402 0.774 19.936 1.00 95.12 452 PRO A O 1
ATOM 3336 N N . LEU A 1 453 ? -28.557 2.110 21.535 1.00 96.25 453 LEU A N 1
ATOM 3337 C CA . LEU A 1 453 ? -27.711 1.107 22.178 1.00 96.25 453 LEU A CA 1
ATOM 3338 C C . LEU A 1 453 ? -28.518 -0.104 22.694 1.00 96.25 453 LEU A C 1
ATOM 3340 O O . LEU A 1 453 ? -29.406 0.048 23.543 1.00 96.25 453 LEU A O 1
ATOM 3344 N N . VAL A 1 454 ? -28.158 -1.309 22.248 1.00 96.00 454 VAL A N 1
ATOM 3345 C CA . VAL A 1 454 ? -28.763 -2.593 22.644 1.00 96.00 454 VAL A CA 1
ATOM 3346 C C . VAL A 1 454 ? -27.763 -3.497 23.365 1.00 96.00 454 VAL A C 1
ATOM 3348 O O . VAL A 1 454 ? -26.570 -3.466 23.090 1.00 96.00 454 VAL A O 1
ATOM 3351 N N . ASP A 1 455 ? -28.243 -4.314 24.306 1.00 96.19 455 ASP A N 1
ATOM 3352 C CA . ASP A 1 455 ? -27.418 -5.320 24.990 1.00 96.19 455 ASP A CA 1
ATOM 3353 C C . ASP A 1 455 ? -27.272 -6.559 24.085 1.00 96.19 455 ASP A C 1
ATOM 3355 O O . ASP A 1 455 ? -28.289 -7.138 23.701 1.00 96.19 455 ASP A O 1
ATOM 3359 N N . LYS A 1 456 ? -26.037 -6.993 23.794 1.00 96.06 456 LYS A N 1
ATOM 3360 C CA . LYS A 1 456 ? -25.752 -8.214 23.011 1.00 96.06 456 LYS A CA 1
ATOM 3361 C C . LYS A 1 456 ? -25.303 -9.375 23.912 1.00 96.06 456 LYS A C 1
ATOM 3363 O O . LYS A 1 456 ? -25.856 -10.466 23.824 1.00 96.06 456 LYS A O 1
ATOM 3368 N N . ALA A 1 457 ? -24.377 -9.131 24.849 1.00 96.81 457 ALA A N 1
ATOM 3369 C CA . ALA A 1 457 ? -23.792 -10.178 25.702 1.00 96.81 457 ALA A CA 1
ATOM 3370 C C . ALA A 1 457 ? -23.478 -9.700 27.131 1.00 96.81 457 ALA A C 1
ATOM 3372 O O . ALA A 1 457 ? -23.278 -8.510 27.372 1.00 96.81 457 ALA A O 1
ATOM 3373 N N . THR A 1 458 ? -23.355 -10.628 28.090 1.00 97.38 458 THR A N 1
ATOM 3374 C CA . THR A 1 458 ? -22.760 -10.338 29.415 1.00 97.38 458 THR A CA 1
ATOM 3375 C C . THR A 1 458 ? -21.265 -10.641 29.379 1.00 97.38 458 THR A C 1
ATOM 3377 O O . THR A 1 458 ? -20.851 -11.740 29.733 1.00 97.38 458 THR A O 1
ATOM 3380 N N . LEU A 1 459 ? -20.468 -9.667 28.942 1.00 97.00 459 LEU A N 1
ATOM 3381 C CA . LEU A 1 459 ? -19.022 -9.777 28.762 1.00 97.00 459 LEU A CA 1
ATOM 3382 C C . LEU A 1 459 ? -18.296 -8.872 29.773 1.00 97.00 459 LEU A C 1
ATOM 3384 O O . LEU A 1 459 ? -18.263 -7.651 29.625 1.00 97.00 459 LEU A O 1
ATOM 3388 N N . ALA A 1 460 ? -17.744 -9.470 30.831 1.00 95.31 460 ALA A N 1
ATOM 3389 C CA . ALA A 1 460 ? -17.102 -8.762 31.944 1.00 95.31 460 ALA A CA 1
ATOM 3390 C C . ALA A 1 460 ? -15.575 -8.664 31.773 1.00 95.31 460 ALA A C 1
ATOM 3392 O O . ALA A 1 460 ? -14.814 -9.151 32.607 1.00 95.31 460 ALA A O 1
ATOM 3393 N N . VAL A 1 461 ? -15.150 -8.036 30.679 1.00 95.44 461 VAL A N 1
ATOM 3394 C CA . VAL A 1 461 ? -13.739 -7.815 30.315 1.00 95.44 461 VAL A CA 1
ATOM 3395 C C . VAL A 1 461 ? -13.337 -6.354 30.530 1.00 95.44 461 VAL A C 1
ATOM 3397 O O . VAL A 1 461 ? -14.181 -5.499 30.810 1.00 95.44 461 VAL A O 1
ATOM 3400 N N . GLU A 1 462 ? -12.049 -6.055 30.399 1.00 95.56 462 GLU A N 1
ATOM 3401 C CA . GLU A 1 462 ? -11.558 -4.677 30.347 1.00 95.56 462 GLU A CA 1
ATOM 3402 C C . GLU A 1 462 ? -12.036 -3.964 29.075 1.00 95.56 462 GLU A C 1
ATOM 3404 O O . GLU A 1 462 ? -11.711 -4.431 27.981 1.00 95.56 462 GLU A O 1
ATOM 3409 N N . PRO A 1 463 ? -12.742 -2.822 29.171 1.00 95.25 463 PRO A N 1
ATOM 3410 C CA . PRO A 1 463 ? -13.325 -2.167 28.001 1.00 95.25 463 PRO A CA 1
ATOM 3411 C C . PRO A 1 463 ? -12.322 -1.768 26.914 1.00 95.25 463 PRO A C 1
ATOM 3413 O O . PRO A 1 463 ? -12.600 -1.962 25.737 1.00 95.25 463 PRO A O 1
ATOM 3416 N N . GLU A 1 464 ? -11.141 -1.260 27.278 1.00 94.56 464 GLU A N 1
ATOM 3417 C CA . GLU A 1 464 ? -10.117 -0.865 26.293 1.00 94.56 464 GLU A CA 1
ATOM 3418 C C . GLU A 1 464 ? -9.395 -2.059 25.645 1.00 94.56 464 GLU A C 1
ATOM 3420 O O . GLU A 1 464 ? -8.674 -1.865 24.672 1.00 94.56 464 GLU A O 1
ATOM 3425 N N . SER A 1 465 ? -9.615 -3.280 26.148 1.00 95.00 465 SER A N 1
ATOM 3426 C CA . SER A 1 465 ? -9.111 -4.520 25.542 1.00 95.00 465 SER A CA 1
ATOM 3427 C C . SER A 1 465 ? -10.069 -5.138 24.524 1.00 95.00 465 SER A C 1
ATOM 3429 O O . SER A 1 465 ? -9.770 -6.197 23.982 1.00 95.00 465 SER A O 1
ATOM 3431 N N . LEU A 1 466 ? -11.232 -4.517 24.291 1.00 96.69 466 LEU A N 1
ATOM 3432 C CA . LEU A 1 466 ? -12.233 -5.049 23.374 1.00 96.69 466 LEU A CA 1
ATOM 3433 C C . LEU A 1 466 ? -11.654 -5.170 21.957 1.00 96.69 466 LEU A C 1
ATOM 3435 O O . LEU A 1 466 ? -11.097 -4.212 21.402 1.00 96.69 466 LEU A O 1
ATOM 3439 N N . VAL A 1 467 ? -11.838 -6.354 21.388 1.00 96.44 467 VAL A N 1
ATOM 3440 C CA . VAL A 1 467 ? -11.571 -6.718 19.999 1.00 96.44 467 VAL A CA 1
ATOM 3441 C C . VAL A 1 467 ? -12.827 -7.376 19.452 1.00 96.44 467 VAL A C 1
ATOM 3443 O O . VAL A 1 467 ? -13.507 -8.101 20.182 1.00 96.44 467 VAL A O 1
ATOM 3446 N N . ILE A 1 468 ? -13.141 -7.092 18.194 1.00 96.62 468 ILE A N 1
ATOM 3447 C CA . ILE A 1 468 ? -14.253 -7.713 17.487 1.00 96.62 468 ILE A CA 1
ATOM 3448 C C . ILE A 1 468 ? -13.717 -8.274 16.170 1.00 96.62 468 ILE A C 1
ATOM 3450 O O . ILE A 1 468 ? -12.959 -7.583 15.495 1.00 96.62 468 ILE A O 1
ATOM 3454 N N . GLY A 1 469 ? -14.056 -9.523 15.864 1.00 94.94 469 GLY A N 1
ATOM 3455 C CA . GLY A 1 469 ? -13.602 -10.258 14.682 1.00 94.94 469 GLY A CA 1
ATOM 3456 C C . GLY A 1 469 ? -14.028 -11.723 14.761 1.00 94.94 469 GLY A C 1
ATOM 3457 O O . GLY A 1 469 ? -14.386 -12.188 15.839 1.00 94.94 469 GLY A O 1
ATOM 3458 N N . ASP A 1 470 ? -14.024 -12.427 13.634 1.00 95.12 470 ASP A N 1
ATOM 3459 C CA . ASP A 1 470 ? -14.421 -13.840 13.543 1.00 95.12 470 ASP A CA 1
ATOM 3460 C C . ASP A 1 470 ? -13.324 -14.745 14.119 1.00 95.12 470 ASP A C 1
ATOM 3462 O O . ASP A 1 470 ? -12.365 -15.072 13.423 1.00 95.12 470 ASP A O 1
ATOM 3466 N N . VAL A 1 471 ? -13.399 -15.089 15.410 1.00 96.06 471 VAL A N 1
ATOM 3467 C CA . VAL A 1 471 ? -12.341 -15.873 16.073 1.00 96.06 471 VAL A CA 1
ATOM 3468 C C . VAL A 1 471 ? -12.613 -17.374 16.039 1.00 96.06 471 VAL A C 1
ATOM 3470 O O . VAL A 1 471 ? -11.699 -18.150 16.317 1.00 96.06 471 VAL A O 1
ATOM 3473 N N . ASP A 1 472 ? -13.834 -17.807 15.721 1.00 95.00 472 ASP A N 1
ATOM 3474 C CA . ASP A 1 472 ? -14.198 -19.226 15.629 1.00 95.00 472 ASP A CA 1
ATOM 3475 C C . ASP A 1 472 ? -14.314 -19.762 14.187 1.00 95.00 472 ASP A C 1
ATOM 3477 O O . ASP A 1 472 ? -14.347 -20.984 13.987 1.00 95.00 472 ASP A O 1
ATOM 3481 N N . GLY A 1 473 ? -14.267 -18.869 13.199 1.00 94.50 473 GLY A N 1
ATOM 3482 C CA . GLY A 1 473 ? -14.259 -19.150 11.769 1.00 94.50 473 GLY A CA 1
ATOM 3483 C C . GLY A 1 473 ? -15.627 -19.476 11.184 1.00 94.50 473 GLY A C 1
ATOM 3484 O O . GLY A 1 473 ? -15.712 -20.204 10.185 1.00 94.50 473 GLY A O 1
ATOM 3485 N N . ASP A 1 474 ? -16.709 -19.010 11.812 1.00 93.69 474 ASP A N 1
ATOM 3486 C CA . ASP A 1 474 ? -18.080 -19.221 11.342 1.00 93.69 474 ASP A CA 1
ATOM 3487 C C . ASP A 1 474 ? -18.581 -18.149 10.352 1.00 93.69 474 ASP A C 1
ATOM 3489 O O . ASP A 1 474 ? -19.685 -18.283 9.797 1.00 93.69 474 ASP A O 1
ATOM 3493 N N . GLY A 1 475 ? -17.754 -17.140 10.069 1.00 91.94 475 GLY A N 1
ATOM 3494 C CA . GLY A 1 475 ? -18.050 -16.006 9.202 1.00 91.94 475 GLY A CA 1
ATOM 3495 C C . GLY A 1 475 ? -18.797 -14.870 9.899 1.00 91.94 475 GLY A C 1
ATOM 3496 O O . GLY A 1 475 ? -19.381 -14.035 9.207 1.00 91.94 475 GLY A O 1
ATOM 3497 N N . ARG A 1 476 ? -18.866 -14.842 11.235 1.00 93.62 476 ARG A N 1
ATOM 3498 C CA . ARG A 1 476 ? -19.523 -13.779 12.013 1.00 93.62 476 ARG A CA 1
ATOM 3499 C C . ARG A 1 476 ? -18.558 -13.181 13.016 1.00 93.62 476 ARG A C 1
ATOM 3501 O O . ARG A 1 476 ? -17.731 -13.868 13.594 1.00 93.62 476 ARG A O 1
ATOM 3508 N N . ALA A 1 477 ? -18.706 -11.888 13.281 1.00 95.62 477 ALA A N 1
ATOM 3509 C CA . ALA A 1 477 ? -17.835 -11.244 14.244 1.00 95.62 477 ALA A CA 1
ATOM 3510 C C . ALA A 1 477 ? -18.190 -11.626 15.691 1.00 95.62 477 ALA A C 1
ATOM 3512 O O . ALA A 1 477 ? -19.308 -11.404 16.175 1.00 95.62 477 ALA A O 1
ATOM 3513 N N . ASP A 1 478 ? -17.190 -12.114 16.413 1.00 97.50 478 ASP A N 1
ATOM 3514 C CA . ASP A 1 478 ? -17.230 -12.368 17.845 1.00 97.50 478 ASP A CA 1
ATOM 3515 C C . ASP A 1 478 ? -16.684 -11.179 18.624 1.00 97.50 478 ASP A C 1
ATOM 3517 O O . ASP A 1 478 ? -15.920 -10.368 18.108 1.00 97.50 478 ASP A O 1
ATOM 3521 N N . ALA A 1 479 ? -17.016 -11.084 19.912 1.00 98.00 479 ALA A N 1
ATOM 3522 C CA . ALA A 1 479 ? -16.491 -10.028 20.774 1.00 98.00 479 ALA A CA 1
ATOM 3523 C C . ALA A 1 479 ? -15.628 -10.595 21.897 1.00 98.00 479 ALA A C 1
ATOM 3525 O O . ALA A 1 479 ? -16.121 -11.274 22.801 1.00 98.00 479 ALA A O 1
ATOM 3526 N N . CYS A 1 480 ? -14.351 -10.237 21.897 1.00 98.06 480 CYS A N 1
ATOM 3527 C CA . CYS A 1 480 ? -13.367 -10.734 22.843 1.00 98.06 480 CYS A CA 1
ATOM 3528 C C . CYS A 1 480 ? -12.721 -9.605 23.644 1.00 98.06 480 CYS A C 1
ATOM 3530 O O . CYS A 1 480 ? -12.613 -8.462 23.209 1.00 98.06 480 CYS A O 1
ATOM 3532 N N . GLY A 1 481 ? -12.256 -9.932 24.842 1.00 96.38 481 GLY A N 1
ATOM 3533 C CA . GLY A 1 481 ? -11.430 -9.037 25.641 1.00 96.38 481 GLY A CA 1
ATOM 3534 C C . GLY A 1 481 ? -10.787 -9.780 26.799 1.00 96.38 481 GLY A C 1
ATOM 3535 O O . GLY A 1 481 ? -11.067 -10.958 27.037 1.00 96.38 481 GLY A O 1
ATOM 3536 N N . ARG A 1 482 ? -9.915 -9.101 27.541 1.00 95.25 482 ARG A N 1
ATOM 3537 C CA . ARG A 1 482 ? -9.165 -9.721 28.638 1.00 95.25 482 ARG A CA 1
ATOM 3538 C C . ARG A 1 482 ? -9.783 -9.454 30.004 1.00 95.25 482 ARG A C 1
ATOM 3540 O O . ARG A 1 482 ? -10.320 -8.382 30.286 1.00 95.25 482 ARG A O 1
ATOM 3547 N N . ASP A 1 483 ? -9.615 -10.415 30.899 1.00 94.12 483 ASP A N 1
ATOM 3548 C CA . ASP A 1 483 ? -9.849 -10.281 32.333 1.00 94.12 483 ASP A CA 1
ATOM 3549 C C . ASP A 1 483 ? -8.665 -10.855 33.144 1.00 94.12 483 ASP A C 1
ATOM 3551 O O . ASP A 1 483 ? -7.573 -11.104 32.625 1.00 94.12 483 ASP A O 1
ATOM 3555 N N . SER A 1 484 ? -8.863 -11.066 34.447 1.00 93.56 484 SER A N 1
ATOM 3556 C CA . SER A 1 484 ? -7.826 -11.585 35.349 1.00 93.56 484 SER A CA 1
ATOM 3557 C C . SER A 1 484 ? -7.379 -13.021 35.067 1.00 93.56 484 SER A C 1
ATOM 3559 O O . SER A 1 484 ? -6.372 -13.454 35.625 1.00 93.56 484 SER A O 1
ATOM 3561 N N . SER A 1 485 ? -8.120 -13.761 34.243 1.00 93.81 485 SER A N 1
ATOM 3562 C CA . SER A 1 485 ? -7.873 -15.164 33.898 1.00 93.81 485 SER A CA 1
ATOM 3563 C C . SER A 1 485 ? -7.492 -15.365 32.426 1.00 93.81 485 SER A C 1
ATOM 3565 O O . SER A 1 485 ? -7.258 -16.504 32.029 1.00 93.81 485 SER A O 1
ATOM 3567 N N . GLY A 1 486 ? -7.425 -14.291 31.633 1.00 95.12 486 GLY A N 1
ATOM 3568 C CA . GLY A 1 486 ? -7.023 -14.312 30.224 1.00 95.12 486 GLY A CA 1
ATOM 3569 C C . GLY A 1 486 ? -8.091 -13.738 29.300 1.00 95.12 486 GLY A C 1
ATOM 3570 O O . GLY A 1 486 ? -8.914 -12.930 29.731 1.00 95.12 486 GLY A O 1
ATOM 3571 N N . LEU A 1 487 ? -8.109 -14.185 28.049 1.00 97.06 487 LEU A N 1
ATOM 3572 C CA . LEU A 1 487 ? -9.102 -13.799 27.050 1.00 97.06 487 LEU A CA 1
ATOM 3573 C C . LEU A 1 487 ? -10.435 -14.519 27.284 1.00 97.06 487 LEU A C 1
ATOM 3575 O O . LEU A 1 487 ? -10.469 -15.731 27.515 1.00 97.06 487 LEU A O 1
ATOM 3579 N N . ALA A 1 488 ? -11.532 -13.773 27.219 1.00 97.44 488 ALA A N 1
ATOM 3580 C CA . ALA A 1 488 ? -12.895 -14.284 27.187 1.00 97.44 488 ALA A CA 1
ATOM 3581 C C . ALA A 1 488 ? -13.602 -13.740 25.944 1.00 97.44 488 ALA A C 1
ATOM 3583 O O . ALA A 1 488 ? -13.497 -12.546 25.657 1.00 97.44 488 ALA A O 1
ATOM 3584 N N . CYS A 1 489 ? -14.326 -14.609 25.246 1.00 98.00 489 CYS A N 1
ATOM 3585 C CA . CYS A 1 489 ? -14.986 -14.302 23.981 1.00 98.00 489 CYS A CA 1
ATOM 3586 C C . CYS A 1 489 ? -16.482 -14.586 24.085 1.00 98.00 489 CYS A C 1
ATOM 3588 O O . CYS A 1 489 ? -16.880 -15.615 24.627 1.00 98.00 489 CYS A O 1
ATOM 3590 N N . ALA A 1 490 ? -17.301 -13.647 23.618 1.00 98.06 490 ALA A N 1
ATOM 3591 C CA . ALA A 1 490 ? -18.726 -13.812 23.384 1.00 98.06 490 ALA A CA 1
ATOM 3592 C C . ALA A 1 490 ? -18.919 -14.227 21.922 1.00 98.06 490 ALA A C 1
ATOM 3594 O O . ALA A 1 490 ? -18.828 -13.371 21.044 1.00 98.06 490 ALA A O 1
ATOM 3595 N N . VAL A 1 491 ? -19.181 -15.514 21.698 1.00 97.25 491 VAL A N 1
ATOM 3596 C CA . VAL A 1 491 ? -19.176 -16.111 20.354 1.00 97.25 491 VAL A CA 1
ATOM 3597 C C . VAL A 1 491 ? -20.549 -15.982 19.693 1.00 97.25 491 VAL A C 1
ATOM 3599 O O . VAL A 1 491 ? -21.570 -16.368 20.287 1.00 97.25 491 VAL A O 1
ATOM 3602 N N . ALA A 1 492 ? -20.599 -15.399 18.500 1.00 95.62 492 ALA A N 1
ATOM 3603 C CA . ALA A 1 492 ? -21.791 -15.231 17.679 1.00 95.62 492 ALA A CA 1
ATOM 3604 C C . ALA A 1 492 ? -22.362 -16.598 17.222 1.00 95.62 492 ALA A C 1
ATOM 3606 O O . ALA A 1 492 ? -21.826 -17.658 17.522 1.00 95.62 492 ALA A O 1
ATOM 3607 N N . PRO A 1 493 ? -23.586 -16.654 16.662 1.00 94.31 493 PRO A N 1
ATOM 3608 C CA . PRO A 1 493 ? -24.654 -15.656 16.757 1.00 94.31 493 PRO A CA 1
ATOM 3609 C C . PRO A 1 493 ? -25.331 -15.634 18.143 1.00 94.31 493 PRO A C 1
ATOM 3611 O O . PRO A 1 493 ? -26.231 -14.834 18.396 1.00 94.31 493 PRO A O 1
ATOM 3614 N N . SER A 1 494 ? -24.971 -16.559 19.039 1.00 93.69 494 SER A N 1
ATOM 3615 C CA . SER A 1 494 ? -25.645 -16.727 20.336 1.00 93.69 494 SER A CA 1
ATOM 3616 C C . SER A 1 494 ? -25.065 -15.866 21.462 1.00 93.69 494 SER A C 1
ATOM 3618 O O . SER A 1 494 ? -25.695 -15.740 22.517 1.00 93.69 494 SER A O 1
ATOM 3620 N N . PHE A 1 495 ? -23.894 -15.267 21.230 1.00 96.12 495 PHE A N 1
ATOM 3621 C CA . PHE A 1 495 ? -23.118 -14.462 22.171 1.00 96.12 495 PHE A CA 1
ATOM 3622 C C . PHE A 1 495 ? -22.909 -15.154 23.524 1.00 96.12 495 PHE A C 1
ATOM 3624 O O . PHE A 1 495 ? -22.974 -14.538 24.596 1.00 96.12 495 PHE A O 1
ATOM 3631 N N . ILE A 1 496 ? -22.668 -16.468 23.478 1.00 95.56 496 ILE A N 1
ATOM 3632 C CA . ILE A 1 496 ? -22.307 -17.247 24.660 1.00 95.56 496 ILE A CA 1
ATOM 3633 C C . ILE A 1 496 ? -20.869 -16.893 25.020 1.00 95.56 496 ILE A C 1
ATOM 3635 O O . ILE A 1 496 ? -19.970 -17.002 24.195 1.00 95.56 496 ILE A O 1
ATOM 3639 N N . VAL A 1 497 ? -20.665 -16.455 26.264 1.00 97.12 497 VAL A N 1
ATOM 3640 C CA . VAL A 1 497 ? -19.327 -16.119 26.750 1.00 97.12 497 VAL A CA 1
ATOM 3641 C C . VAL A 1 497 ? -18.608 -17.367 27.225 1.00 97.12 497 VAL A C 1
ATOM 3643 O O . VAL A 1 497 ? -19.085 -18.059 28.131 1.00 97.12 497 VAL A O 1
ATOM 3646 N N . GLU A 1 498 ? -17.422 -17.594 26.680 1.00 95.94 498 GLU A N 1
ATOM 3647 C CA . GLU A 1 498 ? -16.524 -18.660 27.089 1.00 95.94 498 GLU A CA 1
ATOM 3648 C C . GLU A 1 498 ? -15.096 -18.169 27.335 1.00 95.94 498 GLU A C 1
ATOM 3650 O O . GLU A 1 498 ? -14.703 -17.050 26.995 1.00 95.94 498 GLU A O 1
ATOM 3655 N N . ARG A 1 499 ? -14.324 -19.006 28.033 1.00 96.81 499 ARG A N 1
ATOM 3656 C CA . ARG A 1 499 ? -12.894 -18.774 28.225 1.00 96.81 499 ARG A CA 1
ATOM 3657 C C . ARG A 1 499 ? -12.204 -19.155 26.925 1.00 96.81 499 ARG A C 1
ATOM 3659 O O . ARG A 1 499 ? -12.411 -20.272 26.474 1.00 96.81 499 ARG A O 1
ATOM 3666 N N . TRP A 1 500 ? -11.369 -18.267 26.399 1.00 96.75 500 TRP A N 1
ATOM 3667 C CA . TRP A 1 500 ? -10.719 -18.476 25.109 1.00 96.75 500 TRP A CA 1
ATOM 3668 C C . TRP A 1 500 ? -9.261 -18.912 25.250 1.00 96.75 500 TRP A C 1
ATOM 3670 O O . TRP A 1 500 ? -8.821 -19.911 24.692 1.00 96.75 500 TRP A O 1
ATOM 3680 N N . SER A 1 501 ? -8.497 -18.180 26.058 1.00 96.69 501 SER A N 1
ATOM 3681 C CA . SER A 1 501 ? -7.070 -18.435 26.248 1.00 96.69 501 SER A CA 1
ATOM 3682 C C . SER A 1 501 ? -6.602 -17.883 27.595 1.00 96.69 501 SER A C 1
ATOM 3684 O O . SER A 1 501 ? -7.143 -16.869 28.047 1.00 96.69 501 SER A O 1
ATOM 3686 N N . PRO A 1 502 ? -5.593 -18.486 28.255 1.00 95.50 502 PRO A N 1
ATOM 3687 C CA . PRO A 1 502 ? -4.939 -17.876 29.410 1.00 95.50 502 PRO A CA 1
ATOM 3688 C C . PRO A 1 502 ? -4.039 -16.682 29.031 1.00 95.50 502 PRO A C 1
ATOM 3690 O O . PRO A 1 502 ? -3.506 -16.020 29.924 1.00 95.50 502 PRO A O 1
ATOM 3693 N N . ALA A 1 503 ? -3.843 -16.402 27.736 1.00 95.12 503 ALA A N 1
ATOM 3694 C CA . ALA A 1 503 ? -3.066 -15.261 27.260 1.00 95.12 503 ALA A CA 1
ATOM 3695 C C . ALA A 1 503 ? -3.638 -13.918 27.749 1.00 95.12 503 ALA A C 1
ATOM 3697 O O . ALA A 1 503 ? -4.836 -13.786 28.000 1.00 95.12 503 ALA A O 1
ATOM 3698 N N . PHE A 1 504 ? -2.758 -12.923 27.901 1.00 94.00 504 PHE A N 1
ATOM 3699 C CA . PHE A 1 504 ? -3.084 -11.553 28.334 1.00 94.00 504 PHE A CA 1
ATOM 3700 C C . PHE A 1 504 ? -3.781 -11.431 29.707 1.00 94.00 504 PHE A C 1
ATOM 3702 O O . PHE A 1 504 ? -4.306 -10.371 30.050 1.00 94.00 504 PHE A O 1
ATOM 3709 N N . ALA A 1 505 ? -3.767 -12.489 30.529 1.00 93.12 505 ALA A N 1
ATOM 3710 C CA . ALA A 1 505 ? -4.378 -12.488 31.857 1.00 93.12 505 ALA A CA 1
ATOM 3711 C C . ALA A 1 505 ? -3.782 -11.400 32.759 1.00 93.12 505 ALA A C 1
ATOM 3713 O O . ALA A 1 505 ? -2.582 -11.411 33.062 1.00 93.12 505 ALA A O 1
ATOM 3714 N N . ARG A 1 506 ? -4.620 -10.468 33.233 1.00 88.88 506 ARG A N 1
ATOM 3715 C CA . ARG A 1 506 ? -4.143 -9.348 34.051 1.00 88.88 506 ARG A CA 1
ATOM 3716 C C . ARG A 1 506 ? -5.199 -8.733 34.961 1.00 88.88 506 ARG A C 1
ATOM 3718 O O . ARG A 1 506 ? -6.385 -8.691 34.659 1.00 88.88 506 ARG A O 1
ATOM 3725 N N . VAL A 1 507 ? -4.726 -8.196 36.086 1.00 83.50 507 VAL A N 1
ATOM 3726 C CA . VAL A 1 507 ? -5.502 -7.358 37.007 1.00 83.50 507 VAL A CA 1
ATOM 3727 C C . VAL A 1 507 ? -4.979 -5.926 36.954 1.00 83.50 507 VAL A C 1
ATOM 3729 O O . VAL A 1 507 ? -3.775 -5.705 37.088 1.00 83.50 507 VAL A O 1
ATOM 3732 N N . GLY A 1 508 ? -5.881 -4.957 36.843 1.00 82.44 508 GLY A N 1
ATOM 3733 C CA . GLY A 1 508 ? -5.550 -3.535 36.886 1.00 82.44 508 GLY A CA 1
ATOM 3734 C C . GLY A 1 508 ? -6.217 -2.751 35.758 1.00 82.44 508 GLY A C 1
ATOM 3735 O O . GLY A 1 508 ? -6.888 -3.358 34.927 1.00 82.44 508 GLY A O 1
ATOM 3736 N N . PRO A 1 509 ? -6.054 -1.416 35.755 1.00 83.00 509 PRO A N 1
ATOM 3737 C CA . PRO A 1 509 ? -6.543 -0.577 34.667 1.00 83.00 509 PRO A CA 1
ATOM 3738 C C . PRO A 1 509 ? -5.851 -0.935 33.351 1.00 83.00 509 PRO A C 1
ATOM 3740 O O . PRO A 1 509 ? -4.746 -1.485 33.366 1.00 83.00 509 PRO A O 1
ATOM 3743 N N . ALA A 1 510 ? -6.496 -0.581 32.242 1.00 84.38 510 ALA A N 1
ATOM 3744 C CA . ALA A 1 510 ? -5.908 -0.700 30.919 1.00 84.38 510 ALA A CA 1
ATOM 3745 C C . ALA A 1 510 ? -4.561 0.037 30.803 1.00 84.38 510 ALA A C 1
ATOM 3747 O O . ALA A 1 510 ? -4.389 1.137 31.341 1.00 84.38 510 ALA A O 1
ATOM 3748 N N . ASP A 1 511 ? -3.612 -0.555 30.084 1.00 86.56 511 ASP A N 1
ATOM 3749 C CA . ASP A 1 511 ? -2.428 0.136 29.574 1.00 86.56 511 ASP A CA 1
ATOM 3750 C C . ASP A 1 511 ? -2.222 -0.109 28.070 1.00 86.56 511 ASP A C 1
ATOM 3752 O O . ASP A 1 511 ? -3.127 -0.564 27.374 1.00 86.56 511 ASP A O 1
ATOM 3756 N N . ALA A 1 512 ? -1.047 0.247 27.542 1.00 83.25 512 ALA A N 1
ATOM 3757 C CA . ALA A 1 512 ? -0.743 0.126 26.117 1.00 83.25 512 ALA A CA 1
ATOM 3758 C C . ALA A 1 512 ? -0.909 -1.309 25.575 1.00 83.25 512 ALA A C 1
ATOM 3760 O O . ALA A 1 512 ? -1.345 -1.472 24.438 1.00 83.25 512 ALA A O 1
ATOM 3761 N N . SER A 1 513 ? -0.659 -2.337 26.396 1.00 83.12 513 SER A N 1
ATOM 3762 C CA . SER A 1 513 ? -0.864 -3.739 26.009 1.00 83.12 513 SER A CA 1
ATOM 3763 C C . SER A 1 513 ? -2.333 -4.037 25.731 1.00 83.12 513 SER A C 1
ATOM 3765 O O . SER A 1 513 ? -2.664 -4.652 24.722 1.00 83.12 513 SER A O 1
ATOM 3767 N N . ASP A 1 514 ? -3.234 -3.509 26.552 1.00 86.75 514 ASP A N 1
ATOM 3768 C CA . ASP A 1 514 ? -4.672 -3.718 26.377 1.00 86.75 514 ASP A CA 1
ATOM 3769 C C . ASP A 1 514 ? -5.191 -3.059 25.103 1.00 86.75 514 ASP A C 1
ATOM 3771 O O . ASP A 1 514 ? -6.002 -3.627 24.375 1.00 86.75 514 ASP A O 1
ATOM 3775 N N . ARG A 1 515 ? -4.653 -1.882 24.788 1.00 90.31 515 ARG A N 1
ATOM 3776 C CA . ARG A 1 515 ? -5.032 -1.122 23.597 1.00 90.31 515 ARG A CA 1
ATOM 3777 C C . ARG A 1 515 ? -4.453 -1.698 22.304 1.00 90.31 515 ARG A C 1
ATOM 3779 O O . ARG A 1 515 ? -4.940 -1.339 21.235 1.00 90.31 515 ARG A O 1
ATOM 3786 N N . SER A 1 516 ? -3.469 -2.594 22.397 1.00 91.31 516 SER A N 1
ATOM 3787 C CA . SER A 1 516 ? -2.795 -3.209 21.246 1.00 91.31 516 SER A CA 1
ATOM 3788 C C . SER A 1 516 ? -3.548 -4.366 20.592 1.00 91.31 516 SER A C 1
ATOM 3790 O O . SER A 1 516 ? -3.163 -4.791 19.510 1.00 91.31 516 SER A O 1
ATOM 3792 N N . LEU A 1 517 ? -4.577 -4.908 21.255 1.00 94.62 517 LEU A N 1
ATOM 3793 C CA . LEU A 1 517 ? -5.207 -6.142 20.794 1.00 94.62 517 LEU A CA 1
ATOM 3794 C C . LEU A 1 517 ? -5.964 -5.939 19.468 1.00 94.62 517 LEU A C 1
ATOM 3796 O O . LEU A 1 517 ? -6.747 -4.987 19.342 1.00 94.62 517 LEU A O 1
ATOM 3800 N N . ALA A 1 518 ? -5.775 -6.873 18.536 1.00 94.88 518 ALA A N 1
ATOM 3801 C CA . ALA A 1 518 ? -6.477 -6.977 17.256 1.00 94.88 518 ALA A CA 1
ATOM 3802 C C . ALA A 1 518 ? -6.807 -8.445 16.937 1.00 94.88 518 ALA A C 1
ATOM 3804 O O . ALA A 1 518 ? -6.123 -9.343 17.429 1.00 94.88 518 ALA A O 1
ATOM 3805 N N . ALA A 1 519 ? -7.852 -8.673 16.138 1.00 94.69 519 ALA A N 1
ATOM 3806 C CA . ALA A 1 519 ? -8.206 -9.986 15.608 1.00 94.69 519 ALA A CA 1
ATOM 3807 C C . ALA A 1 519 ? -7.734 -10.066 14.154 1.00 94.69 519 ALA A C 1
ATOM 3809 O O . ALA A 1 519 ? -8.030 -9.162 13.377 1.00 94.69 519 ALA A O 1
ATOM 3810 N N . ILE A 1 520 ? -6.991 -11.113 13.809 1.00 92.56 520 ILE A N 1
ATOM 3811 C CA . ILE A 1 520 ? -6.450 -11.330 12.465 1.00 92.56 520 ILE A CA 1
ATOM 3812 C C . ILE A 1 520 ? -6.379 -12.828 12.169 1.00 92.56 520 ILE A C 1
ATOM 3814 O O . ILE A 1 520 ? -5.886 -13.581 13.000 1.00 92.56 520 ILE A O 1
ATOM 3818 N N . ASP A 1 521 ? -6.870 -13.267 11.010 1.00 88.81 521 ASP A N 1
ATOM 3819 C CA . ASP A 1 521 ? -6.699 -14.647 10.527 1.00 88.81 521 ASP A CA 1
ATOM 3820 C C . ASP A 1 521 ? -5.319 -14.783 9.874 1.00 88.81 521 ASP A C 1
ATOM 3822 O O . ASP A 1 521 ? -5.156 -14.565 8.674 1.00 88.81 521 ASP A O 1
ATOM 3826 N N . SER A 1 522 ? -4.303 -15.075 10.692 1.00 82.25 522 SER A N 1
ATOM 3827 C CA . SER A 1 522 ? -2.898 -15.079 10.267 1.00 82.25 522 SER A CA 1
ATOM 3828 C C . SER A 1 522 ? -2.400 -16.402 9.687 1.00 82.25 522 SER A C 1
ATOM 3830 O O . SER A 1 522 ? -1.231 -16.509 9.305 1.00 82.25 522 SER A O 1
ATOM 3832 N N . ASP A 1 523 ? -3.236 -17.439 9.670 1.00 80.38 523 ASP A N 1
ATOM 3833 C CA . ASP A 1 523 ? -2.914 -18.737 9.074 1.00 80.38 523 ASP A CA 1
ATOM 3834 C C . ASP A 1 523 ? -3.898 -19.147 7.962 1.00 80.38 523 ASP A C 1
ATOM 3836 O O . ASP A 1 523 ? -3.749 -20.222 7.365 1.00 80.38 523 ASP A O 1
ATOM 3840 N N . ASN A 1 524 ? -4.841 -18.256 7.621 1.00 82.19 524 ASN A N 1
ATOM 3841 C CA . ASN A 1 524 ? -5.861 -18.424 6.589 1.00 82.19 524 ASN A CA 1
ATOM 3842 C C . ASN A 1 524 ? -6.672 -19.714 6.816 1.00 82.19 524 ASN A C 1
ATOM 3844 O O . ASN A 1 524 ? -7.030 -20.425 5.863 1.00 82.19 524 ASN A O 1
ATOM 3848 N N . ASN A 1 525 ? -6.909 -20.070 8.079 1.00 86.25 525 ASN A N 1
ATOM 3849 C CA . ASN A 1 525 ? -7.740 -21.213 8.441 1.00 86.25 525 ASN A CA 1
ATOM 3850 C C . ASN A 1 525 ? -9.230 -20.834 8.553 1.00 86.25 525 ASN A C 1
ATOM 3852 O O . ASN A 1 525 ? -10.068 -21.734 8.666 1.00 86.25 525 ASN A O 1
ATOM 3856 N N . GLY A 1 526 ? -9.545 -19.538 8.446 1.00 88.00 526 GLY A N 1
ATOM 3857 C CA . GLY A 1 526 ? -10.876 -18.956 8.567 1.00 88.00 526 GLY A CA 1
ATOM 3858 C C . GLY A 1 526 ? -11.171 -18.369 9.947 1.00 88.00 526 GLY A C 1
ATOM 3859 O O . GLY A 1 526 ? -12.116 -17.607 10.052 1.00 88.00 526 GLY A O 1
ATOM 3860 N N . ALA A 1 527 ? -10.391 -18.696 10.978 1.00 92.19 527 ALA A N 1
ATOM 3861 C CA . ALA A 1 527 ? -10.592 -18.276 12.360 1.00 92.19 527 ALA A CA 1
ATOM 3862 C C . ALA A 1 527 ? -9.457 -17.351 12.821 1.00 92.19 527 ALA A C 1
ATOM 3864 O O . ALA A 1 527 ? -8.288 -17.738 12.873 1.00 92.19 527 ALA A O 1
ATOM 3865 N N . ALA A 1 528 ? -9.811 -16.133 13.216 1.00 94.50 528 ALA A N 1
ATOM 3866 C CA . ALA A 1 528 ? -8.862 -15.119 13.637 1.00 94.50 528 ALA A CA 1
ATOM 3867 C C . ALA A 1 528 ? -8.183 -15.437 14.979 1.00 94.50 528 ALA A C 1
ATOM 3869 O O . ALA A 1 528 ? -8.804 -15.844 15.966 1.00 94.50 528 ALA A O 1
ATOM 3870 N N . GLU A 1 529 ? -6.890 -15.132 15.064 1.00 94.38 529 GLU A N 1
ATOM 3871 C CA . GLU A 1 529 ? -6.167 -15.025 16.321 1.00 94.38 529 GLU A CA 1
ATOM 3872 C C . GLU A 1 529 ? -6.291 -13.644 16.943 1.00 94.38 529 GLU A C 1
ATOM 3874 O O . GLU A 1 529 ? -6.335 -12.625 16.259 1.00 94.38 529 GLU A O 1
ATOM 3879 N N . ILE A 1 530 ? -6.222 -13.596 18.274 1.00 96.12 530 ILE A N 1
ATOM 3880 C CA . ILE A 1 530 ? -6.095 -12.333 19.000 1.00 96.12 530 ILE A CA 1
ATOM 3881 C C . ILE A 1 530 ? -4.615 -12.047 19.225 1.00 96.12 530 ILE A C 1
ATOM 3883 O O . ILE A 1 530 ? -3.962 -12.666 20.074 1.00 96.12 530 ILE A O 1
ATOM 3887 N N . CYS A 1 531 ? -4.092 -11.097 18.464 1.00 95.75 531 CYS A N 1
ATOM 3888 C CA . CYS A 1 531 ? -2.705 -10.665 18.508 1.00 95.75 531 CYS A CA 1
ATOM 3889 C C . CYS A 1 531 ? -2.543 -9.372 19.311 1.00 95.75 531 CYS A C 1
ATOM 3891 O O . CYS A 1 531 ? -3.424 -8.516 19.328 1.00 95.75 531 CYS A O 1
ATOM 3893 N N . GLY A 1 532 ? -1.399 -9.220 19.976 1.00 94.81 532 GLY A N 1
ATOM 3894 C CA . GLY A 1 532 ? -1.028 -7.991 20.675 1.00 94.81 532 GLY A CA 1
ATOM 3895 C C . GLY A 1 532 ? 0.223 -8.154 21.532 1.00 94.81 532 GLY A C 1
ATOM 3896 O O . GLY A 1 532 ? 0.843 -9.223 21.566 1.00 94.81 532 GLY A O 1
ATOM 3897 N N . VAL A 1 533 ? 0.615 -7.098 22.249 1.00 93.38 533 VAL A N 1
ATOM 3898 C CA . VAL A 1 533 ? 1.819 -7.138 23.091 1.00 93.38 533 VAL A CA 1
ATOM 3899 C C . VAL A 1 533 ? 1.518 -7.746 24.460 1.00 93.38 533 VAL A C 1
ATOM 3901 O O . VAL A 1 533 ? 0.596 -7.337 25.159 1.00 93.38 533 VAL A O 1
ATOM 3904 N N . SER A 1 534 ? 2.308 -8.742 24.851 1.00 90.81 534 SER A N 1
ATOM 3905 C CA . SER A 1 534 ? 2.304 -9.383 26.168 1.00 90.81 534 SER A CA 1
ATOM 3906 C C . SER A 1 534 ? 3.466 -8.874 27.037 1.00 90.81 534 SER A C 1
ATOM 3908 O O . SER A 1 534 ? 4.103 -7.871 26.722 1.00 90.81 534 SER A O 1
ATOM 3910 N N . PHE A 1 535 ? 3.768 -9.551 28.152 1.00 85.56 535 PHE A N 1
ATOM 3911 C CA . PHE A 1 535 ? 4.938 -9.200 28.968 1.00 85.56 535 PHE A CA 1
ATOM 3912 C C . PHE A 1 535 ? 6.267 -9.474 28.248 1.00 85.56 535 PHE A C 1
ATOM 3914 O O . PHE A 1 535 ? 7.218 -8.718 28.438 1.00 85.56 535 PHE A O 1
ATOM 3921 N N . ASP A 1 536 ? 6.319 -10.532 27.436 1.00 88.38 536 ASP A N 1
ATOM 3922 C CA . ASP A 1 536 ? 7.547 -11.007 26.789 1.00 88.38 536 ASP A CA 1
ATOM 3923 C C . ASP A 1 536 ? 7.693 -10.514 25.336 1.00 88.38 536 ASP A C 1
ATOM 3925 O O . ASP A 1 536 ? 8.719 -10.766 24.707 1.00 88.38 536 ASP A O 1
ATOM 3929 N N . GLY A 1 537 ? 6.684 -9.812 24.808 1.00 92.06 537 GLY A N 1
ATOM 3930 C CA . GLY A 1 537 ? 6.643 -9.324 23.428 1.00 92.06 537 GLY A CA 1
ATOM 3931 C C . GLY A 1 537 ? 5.319 -9.621 22.724 1.00 92.06 537 GLY A C 1
ATOM 3932 O O . GLY A 1 537 ? 4.323 -9.950 23.374 1.00 92.06 537 GLY A O 1
ATOM 3933 N N . VAL A 1 538 ? 5.296 -9.500 21.400 1.00 94.44 538 VAL A N 1
ATOM 3934 C CA . VAL A 1 538 ? 4.121 -9.764 20.558 1.00 94.44 538 VAL A CA 1
ATOM 3935 C C . VAL A 1 538 ? 3.808 -11.261 20.536 1.00 94.44 538 VAL A C 1
ATOM 3937 O O . VAL A 1 538 ? 4.684 -12.091 20.276 1.00 94.44 538 VAL A O 1
ATOM 3940 N N . ILE A 1 539 ? 2.549 -11.600 20.812 1.00 94.50 539 ILE A N 1
ATOM 3941 C CA . ILE A 1 539 ? 1.994 -12.957 20.726 1.00 94.50 539 ILE A CA 1
ATOM 3942 C C . ILE A 1 539 ? 0.662 -12.917 19.972 1.00 94.50 539 ILE A C 1
ATOM 3944 O O . ILE A 1 539 ? -0.005 -11.886 19.960 1.00 94.50 539 ILE A O 1
ATOM 3948 N N . CYS A 1 540 ? 0.254 -14.060 19.424 1.00 94.56 540 CYS A N 1
ATOM 3949 C CA . CYS A 1 540 ? -1.069 -14.267 18.833 1.00 94.56 540 CYS A CA 1
ATOM 3950 C C . CYS A 1 540 ? -1.725 -15.483 19.481 1.00 94.56 540 CYS A C 1
ATOM 3952 O O . CYS A 1 540 ? -1.139 -16.566 19.495 1.00 94.56 540 CYS A O 1
ATOM 3954 N N . ALA A 1 541 ? -2.899 -15.288 20.075 1.00 94.56 541 ALA A N 1
ATOM 3955 C CA . ALA A 1 541 ? -3.608 -16.297 20.845 1.00 94.56 541 ALA A CA 1
ATOM 3956 C C . ALA A 1 541 ? -4.810 -16.851 20.073 1.00 94.56 541 ALA A C 1
ATOM 3958 O O . ALA A 1 541 ? -5.755 -16.124 19.778 1.00 94.56 541 ALA A O 1
ATOM 3959 N N . GLN A 1 542 ? -4.773 -18.159 19.824 1.00 92.69 542 GLN A N 1
ATOM 3960 C CA . GLN A 1 542 ? -5.906 -18.963 19.360 1.00 92.69 542 GLN A CA 1
ATOM 3961 C C . GLN A 1 542 ? -6.745 -19.466 20.548 1.00 92.69 542 GLN A C 1
ATOM 3963 O O . GLN A 1 542 ? -6.408 -19.239 21.718 1.00 92.69 542 GLN A O 1
ATOM 3968 N N . HIS A 1 543 ? -7.819 -20.199 20.246 1.00 92.94 543 HIS A N 1
ATOM 3969 C CA . HIS A 1 543 ? -8.590 -20.943 21.237 1.00 92.94 543 HIS A CA 1
ATOM 3970 C C . HIS A 1 543 ? -7.785 -22.132 21.805 1.00 92.94 543 HIS A C 1
ATOM 3972 O O . HIS A 1 543 ? -7.883 -23.267 21.336 1.00 92.9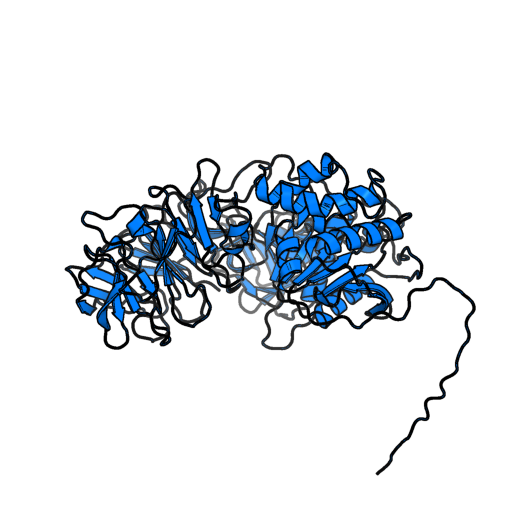4 543 HIS A O 1
ATOM 3978 N N . ASP A 1 544 ? -6.980 -21.883 22.840 1.00 91.88 544 ASP A N 1
ATOM 3979 C CA . ASP A 1 544 ? -6.262 -22.914 23.598 1.00 91.88 544 ASP A CA 1
ATOM 3980 C C . ASP A 1 544 ? -6.232 -22.566 25.090 1.00 91.88 544 ASP A C 1
ATOM 3982 O O . ASP A 1 544 ? -5.698 -21.544 25.520 1.00 91.88 544 ASP A O 1
ATOM 3986 N N . LEU A 1 545 ? -6.785 -23.464 25.905 1.00 91.25 545 LEU A N 1
ATOM 3987 C CA . LEU A 1 545 ? -6.890 -23.311 27.357 1.00 91.25 545 LEU A CA 1
ATOM 3988 C C . LEU A 1 545 ? -5.700 -23.877 28.137 1.00 91.25 545 LEU A C 1
ATOM 3990 O O . LEU A 1 545 ? -5.682 -23.807 29.369 1.00 91.25 545 LEU A O 1
ATOM 3994 N N . THR A 1 546 ? -4.739 -24.495 27.457 1.00 92.25 546 THR A N 1
ATOM 3995 C CA . THR A 1 546 ? -3.711 -25.328 28.088 1.00 92.25 546 THR A CA 1
ATOM 3996 C C . THR A 1 546 ? -2.311 -24.735 28.028 1.00 92.25 546 THR A C 1
ATOM 3998 O O . THR A 1 546 ? -1.493 -25.066 28.893 1.00 92.25 546 THR A O 1
ATOM 4001 N N . GLN A 1 547 ? -2.025 -23.860 27.062 1.00 88.69 547 GLN A N 1
ATOM 4002 C CA . GLN A 1 547 ? -0.696 -23.287 26.847 1.00 88.69 547 GLN A CA 1
ATOM 4003 C C . GLN A 1 547 ? -0.760 -21.797 26.502 1.00 88.69 547 GLN A C 1
ATOM 4005 O O . GLN A 1 547 ? -1.767 -21.290 26.020 1.00 88.69 547 GLN A O 1
ATOM 4010 N N . LEU A 1 548 ? 0.334 -21.088 26.793 1.00 92.31 548 LEU A N 1
ATOM 4011 C CA . LEU A 1 548 ? 0.539 -19.736 26.282 1.00 92.31 548 LEU A CA 1
ATOM 4012 C C . LEU A 1 548 ? 1.159 -19.819 24.880 1.00 92.31 548 LEU A C 1
ATOM 4014 O O . LEU A 1 548 ? 2.039 -20.664 24.679 1.00 92.31 548 LEU A O 1
ATOM 4018 N N . PRO A 1 549 ? 0.757 -18.943 23.942 1.00 93.38 549 PRO A N 1
ATOM 4019 C CA . PRO A 1 549 ? 1.374 -18.882 22.624 1.00 93.38 549 PRO A CA 1
ATOM 4020 C C . PRO A 1 549 ? 2.867 -18.527 22.698 1.00 93.38 549 PRO A C 1
ATOM 4022 O O . PRO A 1 549 ? 3.297 -17.857 23.645 1.00 93.38 549 PRO A O 1
ATOM 4025 N N . PRO A 1 550 ? 3.672 -18.936 21.702 1.00 93.31 550 PRO A N 1
ATOM 4026 C CA . PRO A 1 550 ? 5.056 -18.498 21.604 1.00 93.31 550 PRO A CA 1
ATOM 4027 C C . PRO A 1 550 ? 5.145 -16.990 21.330 1.00 93.31 550 PRO A C 1
ATOM 4029 O O . PRO A 1 550 ? 4.294 -16.410 20.654 1.00 93.31 550 PRO A O 1
ATOM 4032 N N . VAL A 1 551 ? 6.219 -16.369 21.820 1.00 93.31 551 VAL A N 1
ATOM 4033 C CA . VAL A 1 551 ? 6.585 -14.989 21.470 1.00 93.31 551 VAL A CA 1
ATOM 4034 C C . VAL A 1 551 ? 7.024 -14.949 20.011 1.00 93.31 551 VAL A C 1
ATOM 4036 O O . VAL A 1 551 ? 7.996 -15.615 19.653 1.00 93.31 551 VAL A O 1
ATOM 4039 N N . ARG A 1 552 ? 6.316 -14.168 19.186 1.00 92.50 552 ARG A N 1
ATOM 4040 C CA . ARG A 1 552 ? 6.681 -13.920 17.781 1.00 92.50 552 ARG A CA 1
ATOM 4041 C C . ARG A 1 552 ? 7.817 -12.907 17.681 1.00 92.50 552 ARG A C 1
ATOM 4043 O O . ARG A 1 552 ? 8.731 -13.078 16.882 1.00 92.50 552 ARG A O 1
ATOM 4050 N N . SER A 1 553 ? 7.797 -11.890 18.541 1.00 93.44 553 SER A N 1
ATOM 4051 C CA . SER A 1 553 ? 8.836 -10.864 18.597 1.00 93.44 553 SER A CA 1
ATOM 4052 C C . SER A 1 553 ? 8.952 -10.242 19.988 1.00 93.44 553 SER A C 1
ATOM 4054 O O . SER A 1 553 ? 7.923 -9.917 20.577 1.00 93.44 553 SER A O 1
ATOM 4056 N N . PRO A 1 554 ? 10.172 -10.016 20.515 1.00 92.44 554 PRO A N 1
ATOM 4057 C CA . PRO A 1 554 ? 10.383 -9.260 21.750 1.00 92.44 554 PRO A CA 1
ATOM 4058 C C . PRO A 1 554 ? 10.234 -7.736 21.565 1.00 92.44 554 PRO A C 1
ATOM 4060 O O . PRO A 1 554 ? 10.257 -7.002 22.551 1.00 92.44 554 PRO A O 1
ATOM 4063 N N . TRP A 1 555 ? 10.122 -7.255 20.323 1.00 93.12 555 TRP A N 1
ATOM 4064 C CA . TRP A 1 555 ? 9.872 -5.860 19.950 1.00 93.12 555 TRP A CA 1
ATOM 4065 C C . TRP A 1 555 ? 8.397 -5.671 19.542 1.00 93.12 555 TRP A C 1
ATOM 4067 O O . TRP A 1 555 ? 7.843 -6.581 18.913 1.00 93.12 555 TRP A O 1
ATOM 4077 N N . PRO A 1 556 ? 7.759 -4.515 19.823 1.00 92.69 556 PRO A N 1
ATOM 4078 C CA . PRO A 1 556 ? 8.295 -3.283 20.429 1.00 92.69 556 PRO A CA 1
ATOM 4079 C C . PRO A 1 556 ? 8.330 -3.290 21.968 1.00 92.69 556 PRO A C 1
ATOM 4081 O O . PRO A 1 556 ? 7.953 -4.265 22.615 1.00 92.69 556 PRO A O 1
ATOM 4084 N N . ASP A 1 557 ? 8.774 -2.175 22.571 1.00 86.12 557 ASP A N 1
ATOM 4085 C CA . ASP A 1 557 ? 8.551 -1.925 24.003 1.00 86.12 557 ASP A CA 1
ATOM 4086 C C . ASP A 1 557 ? 7.045 -1.980 24.297 1.00 86.12 557 ASP A C 1
ATOM 4088 O O . ASP A 1 557 ? 6.249 -1.337 23.619 1.00 86.12 557 ASP A O 1
ATOM 4092 N N . ARG A 1 558 ? 6.652 -2.709 25.343 1.00 85.12 558 ARG A N 1
ATOM 4093 C CA . ARG A 1 558 ? 5.253 -2.883 25.765 1.00 85.12 558 ARG A CA 1
ATOM 4094 C C . ARG A 1 558 ? 4.464 -1.588 26.000 1.00 85.12 558 ARG A C 1
ATOM 4096 O O . ARG A 1 558 ? 3.243 -1.640 26.083 1.00 85.12 558 ARG A O 1
ATOM 4103 N N . ALA A 1 559 ? 5.141 -0.467 26.251 1.00 85.94 559 ALA A N 1
ATOM 4104 C CA . ALA A 1 559 ? 4.512 0.832 26.468 1.00 85.94 559 ALA A CA 1
ATOM 4105 C C . ALA A 1 559 ? 4.276 1.602 25.159 1.00 85.94 559 ALA A C 1
ATOM 4107 O O . ALA A 1 559 ? 3.576 2.615 25.181 1.00 85.94 559 ALA A O 1
ATOM 4108 N N . ALA A 1 560 ? 4.871 1.154 24.052 1.00 88.88 560 ALA A N 1
ATOM 4109 C CA . ALA A 1 560 ? 4.687 1.754 22.744 1.00 88.88 560 ALA A CA 1
ATOM 4110 C C . ALA A 1 560 ? 3.313 1.380 22.159 1.00 88.88 560 ALA A C 1
ATOM 4112 O O . ALA A 1 560 ? 2.788 0.302 22.457 1.00 88.88 560 ALA A O 1
ATOM 4113 N N . PRO A 1 561 ? 2.713 2.257 21.335 1.00 92.06 561 PRO A N 1
ATOM 4114 C CA . PRO A 1 561 ? 1.550 1.882 20.547 1.00 92.06 561 PRO A CA 1
ATOM 4115 C C . PRO A 1 561 ? 1.932 0.755 19.585 1.00 92.06 561 PRO A C 1
ATOM 4117 O O . PRO A 1 561 ? 2.974 0.822 18.936 1.00 92.06 561 PRO A O 1
ATOM 4120 N N . LEU A 1 562 ? 1.078 -0.259 19.501 1.00 94.56 562 LEU A N 1
ATOM 4121 C CA . LEU A 1 562 ? 1.214 -1.366 18.567 1.00 94.56 562 LEU A CA 1
ATOM 4122 C C . LEU A 1 562 ? -0.041 -1.405 17.706 1.00 94.56 562 LEU A C 1
ATOM 4124 O O . LEU A 1 562 ? -1.151 -1.489 18.236 1.00 94.56 562 LEU A O 1
ATOM 4128 N N . TRP A 1 563 ? 0.165 -1.378 16.400 1.00 95.69 563 TRP A N 1
ATOM 4129 C CA . TRP A 1 563 ? -0.858 -1.666 15.412 1.00 95.69 563 TRP A CA 1
ATOM 4130 C C . TRP A 1 563 ? -0.537 -3.022 14.802 1.00 95.69 563 TRP A C 1
ATOM 4132 O O . TRP A 1 563 ? 0.609 -3.266 14.433 1.00 95.69 563 TRP A O 1
ATOM 4142 N N . VAL A 1 564 ? -1.523 -3.906 14.759 1.00 95.31 564 VAL A N 1
ATOM 4143 C CA . VAL A 1 564 ? -1.401 -5.241 14.170 1.00 95.31 564 VAL A CA 1
ATOM 4144 C C . VAL A 1 564 ? -2.267 -5.260 12.921 1.00 95.31 564 VAL A C 1
ATOM 4146 O O . VAL A 1 564 ? -3.382 -4.740 12.956 1.00 95.31 564 VAL A O 1
ATOM 4149 N N . GLY A 1 565 ? -1.759 -5.862 11.855 1.00 94.06 565 GLY A N 1
ATOM 4150 C CA . GLY A 1 565 ? -2.450 -5.982 10.580 1.00 94.06 565 GLY A CA 1
ATOM 4151 C C . GLY A 1 565 ? -1.745 -6.985 9.681 1.00 94.06 565 GLY A C 1
ATOM 4152 O O . GLY A 1 565 ? -0.700 -7.524 10.035 1.00 94.06 565 GLY A O 1
ATOM 4153 N N . GLU A 1 566 ? -2.337 -7.239 8.528 1.00 93.56 566 GLU A N 1
ATOM 4154 C CA . GLU A 1 566 ? -1.648 -7.874 7.408 1.00 93.56 566 GLU A CA 1
ATOM 4155 C C . GLU A 1 566 ? -0.906 -6.751 6.684 1.00 93.56 566 GLU A C 1
ATOM 4157 O O . GLU A 1 566 ? -1.561 -5.772 6.345 1.00 93.56 566 GLU A O 1
ATOM 4162 N N . LEU A 1 567 ? 0.417 -6.796 6.503 1.00 94.56 567 LEU A N 1
ATOM 4163 C CA . LEU A 1 567 ? 1.125 -5.693 5.843 1.00 94.56 567 LEU A CA 1
ATOM 4164 C C . LEU A 1 567 ? 1.793 -6.067 4.518 1.00 94.56 567 LEU A C 1
ATOM 4166 O O . LEU A 1 567 ? 2.052 -5.156 3.729 1.00 94.56 567 LEU A O 1
ATOM 4170 N N . ASP A 1 568 ? 2.112 -7.338 4.262 1.00 91.62 568 ASP A N 1
ATOM 4171 C CA . ASP A 1 568 ? 2.936 -7.755 3.118 1.00 91.62 568 ASP A CA 1
ATOM 4172 C C . ASP A 1 568 ? 2.251 -8.657 2.067 1.00 91.62 568 ASP A C 1
ATOM 4174 O O . ASP A 1 568 ? 2.856 -9.014 1.040 1.00 91.62 568 ASP A O 1
ATOM 4178 N N . GLY A 1 569 ? 0.959 -8.925 2.228 1.00 89.00 569 GLY A N 1
ATOM 4179 C CA . GLY A 1 569 ? 0.135 -9.749 1.341 1.00 89.00 569 GLY A CA 1
ATOM 4180 C C . GLY A 1 569 ? 0.369 -11.262 1.475 1.00 89.00 569 GLY A C 1
ATOM 4181 O O . GLY A 1 569 ? -0.053 -12.025 0.593 1.00 89.00 569 GLY A O 1
ATOM 4182 N N . ASP A 1 570 ? 1.083 -11.726 2.503 1.00 87.31 570 ASP A N 1
ATOM 4183 C CA . ASP A 1 570 ? 1.310 -13.139 2.801 1.00 87.31 570 ASP A CA 1
ATOM 4184 C C . ASP A 1 570 ? 0.256 -13.793 3.720 1.00 87.31 570 ASP A C 1
ATOM 4186 O O . ASP A 1 570 ? 0.268 -15.021 3.882 1.00 87.31 570 ASP A O 1
ATOM 4190 N N . ARG A 1 571 ? -0.694 -12.995 4.223 1.00 87.12 571 ARG A N 1
ATOM 4191 C CA . ARG A 1 571 ? -1.787 -13.348 5.143 1.00 87.12 571 ARG A CA 1
ATOM 4192 C C . ARG A 1 571 ? -1.331 -13.786 6.524 1.00 87.12 571 ARG A C 1
ATOM 4194 O O . ARG A 1 571 ? -2.013 -14.586 7.162 1.00 87.12 571 ARG A O 1
ATOM 4201 N N . ARG A 1 572 ? -0.188 -13.301 6.995 1.00 89.31 572 ARG A N 1
ATOM 4202 C CA . ARG A 1 572 ? 0.267 -13.480 8.373 1.00 89.31 572 ARG A CA 1
ATOM 4203 C C . ARG A 1 572 ? 0.126 -12.171 9.136 1.00 89.31 572 ARG A C 1
ATOM 4205 O O . ARG A 1 572 ? -0.033 -11.091 8.584 1.00 89.31 572 ARG A O 1
ATOM 4212 N N . ALA A 1 573 ? 0.124 -12.300 10.458 1.00 92.38 573 ALA A N 1
ATOM 4213 C CA . ALA A 1 573 ? 0.026 -11.160 11.345 1.00 92.38 573 ALA A CA 1
ATOM 4214 C C . ALA A 1 573 ? 1.368 -10.446 11.399 1.00 92.38 573 ALA A C 1
ATOM 4216 O O . ALA A 1 573 ? 2.332 -10.980 11.955 1.00 92.38 573 ALA A O 1
ATOM 4217 N N . ASP A 1 574 ? 1.373 -9.219 10.915 1.00 95.44 574 ASP A N 1
ATOM 4218 C CA . ASP A 1 574 ? 2.461 -8.272 11.034 1.00 95.44 574 ASP A CA 1
ATOM 4219 C C . ASP A 1 574 ? 2.088 -7.187 12.039 1.00 95.44 574 ASP A C 1
ATOM 4221 O O . ASP A 1 574 ? 0.970 -7.117 12.566 1.00 95.44 574 ASP A O 1
ATOM 4225 N N . TRP A 1 575 ? 3.047 -6.331 12.368 1.00 95.69 575 TRP A N 1
ATOM 4226 C CA . TRP A 1 575 ? 2.779 -5.243 13.290 1.00 95.69 575 TRP A CA 1
ATOM 4227 C C . TRP A 1 575 ? 3.717 -4.067 13.101 1.00 95.69 575 TRP A C 1
ATOM 4229 O O . TRP A 1 575 ? 4.898 -4.210 12.787 1.00 95.69 575 TRP A O 1
ATOM 4239 N N . CYS A 1 576 ? 3.211 -2.883 13.415 1.00 96.88 576 CYS A N 1
ATOM 4240 C CA . CYS A 1 576 ? 3.981 -1.657 13.461 1.00 96.88 576 CYS A CA 1
ATOM 4241 C C . CYS A 1 576 ? 3.919 -1.015 14.839 1.00 96.88 576 CYS A C 1
ATOM 4243 O O . CYS A 1 576 ? 2.982 -1.196 15.616 1.00 96.88 576 CYS A O 1
ATOM 4245 N N . SER A 1 577 ? 4.938 -0.221 15.133 1.00 95.56 577 SER A N 1
ATOM 4246 C CA . SER A 1 577 ? 5.017 0.580 16.343 1.00 95.56 577 SER A CA 1
ATOM 4247 C C . SER A 1 577 ? 5.733 1.882 16.058 1.00 95.56 577 SER A C 1
ATOM 4249 O O . SER A 1 577 ? 6.638 1.973 15.222 1.00 95.56 577 SER A O 1
ATOM 4251 N N . ARG A 1 578 ? 5.366 2.904 16.824 1.00 93.19 578 ARG A N 1
ATOM 4252 C CA . ARG A 1 578 ? 6.054 4.185 16.785 1.00 93.19 578 ARG A CA 1
ATOM 4253 C C . ARG A 1 578 ? 7.441 4.054 17.407 1.00 93.19 578 ARG A C 1
ATOM 4255 O O . ARG A 1 578 ? 7.618 3.437 18.458 1.00 93.19 578 ARG A O 1
ATOM 4262 N N . THR A 1 579 ? 8.413 4.698 16.779 1.00 91.06 579 THR A N 1
ATOM 4263 C CA . THR A 1 579 ? 9.790 4.868 17.248 1.00 91.06 579 THR A CA 1
ATOM 4264 C C . THR A 1 579 ? 10.162 6.360 17.240 1.00 91.06 579 THR A C 1
ATOM 4266 O O . THR A 1 579 ? 9.436 7.176 16.668 1.00 91.06 579 THR A O 1
ATOM 4269 N N . PRO A 1 580 ? 11.293 6.769 17.849 1.00 88.00 580 PRO A N 1
ATOM 4270 C CA . PRO A 1 580 ? 11.746 8.162 17.800 1.00 88.00 580 PRO A CA 1
ATOM 4271 C C . PRO A 1 580 ? 12.018 8.704 16.388 1.00 88.00 580 PRO A C 1
ATOM 4273 O O . PRO A 1 580 ? 12.074 9.918 16.216 1.00 88.00 580 PRO A O 1
ATOM 4276 N N . THR A 1 581 ? 12.218 7.826 15.403 1.00 86.88 581 THR A N 1
ATOM 4277 C CA . THR A 1 581 ? 12.537 8.168 14.008 1.00 86.88 581 THR A CA 1
ATOM 4278 C C . THR A 1 581 ? 11.382 7.877 13.049 1.00 86.88 581 THR A C 1
ATOM 4280 O O . THR A 1 581 ? 11.600 7.820 11.846 1.00 86.88 581 THR A O 1
ATOM 4283 N N . GLY A 1 582 ? 10.170 7.675 13.575 1.00 92.19 582 GLY A N 1
ATOM 4284 C CA . GLY A 1 582 ? 8.965 7.383 12.800 1.00 92.19 582 GLY A CA 1
ATOM 4285 C C . GLY A 1 582 ? 8.381 6.000 13.102 1.00 92.19 582 GLY A C 1
ATOM 4286 O O . GLY A 1 582 ? 8.672 5.404 14.138 1.00 92.19 582 GLY A O 1
ATOM 4287 N N . ILE A 1 583 ? 7.543 5.475 12.216 1.00 95.31 583 ILE A N 1
ATOM 4288 C CA . ILE A 1 583 ? 7.006 4.116 12.284 1.00 95.31 583 ILE A CA 1
ATOM 4289 C C . ILE A 1 583 ? 8.067 3.108 11.844 1.00 95.31 583 ILE A C 1
ATOM 4291 O O . ILE A 1 583 ? 8.739 3.287 10.823 1.00 95.31 583 ILE A O 1
ATOM 4295 N N . ALA A 1 584 ? 8.177 2.034 12.618 1.00 96.44 584 ALA A N 1
ATOM 4296 C CA . ALA A 1 584 ? 8.864 0.819 12.223 1.00 96.44 584 ALA A CA 1
ATOM 4297 C C . ALA A 1 584 ? 7.897 -0.363 12.302 1.00 96.44 584 ALA A C 1
ATOM 4299 O O . ALA A 1 584 ? 6.939 -0.310 13.076 1.00 96.44 584 ALA A O 1
ATOM 4300 N N . CYS A 1 585 ? 8.156 -1.413 11.530 1.00 96.88 585 CYS A N 1
ATOM 4301 C CA . CYS A 1 585 ? 7.286 -2.577 11.429 1.00 96.88 585 CYS A CA 1
ATOM 4302 C C . CYS A 1 585 ? 8.078 -3.881 11.468 1.00 96.88 585 CYS A C 1
ATOM 4304 O O . CYS A 1 585 ? 9.188 -3.971 10.941 1.00 96.88 585 CYS A O 1
ATOM 4306 N N . GLY A 1 586 ? 7.514 -4.883 12.130 1.00 94.88 586 GLY A N 1
ATOM 4307 C CA . GLY A 1 586 ? 7.957 -6.264 12.072 1.00 94.88 586 GLY A CA 1
ATOM 4308 C C . GLY A 1 586 ? 6.989 -7.031 11.189 1.00 94.88 586 GLY A C 1
ATOM 4309 O O . GLY A 1 586 ? 5.801 -7.074 11.495 1.00 94.88 586 GLY A O 1
ATOM 4310 N N . VAL A 1 587 ? 7.512 -7.626 10.122 1.00 93.31 587 VAL A N 1
ATOM 4311 C CA . VAL A 1 587 ? 6.759 -8.582 9.310 1.00 93.31 587 VAL A CA 1
ATOM 4312 C C . VAL A 1 587 ? 7.140 -9.996 9.730 1.00 93.31 587 VAL A C 1
ATOM 4314 O O . VAL A 1 587 ? 8.330 -10.325 9.857 1.00 93.31 587 VAL A O 1
ATOM 4317 N N . ASP A 1 588 ? 6.149 -10.849 9.968 1.00 90.81 588 ASP A N 1
ATOM 4318 C CA . ASP A 1 588 ? 6.341 -12.230 10.437 1.00 90.81 588 ASP A CA 1
ATOM 4319 C C . ASP A 1 588 ? 7.165 -13.051 9.433 1.00 90.81 588 ASP A C 1
ATOM 4321 O O . ASP A 1 588 ? 7.842 -14.042 9.747 1.00 90.81 588 ASP A O 1
ATOM 4325 N N . LEU A 1 589 ? 7.163 -12.582 8.194 1.00 89.25 589 LEU A N 1
ATOM 4326 C CA . LEU A 1 589 ? 7.957 -13.065 7.094 1.00 89.25 589 LEU A CA 1
ATOM 4327 C C . LEU A 1 589 ? 9.462 -13.018 7.286 1.00 89.25 589 LEU A C 1
ATOM 4329 O O . LEU A 1 589 ? 10.185 -13.936 6.881 1.00 89.25 589 LEU A O 1
ATOM 4333 N N . LEU A 1 590 ? 9.919 -11.942 7.911 1.00 91.44 590 LEU A N 1
ATOM 4334 C CA . LEU A 1 590 ? 11.325 -11.631 8.101 1.00 91.44 590 LEU A CA 1
ATOM 4335 C C . LEU A 1 590 ? 11.818 -12.060 9.485 1.00 91.44 590 LEU A C 1
ATOM 4337 O O . LEU A 1 590 ? 12.985 -11.841 9.798 1.00 91.44 590 LEU A O 1
ATOM 4341 N N . SER A 1 591 ? 10.991 -12.759 10.270 1.00 90.94 591 SER A N 1
ATOM 4342 C CA . SER A 1 591 ? 11.322 -13.244 11.620 1.00 90.94 591 SER A CA 1
ATOM 4343 C C . SER A 1 591 ? 12.592 -14.105 11.690 1.00 90.94 591 SER A C 1
ATOM 4345 O O . SER A 1 591 ? 13.250 -14.167 12.729 1.00 90.94 591 SER A O 1
ATOM 4347 N N . ASN A 1 592 ? 12.991 -14.747 10.583 1.00 91.31 592 ASN A N 1
ATOM 4348 C CA . ASN A 1 592 ? 14.248 -15.499 10.498 1.00 91.31 592 ASN A CA 1
ATOM 4349 C C . ASN A 1 592 ? 15.495 -14.634 10.210 1.00 91.31 592 ASN A C 1
ATOM 4351 O O . ASN A 1 592 ? 16.613 -15.138 10.333 1.00 91.31 592 ASN A O 1
ATOM 4355 N N . VAL A 1 593 ? 15.323 -13.371 9.804 1.00 92.62 593 VAL A N 1
ATOM 4356 C CA . VAL A 1 593 ? 16.398 -12.375 9.630 1.00 92.62 593 VAL A CA 1
ATOM 4357 C C . VAL A 1 593 ? 16.472 -11.450 10.829 1.00 92.62 593 VAL A C 1
ATOM 4359 O O . VAL A 1 593 ? 17.559 -11.143 11.307 1.00 92.62 593 VAL A O 1
ATOM 4362 N N . THR A 1 594 ? 15.314 -10.962 11.260 1.00 93.44 594 THR A N 1
ATOM 4363 C CA . THR A 1 594 ? 15.172 -9.908 12.252 1.00 93.44 594 THR A CA 1
ATOM 4364 C C . THR A 1 594 ? 13.838 -10.058 12.965 1.00 93.44 594 THR A C 1
ATOM 4366 O O . THR A 1 594 ? 12.820 -10.359 12.352 1.00 93.44 594 THR A O 1
ATOM 4369 N N . THR A 1 595 ? 13.843 -9.814 14.267 1.00 90.94 595 THR A N 1
ATOM 4370 C CA . THR A 1 595 ? 12.622 -9.594 15.053 1.00 90.94 595 THR A CA 1
ATOM 4371 C C . THR A 1 595 ? 12.493 -8.134 15.483 1.00 90.94 595 THR A C 1
ATOM 4373 O O . THR A 1 595 ? 11.558 -7.784 16.190 1.00 90.94 595 THR A O 1
ATOM 4376 N N . ASP A 1 596 ? 13.449 -7.285 15.103 1.00 90.19 596 ASP A N 1
ATOM 4377 C CA . ASP A 1 596 ? 13.399 -5.849 15.356 1.00 90.19 596 ASP A CA 1
ATOM 4378 C C . ASP A 1 596 ? 12.519 -5.158 14.309 1.00 90.19 596 ASP A C 1
ATOM 4380 O O . ASP A 1 596 ? 12.414 -5.619 13.170 1.00 90.19 596 ASP A O 1
ATOM 4384 N N . GLY A 1 597 ? 11.932 -4.020 14.684 1.00 93.25 597 GLY A N 1
ATOM 4385 C CA . GLY A 1 597 ? 11.178 -3.186 13.754 1.00 93.25 597 GLY A CA 1
ATOM 4386 C C . GLY A 1 597 ? 12.069 -2.574 12.669 1.00 93.25 597 GLY A C 1
ATOM 4387 O O . GLY A 1 597 ? 13.092 -1.952 12.963 1.00 93.25 597 GLY A O 1
ATOM 4388 N N . VAL A 1 598 ? 11.643 -2.705 11.416 1.00 95.50 598 VAL A N 1
ATOM 4389 C CA . VAL A 1 598 ? 12.258 -2.111 10.223 1.00 95.50 598 VAL A CA 1
ATOM 4390 C C . VAL A 1 598 ? 11.623 -0.739 9.967 1.00 95.50 598 VAL A C 1
ATOM 4392 O O . VAL A 1 598 ? 10.397 -0.659 9.981 1.00 95.50 598 VAL A O 1
ATOM 4395 N N . PRO A 1 599 ? 12.384 0.348 9.744 1.00 96.06 599 PRO A N 1
ATOM 4396 C CA . PRO A 1 599 ? 11.810 1.662 9.447 1.00 96.06 599 PRO A CA 1
ATOM 4397 C C . PRO A 1 599 ? 10.949 1.652 8.177 1.00 96.06 599 PRO A C 1
ATOM 4399 O O . PRO A 1 599 ? 11.430 1.288 7.109 1.00 96.06 599 PRO A O 1
ATOM 4402 N N . TRP A 1 600 ? 9.687 2.067 8.295 1.00 95.88 600 TRP A N 1
ATOM 4403 C CA . TRP A 1 600 ? 8.702 2.065 7.197 1.00 95.88 600 TRP A CA 1
ATOM 4404 C C . TRP A 1 600 ? 8.189 3.461 6.837 1.00 95.88 600 TRP A C 1
ATOM 4406 O O . TRP A 1 600 ? 7.378 3.603 5.931 1.00 95.88 600 TRP A O 1
ATOM 4416 N N . THR A 1 601 ? 8.631 4.494 7.556 1.00 95.31 601 THR A N 1
ATOM 4417 C CA . THR A 1 601 ? 8.141 5.866 7.355 1.00 95.31 601 THR A CA 1
ATOM 4418 C C . THR A 1 601 ? 8.590 6.408 6.005 1.00 95.31 601 THR A C 1
ATOM 4420 O O . THR A 1 601 ? 9.789 6.405 5.712 1.00 95.31 601 THR A O 1
ATOM 4423 N N . TYR A 1 602 ? 7.643 6.918 5.218 1.00 95.06 602 TYR A N 1
ATOM 4424 C CA . TYR A 1 602 ? 7.955 7.606 3.973 1.00 95.06 602 TYR A CA 1
ATOM 4425 C C . TYR A 1 602 ? 8.758 8.882 4.242 1.00 95.06 602 TYR A C 1
ATOM 4427 O O . TYR A 1 602 ? 8.550 9.584 5.238 1.00 95.06 602 TYR A O 1
ATOM 4435 N N . SER A 1 603 ? 9.703 9.178 3.355 1.00 93.62 603 SER A N 1
ATOM 4436 C CA . SER A 1 603 ? 10.498 10.397 3.415 1.00 93.62 603 SER A CA 1
ATOM 4437 C C . SER A 1 603 ? 10.627 11.002 2.033 1.00 93.62 603 SER A C 1
ATOM 4439 O O . SER A 1 603 ? 10.750 10.279 1.048 1.00 93.62 603 SER A O 1
ATOM 4441 N N . LEU A 1 604 ? 10.634 12.326 1.964 1.00 90.25 604 LEU A N 1
ATOM 4442 C CA . LEU A 1 604 ? 10.924 13.064 0.750 1.00 90.25 604 LEU A CA 1
ATOM 4443 C C . LEU A 1 604 ? 11.941 14.161 1.051 1.00 90.25 604 LEU A C 1
ATOM 4445 O O . LEU A 1 604 ? 11.683 15.056 1.859 1.00 90.25 604 LEU A O 1
ATOM 4449 N N . SER A 1 605 ? 13.097 14.111 0.386 1.00 88.94 605 SER A N 1
ATOM 4450 C CA . SER A 1 605 ? 14.179 15.091 0.562 1.00 88.94 605 SER A CA 1
ATOM 4451 C C . SER A 1 605 ? 14.639 15.245 2.024 1.00 88.94 605 SER A C 1
ATOM 4453 O O . SER A 1 605 ? 14.924 16.351 2.491 1.00 88.94 605 SER A O 1
ATOM 4455 N N . GLY A 1 606 ? 14.692 14.139 2.767 1.00 91.00 606 GLY A N 1
ATOM 4456 C CA . GLY A 1 606 ? 15.088 14.080 4.175 1.00 91.00 606 GLY A CA 1
ATOM 4457 C C . GLY A 1 606 ? 14.012 14.537 5.162 1.00 91.00 606 GLY A C 1
ATOM 4458 O O . GLY A 1 606 ? 14.277 14.611 6.364 1.00 91.00 606 GLY A O 1
ATOM 4459 N N . ILE A 1 607 ? 12.807 14.857 4.685 1.00 91.44 607 ILE A N 1
ATOM 4460 C CA . ILE A 1 607 ? 11.650 15.173 5.525 1.00 91.44 607 ILE A CA 1
ATOM 4461 C C . ILE A 1 607 ? 10.832 13.897 5.673 1.00 91.44 607 ILE A C 1
ATOM 4463 O O . ILE A 1 607 ? 10.430 13.308 4.675 1.00 91.44 607 ILE A O 1
ATOM 4467 N N . LEU A 1 608 ? 10.633 13.446 6.910 1.00 93.19 608 LEU A N 1
ATOM 4468 C CA . LEU A 1 608 ? 9.794 12.289 7.214 1.00 93.19 608 LEU A CA 1
ATOM 4469 C C . LEU A 1 608 ? 8.337 12.709 7.324 1.00 93.19 608 LEU A C 1
ATOM 4471 O O . LEU A 1 608 ? 8.040 13.766 7.894 1.00 93.19 608 LEU A O 1
ATOM 4475 N N . ASP A 1 609 ? 7.448 11.841 6.858 1.00 92.75 609 ASP A N 1
ATOM 4476 C CA . ASP A 1 609 ? 6.028 12.011 7.114 1.00 92.75 609 ASP A CA 1
ATOM 4477 C C . ASP A 1 609 ? 5.715 11.944 8.615 1.00 92.75 609 ASP A C 1
ATOM 4479 O O . ASP A 1 609 ? 6.379 11.231 9.381 1.00 92.75 609 ASP A O 1
ATOM 4483 N N . PRO A 1 610 ? 4.705 12.707 9.071 1.00 91.94 610 PRO A N 1
ATOM 4484 C CA . PRO A 1 610 ? 4.282 12.652 10.456 1.00 91.94 610 PRO A CA 1
ATOM 4485 C C . PRO A 1 610 ? 3.688 11.278 10.768 1.00 91.94 610 PRO A C 1
ATOM 4487 O O . PRO A 1 610 ? 3.034 10.651 9.939 1.00 91.94 610 PRO A O 1
ATOM 4490 N N . THR A 1 611 ? 3.880 10.827 12.004 1.00 89.25 611 THR A N 1
ATOM 4491 C CA . THR A 1 611 ? 3.419 9.512 12.460 1.00 89.25 611 THR A CA 1
ATOM 4492 C C . THR A 1 611 ? 2.363 9.651 13.548 1.00 89.25 611 THR A C 1
ATOM 4494 O O . THR A 1 611 ? 2.518 10.540 14.391 1.00 89.25 611 THR A O 1
ATOM 4497 N N . PRO A 1 612 ? 1.358 8.764 13.615 1.00 90.81 612 PRO A N 1
ATOM 4498 C CA . PRO A 1 612 ? 0.390 8.773 14.706 1.00 90.81 612 PRO A CA 1
ATOM 4499 C C . PRO A 1 612 ? 1.036 8.633 16.088 1.00 90.81 612 PRO A C 1
ATOM 4501 O O . PRO A 1 612 ? 2.029 7.915 16.259 1.00 90.81 612 PRO A O 1
ATOM 4504 N N . ASP A 1 613 ? 0.496 9.342 17.082 1.00 86.19 613 ASP A N 1
ATOM 4505 C CA . ASP A 1 613 ? 1.000 9.347 18.464 1.00 86.19 613 ASP A CA 1
ATOM 4506 C C . ASP A 1 613 ? 0.559 8.114 19.263 1.00 86.19 613 ASP A C 1
ATOM 4508 O O . ASP A 1 613 ? 1.341 7.592 20.064 1.00 86.19 613 ASP A O 1
ATOM 4512 N N . ASP A 1 614 ? -0.663 7.629 19.041 1.00 90.81 614 ASP A N 1
ATOM 4513 C CA . ASP A 1 614 ? -1.250 6.514 19.778 1.00 90.81 614 ASP A CA 1
ATOM 4514 C C . ASP A 1 614 ? -2.332 5.775 18.974 1.00 90.81 614 ASP A C 1
ATOM 4516 O O . ASP A 1 614 ? -2.776 6.239 17.930 1.00 90.81 614 ASP A O 1
ATOM 4520 N N . VAL A 1 615 ? -2.773 4.627 19.495 1.00 91.94 615 VAL A N 1
ATOM 4521 C CA . VAL A 1 615 ? -3.822 3.757 18.920 1.00 91.94 615 VAL A CA 1
ATOM 4522 C C . VAL A 1 615 ? -5.261 4.211 19.232 1.00 91.94 615 VAL A C 1
ATOM 4524 O O . VAL A 1 615 ? -6.211 3.465 19.004 1.00 91.94 615 VAL A O 1
ATOM 4527 N N . VAL A 1 616 ? -5.447 5.369 19.870 1.00 92.69 616 VAL A N 1
ATOM 4528 C CA . VAL A 1 616 ? -6.773 5.935 20.166 1.00 92.69 616 VAL A CA 1
ATOM 4529 C C . VAL A 1 616 ? -7.257 6.755 18.973 1.00 92.69 616 VAL A C 1
ATOM 4531 O O . VAL A 1 616 ? -8.426 6.661 18.610 1.00 92.69 616 VAL A O 1
ATOM 4534 N N . THR A 1 617 ? -6.361 7.521 18.350 1.00 94.62 617 THR A N 1
ATOM 4535 C CA . THR A 1 617 ? -6.641 8.370 17.176 1.00 94.62 617 THR A CA 1
ATOM 4536 C C . THR A 1 617 ? -6.017 7.834 15.886 1.00 94.62 617 THR A C 1
ATOM 4538 O O . THR A 1 617 ? -5.860 8.567 14.909 1.00 94.62 617 THR A O 1
ATOM 4541 N N . SER A 1 618 ? -5.670 6.545 15.870 1.00 95.38 618 SER A N 1
ATOM 4542 C CA . SER A 1 618 ? -5.185 5.843 14.684 1.00 95.38 618 SER A CA 1
ATOM 4543 C C . SER A 1 618 ? -5.487 4.350 14.731 1.00 95.38 618 SER A C 1
ATOM 4545 O O . SER A 1 618 ? -5.721 3.782 15.801 1.00 95.38 618 SER A O 1
ATOM 4547 N N . GLY A 1 619 ? -5.448 3.709 13.569 1.00 94.44 619 GLY A N 1
ATOM 4548 C CA . GLY A 1 619 ? -5.724 2.289 13.404 1.00 94.44 619 GLY A CA 1
ATOM 4549 C C . GLY A 1 619 ? -5.082 1.727 12.142 1.00 94.44 619 GLY A C 1
ATOM 4550 O O . GLY A 1 619 ? -4.514 2.472 11.346 1.00 94.44 619 GLY A O 1
ATOM 4551 N N . MET A 1 620 ? -5.193 0.409 11.991 1.00 94.50 620 MET A N 1
ATOM 4552 C CA . MET A 1 620 ? -4.836 -0.305 10.771 1.00 94.50 620 MET A CA 1
ATOM 4553 C C . MET A 1 620 ? -6.032 -1.080 10.246 1.00 94.50 620 MET A C 1
ATOM 4555 O O . MET A 1 620 ? -6.690 -1.766 11.030 1.00 94.50 620 MET A O 1
ATOM 4559 N N . ALA A 1 621 ? -6.301 -0.941 8.954 1.00 94.19 621 ALA A N 1
ATOM 4560 C CA . ALA A 1 621 ? -7.270 -1.727 8.203 1.00 94.19 621 ALA A CA 1
ATOM 4561 C C . ALA A 1 621 ? -7.017 -1.533 6.703 1.00 94.19 621 ALA A C 1
ATOM 4563 O O . ALA A 1 621 ? -6.364 -0.564 6.323 1.00 94.19 621 ALA A O 1
ATOM 4564 N N . ASP A 1 622 ? -7.523 -2.440 5.879 1.00 93.50 622 ASP A N 1
ATOM 4565 C CA . ASP A 1 622 ? -7.491 -2.301 4.423 1.00 93.50 622 ASP A CA 1
ATOM 4566 C C . ASP A 1 622 ? -8.523 -1.249 3.986 1.00 93.50 622 ASP A C 1
ATOM 4568 O O . ASP A 1 622 ? -9.727 -1.468 4.143 1.00 93.50 622 ASP A O 1
ATOM 4572 N N . VAL A 1 623 ? -8.060 -0.083 3.520 1.00 92.69 623 VAL A N 1
ATOM 4573 C CA . VAL A 1 623 ? -8.937 1.028 3.097 1.00 92.69 623 VAL A CA 1
ATOM 4574 C C . VAL A 1 623 ? -8.972 1.215 1.579 1.00 92.69 623 VAL A C 1
ATOM 4576 O O . VAL A 1 623 ? -9.642 2.133 1.102 1.00 92.69 623 VAL A O 1
ATOM 4579 N N . ASP A 1 624 ? -8.247 0.394 0.817 1.00 89.00 624 ASP A N 1
ATOM 4580 C CA . ASP A 1 624 ? -8.135 0.515 -0.641 1.00 89.00 624 ASP A CA 1
ATOM 4581 C C . ASP A 1 624 ? -8.381 -0.798 -1.411 1.00 89.00 624 ASP A C 1
ATOM 4583 O O . ASP A 1 624 ? -8.453 -0.794 -2.643 1.00 89.00 624 ASP A O 1
ATOM 4587 N N . GLY A 1 625 ? -8.587 -1.900 -0.692 1.00 88.62 625 GLY A N 1
ATOM 4588 C CA . GLY A 1 625 ? -8.956 -3.210 -1.208 1.00 88.62 625 GLY A CA 1
ATOM 4589 C C . GLY A 1 625 ? -7.778 -4.021 -1.732 1.00 88.62 625 GLY A C 1
ATOM 4590 O O . GLY A 1 625 ? -7.999 -5.004 -2.451 1.00 88.62 625 GLY A O 1
ATOM 4591 N N . ASP A 1 626 ? -6.538 -3.625 -1.432 1.00 87.50 626 ASP A N 1
ATOM 4592 C CA . ASP A 1 626 ? -5.337 -4.333 -1.878 1.00 87.50 626 ASP A CA 1
ATOM 4593 C C . ASP A 1 626 ? -5.023 -5.596 -1.041 1.00 87.50 626 ASP A C 1
ATOM 4595 O O . ASP A 1 626 ? -4.144 -6.395 -1.400 1.00 87.50 626 ASP A O 1
ATOM 4599 N N . GLY A 1 627 ? -5.794 -5.830 0.028 1.00 89.81 627 GLY A N 1
ATOM 4600 C CA . GLY A 1 627 ? -5.666 -6.952 0.953 1.00 89.81 627 GLY A CA 1
ATOM 4601 C C . GLY A 1 627 ? -4.622 -6.747 2.050 1.00 89.81 627 GLY A C 1
ATOM 4602 O O . GLY A 1 627 ? -4.393 -7.676 2.831 1.00 89.81 627 GLY A O 1
ATOM 4603 N N . ARG A 1 628 ? -3.983 -5.577 2.110 1.00 93.31 628 ARG A N 1
ATOM 4604 C CA . ARG A 1 628 ? -3.009 -5.165 3.121 1.00 93.31 628 ARG A CA 1
ATOM 4605 C C . ARG A 1 628 ? -3.626 -4.061 3.975 1.00 93.31 628 ARG A C 1
ATOM 4607 O O . ARG A 1 628 ? -4.529 -3.338 3.591 1.00 93.31 628 ARG A O 1
ATOM 4614 N N . SER A 1 629 ? -3.159 -3.962 5.207 1.00 95.25 629 SER A N 1
ATOM 4615 C CA . SER A 1 629 ? -3.637 -2.992 6.181 1.00 95.25 629 SER A CA 1
ATOM 4616 C C . SER A 1 629 ? -2.860 -1.687 6.069 1.00 95.25 629 SER A C 1
ATOM 4618 O O . SER A 1 629 ? -1.630 -1.660 6.164 1.00 95.25 629 SER A O 1
ATOM 4620 N N . ASP A 1 630 ? -3.591 -0.585 5.996 1.00 95.88 630 ASP A N 1
ATOM 4621 C CA . ASP A 1 630 ? -3.051 0.762 5.898 1.00 95.88 630 ASP A CA 1
ATOM 4622 C C . ASP A 1 630 ? -3.071 1.472 7.243 1.00 95.88 630 ASP A C 1
ATOM 4624 O O . ASP A 1 630 ? -3.981 1.298 8.056 1.00 95.88 630 ASP A O 1
ATOM 4628 N N . LEU A 1 631 ? -2.072 2.320 7.496 1.00 96.69 631 LEU A N 1
ATOM 4629 C CA . LEU A 1 631 ? -2.008 3.086 8.736 1.00 96.69 631 LEU A CA 1
ATOM 4630 C C . LEU A 1 631 ? -2.762 4.407 8.587 1.00 96.69 631 LEU A C 1
ATOM 4632 O O . LEU A 1 631 ? -2.238 5.367 8.019 1.00 96.69 631 LEU A O 1
ATOM 4636 N N . CYS A 1 632 ? -3.952 4.485 9.172 1.00 96.38 632 CYS A N 1
ATOM 4637 C CA . CYS A 1 632 ? -4.776 5.691 9.178 1.00 96.38 632 CYS A CA 1
ATOM 4638 C C . CYS A 1 632 ? -4.726 6.406 10.527 1.00 96.38 632 CYS A C 1
ATOM 4640 O O . CYS A 1 632 ? -4.708 5.778 11.588 1.00 96.38 632 CYS A O 1
ATOM 4642 N N . GLY A 1 633 ? -4.744 7.736 10.504 1.00 95.62 633 GLY A N 1
ATOM 4643 C CA . GLY A 1 633 ? -4.685 8.554 11.710 1.00 95.62 633 GLY A CA 1
ATOM 4644 C C . GLY A 1 633 ? -5.266 9.949 11.531 1.00 95.62 633 GLY A C 1
ATOM 4645 O O . GLY A 1 633 ? -5.549 10.398 10.417 1.00 95.62 633 GLY A O 1
ATOM 4646 N N . ILE A 1 634 ? -5.412 10.644 12.657 1.00 94.81 634 ILE A N 1
ATOM 4647 C CA . ILE A 1 634 ? -5.728 12.072 12.687 1.00 94.81 634 ILE A CA 1
ATOM 4648 C C . ILE A 1 634 ? -4.422 12.861 12.774 1.00 94.81 634 ILE A C 1
ATOM 4650 O O . ILE A 1 634 ? -3.627 12.674 13.696 1.00 94.81 634 ILE A O 1
ATOM 4654 N N . PHE A 1 635 ? -4.214 13.772 11.830 1.00 91.25 635 PHE A N 1
ATOM 4655 C CA . PHE A 1 635 ? -3.022 14.608 11.733 1.00 91.25 635 PHE A CA 1
ATOM 4656 C C . PHE A 1 635 ? -3.404 16.084 11.681 1.00 91.25 635 PHE A C 1
ATOM 4658 O O . PHE A 1 635 ? -4.451 16.442 11.153 1.00 91.25 635 PHE A O 1
ATOM 4665 N N . ASP A 1 636 ? -2.527 16.955 12.176 1.00 86.00 636 ASP A N 1
ATOM 4666 C CA . ASP A 1 636 ? -2.598 18.393 11.913 1.00 86.00 636 ASP A CA 1
ATOM 4667 C C . ASP A 1 636 ? -1.347 18.809 11.137 1.00 86.00 636 ASP A C 1
ATOM 4669 O O . ASP A 1 636 ? -0.224 18.766 11.648 1.00 86.00 636 ASP A O 1
ATOM 4673 N N . ARG A 1 637 ? -1.546 19.192 9.874 1.00 76.12 637 ARG A N 1
ATOM 4674 C CA . ARG A 1 637 ? -0.485 19.649 8.963 1.00 76.12 637 ARG A CA 1
ATOM 4675 C C . ARG A 1 637 ? -0.389 21.178 8.892 1.00 76.12 637 ARG A C 1
ATOM 4677 O O . ARG A 1 637 ? 0.117 21.729 7.917 1.00 76.12 637 ARG A O 1
ATOM 4684 N N . GLY A 1 638 ? -0.904 21.884 9.899 1.00 77.12 638 GLY A N 1
ATOM 4685 C CA . GLY A 1 638 ? -0.946 23.347 9.958 1.00 77.12 638 GLY A CA 1
ATOM 4686 C C . GLY A 1 638 ? -2.119 23.972 9.199 1.00 77.12 638 GLY A C 1
ATOM 4687 O O . GLY A 1 638 ? -2.169 25.194 9.063 1.00 77.12 638 GLY A O 1
ATOM 4688 N N . THR A 1 639 ? -3.052 23.151 8.710 1.00 80.12 639 THR A N 1
ATOM 4689 C CA . THR A 1 639 ? -4.285 23.573 8.016 1.00 80.12 639 THR A CA 1
ATOM 4690 C C . THR A 1 639 ? -5.550 23.067 8.715 1.00 80.12 639 THR A C 1
ATOM 4692 O O . THR A 1 639 ? -6.634 23.137 8.142 1.00 80.12 639 THR A O 1
ATOM 4695 N N . GLY A 1 640 ? -5.410 22.598 9.959 1.00 87.38 640 GLY A N 1
ATOM 4696 C CA . GLY A 1 640 ? -6.478 21.987 10.740 1.00 87.38 640 GLY A CA 1
ATOM 4697 C C . GLY A 1 640 ? -6.357 20.460 10.805 1.00 87.38 640 GLY A C 1
ATOM 4698 O O . GLY A 1 640 ? -5.470 19.875 10.172 1.00 87.38 640 GLY A O 1
ATOM 4699 N N . PRO A 1 641 ? -7.232 19.813 11.593 1.00 92.12 641 PRO A N 1
ATOM 4700 C CA . PRO A 1 641 ? -7.258 18.366 11.744 1.00 92.12 641 PRO A CA 1
ATOM 4701 C C . PRO A 1 641 ? -7.693 17.681 10.443 1.00 92.12 641 PRO A C 1
ATOM 4703 O O . PRO A 1 641 ? -8.589 18.132 9.727 1.00 92.12 641 PRO A O 1
ATOM 4706 N N . GLN A 1 642 ? -7.037 16.574 10.125 1.00 92.38 642 GLN A N 1
ATOM 4707 C CA . GLN A 1 642 ? -7.191 15.839 8.877 1.00 92.38 642 GLN A CA 1
ATOM 4708 C C . GLN A 1 642 ? -7.147 14.340 9.145 1.00 92.38 642 GLN A C 1
ATOM 4710 O O . GLN A 1 642 ? -6.344 13.881 9.955 1.00 92.38 642 GLN A O 1
ATOM 4715 N N . ILE A 1 643 ? -7.971 13.581 8.427 1.00 94.06 643 ILE A N 1
ATOM 4716 C CA . ILE A 1 643 ? -7.839 12.128 8.324 1.00 94.06 643 ILE A CA 1
ATOM 4717 C C . ILE A 1 643 ? -6.880 11.846 7.177 1.00 94.06 643 ILE A C 1
ATOM 4719 O O . ILE A 1 643 ? -7.120 12.295 6.054 1.00 94.06 643 ILE A O 1
ATOM 4723 N N . ALA A 1 644 ? -5.814 11.103 7.443 1.00 93.75 644 ALA A N 1
ATOM 4724 C CA . ALA A 1 644 ? -4.884 10.670 6.412 1.00 93.75 644 ALA A CA 1
ATOM 4725 C C . ALA A 1 644 ? -4.449 9.222 6.644 1.00 93.75 644 ALA A C 1
ATOM 4727 O O . ALA A 1 644 ? -4.401 8.766 7.790 1.00 93.75 644 ALA A O 1
ATOM 4728 N N . CYS A 1 645 ? -4.126 8.526 5.559 1.00 94.56 645 CYS A N 1
ATOM 4729 C CA . CYS A 1 645 ? -3.709 7.128 5.574 1.00 94.56 645 CYS A CA 1
ATOM 4730 C C . CYS A 1 645 ? -2.390 6.962 4.822 1.00 94.56 645 CYS A C 1
ATOM 4732 O O . CYS A 1 645 ? -2.173 7.574 3.776 1.00 94.56 645 CYS A O 1
ATOM 4734 N N . ALA A 1 646 ? -1.482 6.183 5.398 1.00 95.75 646 ALA A N 1
ATOM 4735 C CA . ALA A 1 646 ? -0.233 5.784 4.775 1.00 95.75 646 ALA A CA 1
ATOM 4736 C C . ALA A 1 646 ? -0.405 4.340 4.301 1.00 95.75 646 ALA A C 1
ATOM 4738 O O . ALA A 1 646 ? -0.541 3.439 5.135 1.00 95.75 646 ALA A O 1
ATOM 4739 N N . ARG A 1 647 ? -0.452 4.146 2.978 1.00 95.31 647 ARG A N 1
ATOM 4740 C CA . ARG A 1 647 ? -0.788 2.848 2.385 1.00 95.31 647 ARG A CA 1
ATOM 4741 C C . ARG A 1 647 ? 0.374 1.871 2.413 1.00 95.31 647 ARG A C 1
ATOM 4743 O O . ARG A 1 647 ? 1.513 2.280 2.140 1.00 95.31 647 ARG A O 1
ATOM 4750 N N . SER A 1 648 ? 0.117 0.609 2.742 1.00 95.69 648 SER A N 1
ATOM 4751 C CA . SER A 1 648 ? 1.159 -0.414 2.760 1.00 95.69 648 SER A CA 1
ATOM 4752 C C . SER A 1 648 ? 1.633 -0.740 1.346 1.00 95.69 648 SER A C 1
ATOM 4754 O O . SER A 1 648 ? 0.854 -1.044 0.457 1.00 95.69 648 SER A O 1
ATOM 4756 N N . GLN A 1 649 ? 2.950 -0.724 1.149 1.00 93.50 649 GLN A N 1
ATOM 4757 C CA . GLN A 1 649 ? 3.620 -1.120 -0.097 1.00 93.50 649 GLN A CA 1
ATOM 4758 C C . GLN A 1 649 ? 4.343 -2.464 0.076 1.00 93.50 649 GLN A C 1
ATOM 4760 O O . GLN A 1 649 ? 5.402 -2.707 -0.517 1.00 93.50 649 GLN A O 1
ATOM 4765 N N . GLY A 1 650 ? 3.866 -3.286 1.013 1.00 91.00 650 GLY A N 1
ATOM 4766 C CA . GLY A 1 650 ? 4.406 -4.589 1.391 1.00 91.00 650 GLY A CA 1
ATOM 4767 C C . GLY A 1 650 ? 5.623 -4.564 2.324 1.00 91.00 650 GLY A C 1
ATOM 4768 O O . GLY A 1 650 ? 5.722 -5.359 3.247 1.00 91.00 650 GLY A O 1
ATOM 4769 N N . PHE A 1 651 ? 6.571 -3.648 2.109 1.00 92.81 651 PHE A N 1
ATOM 4770 C CA . PHE A 1 651 ? 7.800 -3.529 2.920 1.00 92.81 651 PHE A CA 1
ATOM 4771 C C . PHE A 1 651 ? 8.144 -2.070 3.253 1.00 92.81 651 PHE A C 1
ATOM 4773 O O . PHE A 1 651 ? 9.304 -1.651 3.212 1.00 92.81 651 PHE A O 1
ATOM 4780 N N . GLY A 1 652 ? 7.120 -1.259 3.482 1.00 95.31 652 GLY A N 1
ATOM 4781 C CA . GLY A 1 652 ? 7.222 0.177 3.727 1.00 95.31 652 GLY A CA 1
ATOM 4782 C C . GLY A 1 652 ? 5.884 0.854 3.476 1.00 95.31 652 GLY A C 1
ATOM 4783 O O . GLY A 1 652 ? 5.079 0.330 2.709 1.00 95.31 652 GLY A O 1
ATOM 4784 N N . PHE A 1 653 ? 5.663 2.015 4.084 1.00 96.50 653 PHE A N 1
ATOM 4785 C CA . PHE A 1 653 ? 4.508 2.841 3.755 1.00 96.50 653 PHE A CA 1
ATOM 4786 C C . PHE A 1 653 ? 4.827 3.797 2.607 1.00 96.50 653 PHE A C 1
ATOM 4788 O O . PHE A 1 653 ? 5.942 4.324 2.508 1.00 96.50 653 PHE A O 1
ATOM 4795 N N . GLY A 1 654 ? 3.822 4.032 1.767 1.00 95.06 654 GLY A N 1
ATOM 4796 C CA . GLY A 1 654 ? 3.793 5.175 0.865 1.00 95.06 654 GLY A CA 1
ATOM 4797 C C . GLY A 1 654 ? 3.605 6.494 1.629 1.00 95.06 654 GLY A C 1
ATOM 4798 O O . GLY A 1 654 ? 3.458 6.494 2.859 1.00 95.06 654 GLY A O 1
ATOM 4799 N N . PRO A 1 655 ? 3.616 7.631 0.919 1.00 93.62 655 PRO A N 1
ATOM 4800 C CA . PRO A 1 655 ? 3.369 8.935 1.509 1.00 93.62 655 PRO A CA 1
ATOM 4801 C C . PRO A 1 655 ? 1.980 8.990 2.136 1.00 93.62 655 PRO A C 1
ATOM 4803 O O . PRO A 1 655 ? 1.025 8.358 1.684 1.00 93.62 655 PRO A O 1
ATOM 4806 N N . LEU A 1 656 ? 1.869 9.781 3.194 1.00 92.44 656 LEU A N 1
ATOM 4807 C CA . LEU A 1 656 ? 0.634 9.946 3.935 1.00 92.44 656 LEU A CA 1
ATOM 4808 C C . LEU A 1 656 ? -0.374 10.748 3.085 1.00 92.44 656 LEU A C 1
ATOM 4810 O O . LEU A 1 656 ? -0.268 11.975 2.944 1.00 92.44 656 LEU A O 1
ATOM 4814 N N . ALA A 1 657 ? -1.369 10.054 2.538 1.00 90.69 657 ALA A N 1
ATOM 4815 C CA . ALA A 1 657 ? -2.377 10.609 1.646 1.00 90.69 657 ALA A CA 1
ATOM 4816 C C . ALA A 1 657 ? -3.560 11.180 2.440 1.00 90.69 657 ALA A C 1
ATOM 4818 O O . ALA A 1 657 ? -4.106 10.532 3.334 1.00 90.69 657 ALA A O 1
ATOM 4819 N N . LEU A 1 658 ? -3.966 12.413 2.117 1.00 90.50 658 LEU A N 1
ATOM 4820 C CA . LEU A 1 658 ? -5.133 13.044 2.733 1.00 90.50 658 LEU A CA 1
ATOM 4821 C C . LEU A 1 658 ? -6.412 12.334 2.278 1.00 90.50 658 LEU A C 1
ATOM 4823 O O . LEU A 1 658 ? -6.717 12.331 1.085 1.00 90.50 658 LEU A O 1
ATOM 4827 N N . LEU A 1 659 ? -7.179 11.821 3.239 1.00 90.81 659 LEU A N 1
ATOM 4828 C CA . LEU A 1 659 ? -8.506 11.269 2.996 1.00 90.81 659 LEU A CA 1
ATOM 4829 C C . LEU A 1 659 ? -9.566 12.363 3.149 1.00 90.81 659 LEU A C 1
ATOM 4831 O O . LEU A 1 659 ? -10.307 12.628 2.214 1.00 90.81 659 LEU A O 1
ATOM 4835 N N . ALA A 1 660 ? -9.614 13.075 4.278 1.00 91.50 660 ALA A N 1
ATOM 4836 C CA . ALA A 1 660 ? -10.580 14.162 4.464 1.00 91.50 660 ALA A CA 1
ATOM 4837 C C . ALA A 1 660 ? -10.097 15.250 5.427 1.00 91.50 660 ALA A C 1
ATOM 4839 O O . ALA A 1 660 ? -9.358 14.992 6.376 1.00 91.50 660 ALA A O 1
ATOM 4840 N N . SER A 1 661 ? -10.558 16.485 5.207 1.00 90.31 661 SER A N 1
ATOM 4841 C CA . SER A 1 661 ? -10.402 17.577 6.175 1.00 90.31 661 SER A CA 1
ATOM 4842 C C . SER A 1 661 ? -11.521 17.523 7.213 1.00 90.31 661 SER A C 1
ATOM 4844 O O . SER A 1 661 ? -12.682 17.312 6.862 1.00 90.31 661 SER A O 1
ATOM 4846 N N . LEU A 1 662 ? -11.177 17.752 8.477 1.00 92.12 662 LEU A N 1
ATOM 4847 C CA . LEU A 1 662 ? -12.117 17.783 9.590 1.00 92.12 662 LEU A CA 1
ATOM 4848 C C . LEU A 1 662 ? -12.351 19.227 10.070 1.00 92.12 662 LEU A C 1
ATOM 4850 O O . LEU A 1 662 ? -11.488 20.087 9.872 1.00 92.12 662 LEU A O 1
ATOM 4854 N N . PRO A 1 663 ? -13.503 19.523 10.699 1.00 91.94 663 PRO A N 1
ATOM 4855 C CA . PRO A 1 663 ? -13.708 20.800 11.377 1.00 91.94 663 PRO A CA 1
ATOM 4856 C C . PRO A 1 663 ? -12.660 21.078 12.464 1.00 91.94 663 PRO A C 1
ATOM 4858 O O . PRO A 1 663 ? -12.129 20.165 13.088 1.00 91.94 663 PRO A O 1
ATOM 4861 N N . ASP A 1 664 ? -12.404 22.355 12.755 1.00 90.56 664 ASP A N 1
ATOM 4862 C CA . ASP A 1 664 ? -11.540 22.726 13.880 1.00 90.56 664 ASP A CA 1
ATOM 4863 C C . ASP A 1 664 ? -12.101 22.170 15.200 1.00 90.56 664 ASP A C 1
ATOM 4865 O O . ASP A 1 664 ? -13.204 22.527 15.626 1.00 90.56 664 ASP A O 1
ATOM 4869 N N . GLY A 1 665 ? -11.323 21.329 15.882 1.00 90.69 665 GLY A N 1
ATOM 4870 C CA . GLY A 1 665 ? -11.781 20.655 17.089 1.00 90.69 665 GLY A CA 1
ATOM 4871 C C . GLY A 1 665 ? -10.760 19.695 17.682 1.00 90.69 665 GLY A C 1
ATOM 4872 O O . GLY A 1 665 ? -9.638 19.554 17.197 1.00 90.69 665 GLY A O 1
ATOM 4873 N N . THR A 1 666 ? -11.161 19.051 18.774 1.00 91.06 666 THR A N 1
ATOM 4874 C CA . THR A 1 666 ? -10.432 17.934 19.380 1.00 91.06 666 THR A CA 1
ATOM 4875 C C . THR A 1 666 ? -11.165 16.645 19.069 1.00 91.06 666 THR A C 1
ATOM 4877 O O . THR A 1 666 ? -12.385 16.599 19.200 1.00 91.06 666 THR A O 1
ATOM 4880 N N . TYR A 1 667 ? -10.413 15.609 18.722 1.00 93.88 667 TYR A N 1
ATOM 4881 C CA . TYR A 1 667 ? -10.949 14.296 18.398 1.00 93.88 667 TYR A CA 1
ATOM 4882 C C . TYR A 1 667 ? -10.467 13.287 19.428 1.00 93.88 667 TYR A C 1
ATOM 4884 O O . TYR A 1 667 ? -9.275 13.218 19.733 1.00 93.88 667 TYR A O 1
ATOM 4892 N N . ASP A 1 668 ? -11.411 12.531 19.972 1.00 91.94 668 ASP A N 1
ATOM 4893 C CA . ASP A 1 668 ? -11.177 11.587 21.059 1.00 91.94 668 ASP A CA 1
ATOM 4894 C C . ASP A 1 668 ? -10.977 10.153 20.551 1.00 91.94 668 ASP A C 1
ATOM 4896 O O . ASP A 1 668 ? -10.541 9.300 21.325 1.00 91.94 668 ASP A O 1
ATOM 4900 N N . ALA A 1 669 ? -11.325 9.864 19.291 1.00 94.44 669 ALA A N 1
ATOM 4901 C CA . ALA A 1 669 ? -11.176 8.538 18.700 1.00 94.44 669 ALA A CA 1
ATOM 4902 C C . ALA A 1 669 ? -11.101 8.565 17.167 1.00 94.44 669 ALA A C 1
ATOM 4904 O O . ALA A 1 669 ? -11.705 9.429 16.528 1.00 94.44 669 ALA A O 1
ATOM 4905 N N . LEU A 1 670 ? -10.434 7.553 16.610 1.00 95.56 670 LEU A N 1
ATOM 4906 C CA . LEU A 1 670 ? -10.577 7.098 15.229 1.00 95.56 670 LEU A CA 1
ATOM 4907 C C . LEU A 1 670 ? -10.921 5.603 15.238 1.00 95.56 670 LEU A C 1
ATOM 4909 O O . LEU A 1 670 ? -10.296 4.820 15.959 1.00 95.56 670 LEU A O 1
ATOM 4913 N N . TRP A 1 671 ? -11.908 5.208 14.442 1.00 94.81 671 TRP A N 1
ATOM 4914 C CA . TRP A 1 671 ? -12.333 3.825 14.254 1.00 94.81 671 TRP A CA 1
ATOM 4915 C C . TRP A 1 671 ? -12.313 3.473 12.770 1.00 94.81 671 TRP A C 1
ATOM 4917 O O . TRP A 1 671 ? -12.673 4.302 11.937 1.00 94.81 671 TRP A O 1
ATOM 4927 N N . LEU A 1 672 ? -11.894 2.242 12.484 1.00 95.00 672 LEU A N 1
ATOM 4928 C CA . LEU A 1 672 ? -11.859 1.662 11.147 1.00 95.00 672 LEU A CA 1
ATOM 4929 C C . LEU A 1 672 ? -12.794 0.454 11.108 1.00 95.00 672 LEU A C 1
ATOM 4931 O O . LEU A 1 672 ? -12.803 -0.325 12.067 1.00 95.00 672 LEU A O 1
ATOM 4935 N N . GLY A 1 673 ? -13.568 0.320 10.037 1.00 93.50 673 GLY A N 1
ATOM 4936 C CA . GLY A 1 673 ? -14.461 -0.813 9.798 1.00 93.50 673 GLY A CA 1
ATOM 4937 C C . GLY A 1 673 ? -15.434 -0.531 8.657 1.00 93.50 673 GLY A C 1
ATOM 4938 O O . GLY A 1 673 ? -15.758 0.625 8.413 1.00 93.50 673 GLY A O 1
ATOM 4939 N N . ASP A 1 674 ? -15.887 -1.584 7.987 1.00 94.75 674 ASP A N 1
ATOM 4940 C CA . ASP A 1 674 ? -16.804 -1.510 6.844 1.00 94.75 674 ASP A CA 1
ATOM 4941 C C . ASP A 1 674 ? -18.214 -1.079 7.291 1.00 94.75 674 ASP A C 1
ATOM 4943 O O . ASP A 1 674 ? -18.952 -1.849 7.915 1.00 94.75 674 ASP A O 1
ATOM 4947 N N . LEU A 1 675 ? -18.580 0.185 7.066 1.00 95.00 675 LEU A N 1
ATOM 4948 C CA . LEU A 1 675 ? -19.877 0.728 7.466 1.00 95.00 675 LEU A CA 1
ATOM 4949 C C . LEU A 1 675 ? -20.978 0.312 6.506 1.00 95.00 675 LEU A C 1
ATOM 4951 O O . LEU A 1 675 ? -22.119 0.221 6.964 1.00 95.00 675 LEU A O 1
ATOM 4955 N N . ASP A 1 676 ? -20.684 0.160 5.214 1.00 93.12 676 ASP A N 1
ATOM 4956 C CA . ASP A 1 676 ? -21.691 0.094 4.152 1.00 93.12 676 ASP A CA 1
ATOM 4957 C C . ASP A 1 676 ? -21.762 -1.239 3.384 1.00 93.12 676 ASP A C 1
ATOM 4959 O O . ASP A 1 676 ? -22.723 -1.452 2.629 1.00 93.12 676 ASP A O 1
ATOM 4963 N N . GLY A 1 677 ? -20.860 -2.166 3.695 1.00 92.50 677 GLY A N 1
ATOM 4964 C CA . GLY A 1 677 ? -20.831 -3.544 3.221 1.00 92.50 677 GLY A CA 1
ATOM 4965 C C . GLY A 1 677 ? -20.112 -3.718 1.891 1.00 92.50 677 GLY A C 1
ATOM 4966 O O . GLY A 1 677 ? -20.427 -4.662 1.153 1.00 92.50 677 GLY A O 1
ATOM 4967 N N . ASP A 1 678 ? -19.221 -2.796 1.525 1.00 90.44 678 ASP A N 1
ATOM 4968 C CA . ASP A 1 678 ? -18.452 -2.864 0.283 1.00 90.44 678 ASP A CA 1
ATOM 4969 C C . ASP A 1 678 ? -17.158 -3.692 0.400 1.00 90.44 678 ASP A C 1
ATOM 4971 O O . ASP A 1 678 ? -16.546 -4.027 -0.621 1.00 90.44 678 ASP A O 1
ATOM 4975 N N . GLY A 1 679 ? -16.812 -4.127 1.615 1.00 89.69 679 GLY A N 1
ATOM 4976 C CA . GLY A 1 679 ? -15.632 -4.924 1.931 1.00 89.69 679 GLY A CA 1
ATOM 4977 C C . GLY A 1 679 ? -14.377 -4.104 2.229 1.00 89.69 679 GLY A C 1
ATOM 4978 O O . GLY A 1 679 ? -13.344 -4.711 2.519 1.00 89.69 679 GLY A O 1
ATOM 4979 N N . LEU A 1 680 ? -14.446 -2.773 2.174 1.00 91.88 680 LEU A N 1
ATOM 4980 C CA . LEU A 1 680 ? -13.366 -1.859 2.534 1.00 91.88 680 LEU A CA 1
ATOM 4981 C C . LEU A 1 680 ? -13.596 -1.292 3.934 1.00 91.88 680 LEU A C 1
ATOM 4983 O O . LEU A 1 680 ? -14.721 -1.118 4.396 1.00 91.88 680 LEU A O 1
ATOM 4987 N N . ALA A 1 681 ? -12.520 -0.989 4.654 1.00 94.00 681 ALA A N 1
ATOM 4988 C CA . ALA A 1 681 ? -12.655 -0.328 5.940 1.00 94.00 681 ALA A CA 1
ATOM 4989 C C . ALA A 1 681 ? -12.877 1.179 5.765 1.00 94.00 681 ALA A C 1
ATOM 4991 O O . ALA A 1 681 ? -12.007 1.908 5.290 1.00 94.00 681 ALA A O 1
ATOM 4992 N N . ASP A 1 682 ? -14.001 1.671 6.274 1.00 94.75 682 ASP A N 1
ATOM 4993 C CA . ASP A 1 682 ? -14.275 3.100 6.343 1.00 94.75 682 ASP A CA 1
ATOM 4994 C C . ASP A 1 682 ? -13.623 3.739 7.564 1.00 94.75 682 ASP A C 1
ATOM 4996 O O . ASP A 1 682 ? -13.305 3.076 8.556 1.00 94.75 682 ASP A O 1
ATOM 5000 N N . VAL A 1 683 ? -13.484 5.067 7.536 1.00 95.19 683 VAL A N 1
ATOM 5001 C CA . VAL A 1 683 ? -12.880 5.822 8.639 1.00 95.19 683 VAL A CA 1
ATOM 5002 C C . VAL A 1 683 ? -13.912 6.695 9.338 1.00 95.19 683 VAL A C 1
ATOM 5004 O O . VAL A 1 683 ? -14.439 7.631 8.744 1.00 95.19 683 VAL A O 1
ATOM 5007 N N . CYS A 1 684 ? -14.145 6.465 10.631 1.00 95.25 684 CYS A N 1
ATOM 5008 C CA . CYS A 1 684 ? -14.966 7.333 11.479 1.00 95.25 684 CYS A CA 1
ATOM 5009 C C . CYS A 1 684 ? -14.138 7.973 12.595 1.00 95.25 684 CYS A C 1
ATOM 5011 O O . CYS A 1 684 ? -13.380 7.294 13.285 1.00 95.25 684 CYS A O 1
ATOM 5013 N N . VAL A 1 685 ? -14.340 9.266 12.844 1.00 95.62 685 VAL A N 1
ATOM 5014 C CA . VAL A 1 685 ? -13.746 9.982 13.984 1.00 95.62 685 VAL A CA 1
ATOM 5015 C C . VAL A 1 685 ? -14.818 10.565 14.902 1.00 95.62 685 VAL A C 1
ATOM 5017 O O . VAL A 1 685 ? -15.886 10.969 14.444 1.00 95.62 685 VAL A O 1
ATOM 5020 N N . ASP A 1 686 ? -14.528 10.622 16.201 1.00 94.88 686 ASP A N 1
ATOM 5021 C CA . ASP A 1 686 ? -15.445 11.088 17.255 1.00 94.88 686 ASP A CA 1
ATOM 5022 C C . ASP A 1 686 ? -14.891 12.350 17.929 1.00 94.88 686 ASP A C 1
ATOM 5024 O O . ASP A 1 686 ? -13.785 12.328 18.472 1.00 94.88 686 ASP A O 1
ATOM 5028 N N . ASP A 1 687 ? -15.659 13.446 17.924 1.00 93.69 687 ASP A N 1
ATOM 5029 C CA . ASP A 1 687 ? -15.305 14.702 18.617 1.00 93.69 687 ASP A CA 1
ATOM 5030 C C . ASP A 1 687 ? -15.886 14.816 20.043 1.00 93.69 687 ASP A C 1
ATOM 5032 O O . ASP A 1 687 ? -15.796 15.860 20.695 1.00 93.69 687 ASP A O 1
ATOM 5036 N N . GLY A 1 688 ? -16.542 13.757 20.525 1.00 91.19 688 GLY A N 1
ATOM 5037 C CA . GLY A 1 688 ? -17.273 13.730 21.791 1.00 91.19 688 GLY A CA 1
ATOM 5038 C C . GLY A 1 688 ? -18.780 13.967 21.637 1.00 91.19 688 GLY A C 1
ATOM 5039 O O . GLY A 1 688 ? -19.556 13.605 22.528 1.00 91.19 688 GLY A O 1
ATOM 5040 N N . THR A 1 689 ? -19.221 14.541 20.516 1.00 91.19 689 THR A N 1
ATOM 5041 C CA . THR A 1 689 ? -20.620 14.912 20.238 1.00 91.19 689 THR A CA 1
ATOM 5042 C C . THR A 1 689 ? -21.126 14.430 18.882 1.00 91.19 689 THR A C 1
ATOM 5044 O O . THR A 1 689 ? -22.294 14.042 18.768 1.00 91.19 689 THR A O 1
ATOM 5047 N N . THR A 1 690 ? -20.251 14.423 17.887 1.00 93.94 690 THR A N 1
ATOM 5048 C CA . THR A 1 690 ? -20.530 14.159 16.481 1.00 93.94 690 THR A CA 1
ATOM 5049 C C . THR A 1 690 ? -19.519 13.144 15.973 1.00 93.94 690 THR A C 1
ATOM 5051 O O . THR A 1 690 ? -18.340 13.183 16.334 1.00 93.94 690 THR A O 1
ATOM 5054 N N . LEU A 1 691 ? -20.009 12.226 15.150 1.00 95.12 691 LEU A N 1
ATOM 5055 C CA . LEU A 1 691 ? -19.202 11.300 14.379 1.00 95.12 691 LEU A CA 1
ATOM 5056 C C . LEU A 1 691 ? -19.044 11.854 12.966 1.00 95.12 691 LEU A C 1
ATOM 5058 O O . LEU A 1 691 ? -20.031 12.276 12.361 1.00 95.12 691 LEU A O 1
ATOM 5062 N N . TYR A 1 692 ? -17.820 11.832 12.452 1.00 95.88 692 TYR A N 1
ATOM 5063 C CA . TYR A 1 692 ? -17.502 12.191 11.074 1.00 95.88 692 TYR A CA 1
ATOM 5064 C C . TYR A 1 692 ? -16.963 10.942 10.393 1.00 95.88 692 TYR A C 1
ATOM 5066 O O . TYR A 1 692 ? -15.887 10.473 10.758 1.00 95.88 692 TYR A O 1
ATOM 5074 N N . CYS A 1 693 ? -17.716 10.400 9.442 1.00 95.00 693 CYS A N 1
ATOM 5075 C CA . CYS A 1 693 ? -17.359 9.167 8.751 1.00 95.00 693 CYS A CA 1
ATOM 5076 C C . CYS A 1 693 ? -17.049 9.433 7.279 1.00 95.00 693 CYS A C 1
ATOM 5078 O O . CYS A 1 693 ? -17.728 10.224 6.619 1.00 95.00 693 CYS A O 1
ATOM 5080 N N . VAL A 1 694 ? -16.017 8.777 6.769 1.00 93.12 694 VAL A N 1
ATOM 5081 C CA . VAL A 1 694 ? -15.578 8.849 5.381 1.00 93.12 694 VAL A CA 1
ATOM 5082 C C . VAL A 1 694 ? -15.573 7.431 4.827 1.00 93.12 694 VAL A C 1
ATOM 5084 O O . VAL A 1 694 ? -14.700 6.658 5.224 1.00 93.12 694 VAL A O 1
ATOM 5087 N N . PRO A 1 695 ? -16.531 7.100 3.945 1.00 90.81 695 PRO A N 1
ATOM 5088 C CA . PRO A 1 695 ? -16.514 5.819 3.267 1.00 90.81 695 PRO A CA 1
ATOM 5089 C C . PRO A 1 695 ? -15.281 5.670 2.368 1.00 90.81 695 PRO A C 1
ATOM 5091 O O . PRO A 1 695 ? -14.946 6.620 1.642 1.00 90.81 695 PRO A O 1
ATOM 5094 N N . ALA A 1 696 ? -14.626 4.516 2.426 1.00 86.69 696 ALA A N 1
ATOM 5095 C CA . ALA A 1 696 ? -13.620 4.075 1.468 1.00 86.69 696 ALA A CA 1
ATOM 5096 C C . ALA A 1 696 ? -14.285 3.798 0.106 1.00 86.69 696 ALA A C 1
ATOM 5098 O O . ALA A 1 696 ? -15.503 3.645 0.028 1.00 86.69 696 ALA A O 1
ATOM 5099 N N . ARG A 1 697 ? -13.526 3.896 -0.997 1.00 71.50 697 ARG A N 1
ATOM 5100 C CA . ARG A 1 697 ? -14.052 3.759 -2.369 1.00 71.50 697 ARG A CA 1
ATOM 5101 C C . ARG A 1 697 ? -13.016 3.351 -3.396 1.00 71.50 697 ARG A C 1
ATOM 5103 O O . ARG A 1 697 ? -11.892 3.894 -3.306 1.00 71.50 697 ARG A O 1
#

pLDDT: mean 88.52, std 11.63, range [29.66, 98.06]

Foldseek 3Di:
DDDDDDDDDPDPDPDDDDPAAAAADAQAAFQEEEFEAELCCLLFWVPPLSLLSLQPGAYEYEHEALFDDCSVLSVLLSLLLSCVSHVFRPKRWHWYDFLNDTWIWIAGVVSSYIYIYNQQHLADQQLPGCQHPLCLLLVVDQWHWGHDPDIDIDHPVRLLRRLLRVCLRHVYLEYEAADQWQQQHRTGLSRNQRLLSNVLSQLVNPDDPPDFGRWYKYKYQDNCLLADFQDDPLRLVSSFQSSQLSCVRRVVCHPNSDGHPGHDPSSSSRNRDIAMKIWFWFKAFKDQPPDQWTWDADPFWFIAIDGDPDPWMWTQDSSQWIDTVQWTWFAPLPPQGITTHNDGDSDQGRGWIAMQQQWIWRSHDDSDNRRTNTWTQAQDPNGTGTWGDYDVIHTGIARAHFFDKEWDAPPDDAFLLWAWEAAQPPLATWTWGQDPQFIWTFDFPQRQYTHHIDTQERHRAASNLWEWQAQPLPPHIWIWGEEQQGIWILHPDNRDIDDFESPPRDDDHDALQSNFWYWFQAPPPRHTWTWTAGPQGIFTGHRDHDDDGDHLASDDDSRWHKAWWAFAPNRHIKIWTADPVGIFIDDSSCSVSDRYTRAAFHDRSHRTADHDRHSRFWHWFAQRPSRTIWIWGWDDPPPATFIWIFHGPNSHTHHTGTHHHDPHADWRGWYWANRNNPPHIWIWIHRPTMITIGHRD

Secondary structure (DSSP, 8-state):
----------------------BPPPP---SEEEEESSTTHHHHTSTTHHHHHHHHT--EEEESSB-STTHHHHHHHHHHHHHHHHS---EEEEEEEETTEEEEEEEEGGGTEEEEE---B---TTS-STTSHHHHHTTS-S-EE--SSS--EE-HHHHHHHHHHHHHHH--SEEEEE-SS-TTS---HHHHHHHHHHHHHHHHS-PPTTPPPPEEEEE--SS-TTSPP-S-HHHHHHHHHHHHHHHHHHS-SS-TTS--SS--HHHHHHTT---EEEEE-EEEEEEETTSSEEEEE-TTSBEEEEES-----EEE-TTS-EEETTEEEEEETTTTEEEEES----SGGG-EEEETT--EEE---SPPPTT-S-EEEEEETTEEEEEESSTTTS--EEEEPPPEEEEPPTTPPPGGGEEEE-SSSSSS-EEEEEETTEEEEE-B-SSS-B---EEEE---S-GGG-EEE-SSSSSS-EEEEEETTEEEEEETTTTEEEEEESTT---SS--HHHHT-EEE-SSSSSS-EEEEE-SSSEEEE-S-SS-PPPPSBS-S-TTS-EEEE--SSSSS-EEEEEETTEEEEE-GGGTTT-SSPEE---EETTEEPP--S-SSSEEEE-SSSSSS-EEEEEEE-SSSEEEEEEEE-SSSEEEEEEEEE--SS---EEEEE-SSSSSSPEEEEE-SSEEEEE---

Sequence (697 aa):
MRSLLGVWIAAAVIGCGDNHLPIGQELLHSRDLAIVAHSDDDLVYLQPDQLERTRRGGATIVYVTDGRDDADRRHSGLMLAYSAATGFADWQCGWMPIADHFVEHCRLEDARLSLVFLGYPEGDPAGTDPTSIARLWDGSLTVAISVGDLTASYTREDLIAVLTELVVLTQPNTVRTLDLAGVHGLDHADHAITGAAALIAVAAAEVEPGQAPPEVITFRAGGNDADPATLIDPLFDRSAGVLAFYDGCVERTAPCGEPAPAITEEHATSLRRRYATSFRFASGQLRVAGSESCVVAAADGPLDIVPCPAPESWSLTPDGLLHVGDRCLETIAVNGELLATSRCTPDAVSRFFLDDEGHIWIGAVPPAAAGGALYCLGIVGNRPGAARCGPELAPLWELTPSPIEHPRPAGLPTGRAVRLADVDGDDRADLCAVIGGKLRCSPGDGTGGFGPLVDKATLAVEPESLVIGDVDGDGRADACGRDSSGLACAVAPSFIVERWSPAFARVGPADASDRSLAAIDSDNNGAAEICGVSFDGVICAQHDLTQLPPVRSPWPDRAAPLWVGELDGDRRADWCSRTPTGIACGVDLLSNVTTDGVPWTYSLSGILDPTPDDVVTSGMADVDGDGRSDLCGIFDRGTGPQIACARSQGFGFGPLALLASLPDGTYDALWLGDLDGDGLADVCVDDGTTLYCVPAR

Radius of gyration: 26.97 Å; chains: 1; bounding box: 66×64×81 Å